Protein AF-A0A376B7Q9-F1 (afdb_monomer_lite)

Sequence (543 aa):
MLKLSRTTINVTKRLSSTITAPKNVGSKHPISNFFIKLSLATGAFYVGGVALSEYNDQFGSLFTDNVPLAEEACELYESFRDGELFNGSANGSAIHSTAYETFEDLKNKIGKLGSKEIPSGSGVSPQPLVDQNELSEVSAAAATVPANIIPLSLKQLVSNTPANNEVVGQLLKVTNETIDVINRGGFKLPEKDVNELNKQLNILNDIVSKSNVQLNKLADQSIITTSNVLQQEYNEKLVKEQALLDQKYLHEFNNFKEKLEAKFQKQLKTELTTNEENLSAKQANQVALLSIKQVEQFNRILKEKLDQEREGRLSKLEQLDAAVSTLDGTITKLDKYVLTREAVTQLVTLCSQLKDNLILGSGGDDLVKHVEKIKLLASVIPYASMCGCKNCKKSGFCSCGCSRKKKLMDYAASELETVLTSTPDVPVLTNEQLYNRWNLLSDKLKEASLLPPNAGILGHFGAKIFSKLLFDKTGISKDNDMENVVACVSEYIKLAKLDLAVEEVVSLDGWARVLCNDWIIEARKKLEVQTLVDVIYGEARTT

pLDDT: mean 74.93, std 20.75, range [23.69, 97.38]

Structure (mmCIF, N/CA/C/O backbone):
data_AF-A0A376B7Q9-F1
#
_entry.id   AF-A0A376B7Q9-F1
#
loop_
_atom_site.group_PDB
_atom_site.id
_atom_site.type_symbol
_atom_site.label_atom_id
_atom_site.label_alt_id
_atom_site.label_comp_id
_atom_site.label_asym_id
_atom_site.label_entity_id
_atom_site.label_seq_id
_atom_site.pdbx_PDB_ins_code
_atom_site.Cartn_x
_atom_site.Cartn_y
_atom_site.Cartn_z
_atom_site.occupancy
_atom_site.B_iso_or_equiv
_atom_site.auth_seq_id
_atom_site.auth_comp_id
_atom_site.auth_asym_id
_atom_site.auth_atom_id
_atom_site.pdbx_PDB_model_num
ATOM 1 N N . MET A 1 1 ? -23.809 46.534 10.564 1.00 40.41 1 MET A N 1
ATOM 2 C CA . MET A 1 1 ? -24.130 45.594 11.666 1.00 40.41 1 MET A CA 1
ATOM 3 C C . MET A 1 1 ? -24.376 44.229 11.035 1.00 40.41 1 MET A C 1
ATOM 5 O O . MET A 1 1 ? -24.993 44.219 9.984 1.00 40.41 1 MET A O 1
ATOM 9 N N . LEU A 1 2 ? -23.879 43.091 11.528 1.00 37.22 2 LEU A N 1
ATOM 10 C CA . LEU A 1 2 ? -23.036 42.801 12.703 1.00 37.22 2 LEU A CA 1
ATOM 11 C C . LEU A 1 2 ? -21.772 42.023 12.275 1.00 37.22 2 LEU A C 1
ATOM 13 O O . LEU A 1 2 ? -21.800 41.292 11.291 1.00 37.22 2 LEU A O 1
ATOM 17 N N . LYS A 1 3 ? -20.672 42.161 13.027 1.00 36.34 3 LYS A N 1
ATOM 18 C CA . LYS A 1 3 ? -19.523 41.239 12.950 1.00 36.34 3 LYS A CA 1
ATOM 19 C C . LYS A 1 3 ? -19.766 40.088 13.930 1.00 36.34 3 LYS A C 1
ATOM 21 O O . LYS A 1 3 ? -20.211 40.355 15.043 1.00 36.34 3 LYS A O 1
ATOM 26 N N . LEU A 1 4 ? -19.387 38.861 13.577 1.00 37.09 4 LEU A N 1
ATOM 27 C CA . LEU A 1 4 ? -19.197 37.774 14.545 1.00 37.09 4 LEU A CA 1
ATOM 28 C C . LEU A 1 4 ? -17.773 37.217 14.438 1.00 37.09 4 LEU A C 1
ATOM 30 O O . LEU A 1 4 ? -17.206 37.121 13.349 1.00 37.09 4 LEU A O 1
ATOM 34 N N . SER A 1 5 ? -17.173 36.947 15.597 1.00 35.22 5 SER A N 1
ATOM 35 C CA . SER A 1 5 ? -15.739 36.679 15.744 1.00 35.22 5 SER A CA 1
ATOM 36 C C . SER A 1 5 ? -15.371 35.243 15.377 1.00 35.22 5 SER A C 1
ATOM 38 O O . SER A 1 5 ? -15.993 34.299 15.860 1.00 35.22 5 SER A O 1
ATOM 40 N N . ARG A 1 6 ? -14.282 35.067 14.617 1.00 36.00 6 ARG A N 1
ATOM 41 C CA . ARG A 1 6 ? -13.516 33.813 14.606 1.00 36.00 6 ARG A CA 1
ATOM 42 C C . ARG A 1 6 ? -12.416 33.905 15.659 1.00 36.00 6 ARG A C 1
ATOM 44 O O . ARG A 1 6 ? -11.314 34.363 15.374 1.00 36.00 6 ARG A O 1
ATOM 51 N N . THR A 1 7 ? -12.732 33.485 16.879 1.00 35.38 7 THR A N 1
ATOM 52 C CA . THR A 1 7 ? -11.782 33.463 17.998 1.00 35.38 7 THR A CA 1
ATOM 53 C C . THR A 1 7 ? -10.794 32.306 17.830 1.00 35.38 7 THR A C 1
ATOM 55 O O . THR A 1 7 ? -11.162 31.142 17.975 1.00 35.38 7 THR A O 1
ATOM 58 N N . THR A 1 8 ? -9.535 32.613 17.519 1.00 35.47 8 THR A N 1
ATOM 59 C CA . THR A 1 8 ? -8.446 31.632 17.411 1.00 35.47 8 THR A CA 1
ATOM 60 C C . THR A 1 8 ? -7.920 31.233 18.791 1.00 35.47 8 THR A C 1
ATOM 62 O O . THR A 1 8 ? -7.333 32.042 19.507 1.00 35.47 8 THR A O 1
ATOM 65 N N . ILE A 1 9 ? -8.103 29.964 19.168 1.00 39.84 9 ILE A N 1
ATOM 66 C CA . ILE A 1 9 ? -7.587 29.416 20.430 1.00 39.84 9 ILE A CA 1
ATOM 67 C C . ILE A 1 9 ? -6.167 28.878 20.204 1.00 39.84 9 ILE A C 1
ATOM 69 O O . ILE A 1 9 ? -5.980 27.777 19.688 1.00 39.84 9 ILE A O 1
ATOM 73 N N . ASN A 1 10 ? -5.158 29.647 20.618 1.00 37.75 10 ASN A N 1
ATOM 74 C CA . ASN A 1 10 ? -3.759 29.212 20.604 1.00 37.75 10 ASN A CA 1
ATOM 75 C C . ASN A 1 10 ? -3.449 28.313 21.814 1.00 37.75 10 ASN A C 1
ATOM 77 O O . ASN A 1 10 ? -3.044 28.799 22.870 1.00 37.75 10 ASN A O 1
ATOM 81 N N . VAL A 1 11 ? -3.584 26.994 21.654 1.00 39.00 11 VAL A N 1
ATOM 82 C CA . VAL A 1 11 ? -3.013 26.020 22.601 1.00 39.00 11 VAL A CA 1
ATOM 83 C C . VAL A 1 11 ? -1.541 25.794 22.252 1.00 39.00 11 VAL A C 1
ATOM 85 O O . VAL A 1 11 ? -1.208 25.509 21.104 1.00 39.00 11 VAL A O 1
ATOM 88 N N . THR A 1 12 ? -0.643 25.903 23.234 1.00 39.78 12 THR A N 1
ATOM 89 C CA . THR A 1 12 ? 0.790 25.614 23.053 1.00 39.78 12 THR A CA 1
ATOM 90 C C . THR A 1 12 ? 1.268 24.560 24.044 1.00 39.78 12 THR A C 1
ATOM 92 O O . THR A 1 12 ? 0.822 24.551 25.189 1.00 39.78 12 THR A O 1
ATOM 95 N N . LYS A 1 13 ? 2.246 23.743 23.609 1.00 37.50 13 LYS A N 1
ATOM 96 C CA . LYS A 1 13 ? 2.910 22.654 24.365 1.00 37.50 13 LYS A CA 1
ATOM 97 C C . LYS A 1 13 ? 1.968 21.449 24.628 1.00 37.50 13 LYS A C 1
ATOM 99 O O . LYS A 1 13 ? 0.776 21.620 24.812 1.00 37.50 13 LYS A O 1
ATOM 104 N N . ARG A 1 14 ? 2.435 20.192 24.614 1.00 34.53 14 ARG A N 1
ATOM 105 C CA . ARG A 1 14 ? 3.808 19.652 24.747 1.00 34.53 14 ARG A CA 1
ATOM 106 C C . ARG A 1 14 ? 3.972 18.336 23.954 1.00 34.53 14 ARG A C 1
ATOM 108 O O . ARG A 1 14 ? 3.012 17.599 23.814 1.00 34.53 14 ARG A O 1
ATOM 115 N N . LEU A 1 15 ? 5.211 18.065 23.530 1.00 42.56 15 LEU A N 1
ATOM 116 C CA . LEU A 1 15 ? 5.864 16.747 23.369 1.00 42.56 15 LEU A CA 1
ATOM 117 C C . LEU A 1 15 ? 4.997 15.509 23.027 1.00 42.56 15 LEU A C 1
ATOM 119 O O . LEU A 1 15 ? 4.405 14.909 23.919 1.00 42.56 15 LEU A O 1
ATOM 123 N N . SER A 1 16 ? 5.139 15.013 21.793 1.00 35.19 16 SER A N 1
ATOM 124 C CA . SER A 1 16 ? 4.945 13.595 21.441 1.00 35.19 16 SER A CA 1
ATOM 125 C C . SER A 1 16 ? 6.176 13.097 20.680 1.00 35.19 16 SER A C 1
ATOM 127 O O . SER A 1 16 ? 6.704 13.811 19.827 1.00 35.19 16 SER A O 1
ATOM 129 N N . SER A 1 17 ? 6.667 11.902 21.005 1.00 34.25 17 SER A N 1
ATOM 130 C CA . SER A 1 17 ? 7.898 11.336 20.444 1.00 34.25 17 SER A CA 1
ATOM 131 C C . SER A 1 17 ? 7.664 10.650 19.096 1.00 34.25 17 SER A C 1
ATOM 133 O O . SER A 1 17 ? 6.852 9.735 18.976 1.00 34.25 17 SER A O 1
ATOM 135 N N . THR A 1 18 ? 8.438 11.038 18.080 1.00 33.75 18 THR A N 1
ATOM 136 C CA . THR A 1 18 ? 8.462 10.341 16.788 1.00 33.75 18 THR A CA 1
ATOM 137 C C . THR A 1 18 ? 9.163 8.991 16.934 1.00 33.75 18 THR A C 1
ATOM 139 O O . THR A 1 18 ? 10.386 8.906 16.827 1.00 33.75 18 THR A O 1
ATOM 142 N N . ILE A 1 19 ? 8.395 7.921 17.150 1.00 40.06 19 ILE A N 1
ATOM 143 C CA . ILE A 1 19 ? 8.889 6.554 16.952 1.00 40.06 19 ILE A CA 1
ATOM 144 C C . ILE A 1 19 ? 9.068 6.355 15.445 1.00 40.06 19 ILE A C 1
ATOM 146 O O . ILE A 1 19 ? 8.101 6.190 14.702 1.00 40.06 19 ILE A O 1
ATOM 150 N N . THR A 1 20 ? 10.311 6.414 14.976 1.00 37.75 20 THR A N 1
ATOM 151 C CA . THR A 1 20 ? 10.652 6.129 13.583 1.00 37.75 20 THR A CA 1
ATOM 152 C C . THR A 1 20 ? 10.575 4.629 13.314 1.00 37.75 20 THR A C 1
ATOM 154 O O . THR A 1 20 ? 11.192 3.823 14.009 1.00 37.75 20 THR A O 1
ATOM 157 N N . ALA A 1 21 ? 9.840 4.247 12.268 1.00 41.88 21 ALA A N 1
ATOM 158 C CA . ALA A 1 21 ? 9.851 2.877 11.765 1.00 41.88 21 ALA A CA 1
ATOM 159 C C . ALA A 1 21 ? 11.279 2.468 11.334 1.00 41.88 21 ALA A C 1
ATOM 161 O O . ALA A 1 21 ? 12.037 3.319 10.849 1.00 41.88 21 ALA A O 1
ATOM 162 N N . PRO A 1 22 ? 11.667 1.186 11.483 1.00 40.31 22 PRO A N 1
ATOM 163 C CA . PRO A 1 22 ? 13.004 0.729 11.120 1.00 40.31 22 PRO A CA 1
ATOM 164 C C . PRO A 1 22 ? 13.251 0.931 9.621 1.00 40.31 22 PRO A C 1
ATOM 166 O O . PRO A 1 22 ? 12.559 0.362 8.776 1.00 40.31 22 PRO A O 1
ATOM 169 N N . LYS A 1 23 ? 14.260 1.743 9.279 1.00 38.62 23 LYS A N 1
ATOM 170 C CA . LYS A 1 23 ? 14.694 1.914 7.887 1.00 38.62 23 LYS A CA 1
ATOM 171 C C . LYS A 1 23 ? 15.224 0.585 7.360 1.00 38.62 23 LYS A C 1
ATOM 173 O O . LYS A 1 23 ? 16.221 0.074 7.865 1.00 38.62 23 LYS A O 1
ATOM 178 N N . ASN A 1 24 ? 14.583 0.073 6.316 1.00 41.66 24 ASN A N 1
ATOM 179 C CA . ASN A 1 24 ? 15.038 -1.117 5.615 1.00 41.66 24 ASN A CA 1
ATOM 180 C C . ASN A 1 24 ? 16.405 -0.819 4.966 1.00 41.66 24 ASN A C 1
ATOM 182 O O . ASN A 1 24 ? 16.518 0.091 4.140 1.00 41.66 24 ASN A O 1
ATOM 186 N N . VAL A 1 25 ? 17.463 -1.513 5.394 1.00 43.00 25 VAL A N 1
ATOM 187 C CA . VAL A 1 25 ? 18.834 -1.236 4.938 1.00 43.00 25 VAL A CA 1
ATOM 188 C C . VAL A 1 25 ? 19.049 -1.924 3.595 1.00 43.00 25 VAL A C 1
ATOM 190 O O . VAL A 1 25 ? 19.404 -3.099 3.540 1.00 43.00 25 VAL A O 1
ATOM 193 N N . GLY A 1 26 ? 18.827 -1.178 2.510 1.00 46.41 26 GLY A N 1
ATOM 194 C CA . GLY A 1 26 ? 19.074 -1.652 1.148 1.00 46.41 26 GLY A CA 1
ATOM 195 C C . GLY A 1 26 ? 20.493 -2.206 0.980 1.00 46.41 26 GLY A C 1
ATOM 196 O O . GLY A 1 26 ? 21.460 -1.657 1.520 1.00 46.41 26 GLY A O 1
ATOM 197 N N . SER A 1 27 ? 20.614 -3.308 0.237 1.00 51.69 27 SER A N 1
ATOM 198 C CA . SER A 1 27 ? 21.868 -4.035 0.049 1.00 51.69 27 SER A CA 1
ATOM 199 C C . SER A 1 27 ? 22.941 -3.148 -0.579 1.00 51.69 27 SER A C 1
ATOM 201 O O . SER A 1 27 ? 22.879 -2.792 -1.756 1.00 51.69 27 SER A O 1
ATOM 203 N N . LYS A 1 28 ? 23.973 -2.813 0.202 1.00 47.50 28 LYS A N 1
ATOM 204 C CA . LYS A 1 28 ? 25.168 -2.142 -0.314 1.00 47.50 28 LYS A CA 1
ATOM 205 C C . LYS A 1 28 ? 25.898 -3.107 -1.246 1.00 47.50 28 LYS A C 1
ATOM 207 O O . LYS A 1 28 ? 26.537 -4.033 -0.763 1.00 47.50 28 LYS A O 1
ATOM 212 N N . HIS A 1 29 ? 25.841 -2.880 -2.554 1.00 55.19 29 HIS A N 1
ATOM 213 C CA . HIS A 1 29 ? 26.691 -3.585 -3.513 1.00 55.19 29 HIS A CA 1
ATOM 214 C C . HIS A 1 29 ? 28.124 -3.028 -3.396 1.00 55.19 29 HIS A C 1
ATOM 216 O O . HIS A 1 29 ? 28.346 -1.867 -3.749 1.00 55.19 29 HIS A O 1
ATOM 222 N N . PRO A 1 30 ? 29.110 -3.788 -2.873 1.00 61.28 30 PRO A N 1
ATOM 223 C CA . PRO A 1 30 ? 30.449 -3.243 -2.658 1.00 61.28 30 PRO A CA 1
ATOM 224 C C . PRO A 1 30 ? 31.206 -3.062 -3.981 1.00 61.28 30 PRO A C 1
ATOM 226 O O . PRO A 1 30 ? 31.998 -2.135 -4.105 1.00 61.28 30 PRO A O 1
ATOM 229 N N . ILE A 1 31 ? 30.923 -3.908 -4.977 1.00 63.12 31 ILE A N 1
ATOM 230 C CA . ILE A 1 31 ? 31.658 -3.989 -6.247 1.00 63.12 31 ILE A CA 1
ATOM 231 C C . ILE A 1 31 ? 31.327 -2.814 -7.184 1.00 63.12 31 ILE A C 1
ATOM 233 O O . ILE A 1 31 ? 32.241 -2.189 -7.712 1.00 63.12 31 ILE A O 1
ATOM 237 N N . SER A 1 32 ? 30.053 -2.441 -7.354 1.00 62.56 32 SER A N 1
ATOM 238 C CA . SER A 1 32 ? 29.689 -1.275 -8.183 1.00 62.56 32 SER A CA 1
ATOM 239 C C . SER A 1 32 ? 30.249 0.026 -7.600 1.00 62.56 32 SER A C 1
ATOM 241 O O . SER A 1 32 ? 30.847 0.829 -8.312 1.00 62.56 32 SER A O 1
ATOM 243 N N . ASN A 1 33 ? 30.150 0.187 -6.278 1.00 66.50 33 ASN A N 1
ATOM 244 C CA . ASN A 1 33 ? 30.740 1.314 -5.561 1.00 66.50 33 ASN A CA 1
ATOM 245 C C . ASN A 1 33 ? 32.278 1.288 -5.555 1.00 66.50 33 ASN A C 1
ATOM 247 O O . ASN A 1 33 ? 32.881 2.339 -5.354 1.00 66.50 33 ASN A O 1
ATOM 251 N N . PHE A 1 34 ? 32.919 0.134 -5.762 1.00 76.00 34 PHE A N 1
ATOM 252 C CA . PHE A 1 34 ? 34.366 0.046 -5.960 1.00 76.00 34 PHE A CA 1
ATOM 253 C C . PHE A 1 34 ? 34.757 0.566 -7.346 1.00 76.00 34 PHE A C 1
ATOM 255 O O . PHE A 1 34 ? 35.584 1.467 -7.422 1.00 76.00 34 PHE A O 1
ATOM 262 N N . PHE A 1 35 ? 34.112 0.101 -8.422 1.00 78.25 35 PHE A N 1
ATOM 263 C CA . PHE A 1 35 ? 34.416 0.572 -9.780 1.00 78.25 35 PHE A CA 1
ATOM 264 C C . PHE A 1 35 ? 34.154 2.073 -9.970 1.00 78.25 35 PHE A C 1
ATOM 266 O O . PHE A 1 35 ? 35.001 2.756 -10.537 1.00 78.25 35 PHE A O 1
ATOM 273 N N . ILE A 1 36 ? 33.054 2.612 -9.428 1.00 76.69 36 ILE A N 1
ATOM 274 C CA . ILE A 1 36 ? 32.754 4.058 -9.486 1.00 76.69 36 ILE A CA 1
ATOM 275 C C . ILE A 1 36 ? 33.798 4.881 -8.709 1.00 76.69 36 ILE A C 1
ATOM 277 O O . ILE A 1 36 ? 34.186 5.966 -9.140 1.00 76.69 36 ILE A O 1
ATOM 281 N N . LYS A 1 37 ? 34.284 4.374 -7.568 1.00 81.69 37 LYS A N 1
ATOM 282 C CA . LYS A 1 37 ? 35.371 5.024 -6.818 1.00 81.69 37 LYS A CA 1
ATOM 283 C C . LYS A 1 37 ? 36.710 4.916 -7.533 1.00 81.69 37 LYS A C 1
ATOM 285 O O . LYS A 1 37 ? 37.474 5.869 -7.475 1.00 81.69 37 LYS A O 1
ATOM 290 N N . LEU A 1 38 ? 36.983 3.792 -8.194 1.00 88.94 38 LEU A N 1
ATOM 291 C CA . LEU A 1 38 ? 38.201 3.588 -8.967 1.00 88.94 38 LEU A CA 1
ATOM 292 C C . LEU A 1 38 ? 38.244 4.552 -10.155 1.00 88.94 38 LEU A C 1
ATOM 294 O O . LEU A 1 38 ? 39.204 5.299 -10.267 1.00 88.94 38 LEU A O 1
ATOM 298 N N . SER A 1 39 ? 37.182 4.638 -10.964 1.00 78.81 39 SER A N 1
ATOM 299 C CA . SER A 1 39 ? 37.131 5.577 -12.094 1.00 78.81 39 SER A CA 1
ATOM 300 C C . SER A 1 39 ? 37.231 7.040 -11.650 1.00 78.81 39 SER A C 1
ATOM 302 O O . SER A 1 39 ? 37.900 7.832 -12.307 1.00 78.81 39 SER A O 1
ATOM 304 N N . LEU A 1 40 ? 36.613 7.405 -10.519 1.00 88.56 40 LEU A N 1
ATOM 305 C CA . LEU A 1 40 ? 36.703 8.760 -9.964 1.00 88.56 40 LEU A CA 1
ATOM 306 C C . LEU A 1 40 ? 38.098 9.061 -9.390 1.00 88.56 40 LEU A C 1
ATOM 308 O O . LEU A 1 40 ? 38.603 10.161 -9.587 1.00 88.56 40 LEU A O 1
ATOM 312 N N . ALA A 1 41 ? 38.746 8.093 -8.734 1.00 89.44 41 ALA A N 1
ATOM 313 C CA . ALA A 1 41 ? 40.118 8.233 -8.243 1.00 89.44 41 ALA A CA 1
ATOM 314 C C . ALA A 1 41 ? 41.135 8.316 -9.392 1.00 89.44 41 ALA A C 1
ATOM 316 O O . ALA A 1 41 ? 42.024 9.159 -9.349 1.00 89.44 41 ALA A O 1
ATOM 317 N N . THR A 1 42 ? 40.978 7.502 -10.441 1.00 88.38 42 THR A N 1
ATOM 318 C CA . THR A 1 42 ? 41.796 7.576 -11.659 1.00 88.38 42 THR A CA 1
ATOM 319 C C . THR A 1 42 ? 41.603 8.920 -12.363 1.00 88.38 42 THR A C 1
ATOM 321 O O . THR A 1 42 ? 42.588 9.588 -12.652 1.00 88.38 42 THR A O 1
ATOM 324 N N . GLY A 1 43 ? 40.361 9.377 -12.562 1.00 88.00 43 GLY A N 1
ATOM 325 C CA . GLY A 1 43 ? 40.091 10.696 -13.145 1.00 88.00 43 GLY A CA 1
ATOM 326 C C . GLY A 1 43 ? 40.707 11.842 -12.333 1.00 88.00 43 GLY A C 1
ATOM 327 O O . GLY A 1 43 ? 41.360 12.713 -12.899 1.00 88.00 43 GLY A O 1
ATOM 328 N N . ALA A 1 44 ? 40.579 11.807 -11.003 1.00 90.06 44 ALA A N 1
ATOM 329 C CA . ALA A 1 44 ? 41.210 12.786 -10.118 1.00 90.06 44 ALA A CA 1
ATOM 330 C C . ALA A 1 44 ? 42.750 12.722 -10.139 1.00 90.06 44 ALA A C 1
ATOM 332 O O . ALA A 1 44 ? 43.395 13.757 -9.995 1.00 90.06 44 ALA A O 1
ATOM 333 N N . PHE A 1 45 ? 43.340 11.538 -10.339 1.00 92.25 45 PHE A N 1
ATOM 334 C CA . PHE A 1 45 ? 44.788 11.364 -10.465 1.00 92.25 45 PHE A CA 1
ATOM 335 C C . PHE A 1 45 ? 45.330 11.989 -11.756 1.00 92.25 45 PHE A C 1
ATOM 337 O O . PHE A 1 45 ? 46.287 12.750 -11.680 1.00 92.25 45 PHE A O 1
ATOM 344 N N . TYR A 1 46 ? 44.697 11.752 -12.912 1.00 92.25 46 TYR A N 1
ATOM 345 C CA . TYR A 1 46 ? 45.124 12.385 -14.168 1.00 92.25 46 TYR A CA 1
ATOM 346 C C . TYR A 1 46 ? 44.896 13.901 -14.156 1.00 92.25 46 TYR A C 1
ATOM 348 O O . TYR A 1 46 ? 45.827 14.648 -14.433 1.00 92.25 46 TYR A O 1
ATOM 356 N N . VAL A 1 47 ? 43.711 14.375 -13.749 1.00 88.94 47 VAL A N 1
ATOM 357 C CA . VAL A 1 47 ? 43.423 15.823 -13.671 1.00 88.94 47 VAL A CA 1
ATOM 358 C C . VAL A 1 47 ? 44.351 16.532 -12.676 1.00 88.94 47 VAL A C 1
ATOM 360 O O . VAL A 1 47 ? 44.840 17.622 -12.961 1.00 88.94 47 VAL A O 1
ATOM 363 N N . GLY A 1 48 ? 44.635 15.913 -11.525 1.00 87.38 48 GLY A N 1
ATOM 364 C CA . GLY A 1 48 ? 45.591 16.444 -10.552 1.00 87.38 48 GLY A CA 1
ATOM 365 C C . GLY A 1 48 ? 47.041 16.400 -11.041 1.00 87.38 48 GLY A C 1
ATOM 366 O O . GLY A 1 48 ? 47.798 17.323 -10.760 1.00 87.38 48 GLY A O 1
ATOM 367 N N . GLY A 1 49 ? 47.424 15.363 -11.790 1.00 90.00 49 GLY A N 1
ATOM 368 C CA . GLY A 1 49 ? 48.754 15.229 -12.383 1.00 90.00 49 GLY A CA 1
ATOM 369 C C . GLY A 1 49 ? 49.029 16.289 -13.447 1.00 90.00 49 GLY A C 1
ATOM 370 O O . GLY A 1 49 ? 50.034 16.989 -13.349 1.00 90.00 49 GLY A O 1
ATOM 371 N N . VAL A 1 50 ? 48.102 16.492 -14.389 1.00 91.44 50 VAL A N 1
ATOM 372 C CA . VAL A 1 50 ? 48.186 17.556 -15.408 1.00 91.44 50 VAL A CA 1
ATOM 373 C C . VAL A 1 50 ? 48.272 18.939 -14.745 1.00 91.44 50 VAL A C 1
ATOM 375 O O . VAL A 1 50 ? 49.204 19.693 -15.012 1.00 91.44 50 VAL A O 1
ATOM 378 N N . ALA A 1 51 ? 47.385 19.244 -13.790 1.00 88.19 51 ALA A N 1
ATOM 379 C CA . ALA A 1 51 ? 47.377 20.541 -13.101 1.00 88.19 51 ALA A CA 1
ATOM 380 C C . ALA A 1 51 ? 48.624 20.806 -12.226 1.00 88.19 51 ALA A C 1
ATOM 382 O O . ALA A 1 51 ? 48.979 21.960 -11.993 1.00 88.19 51 ALA A O 1
ATOM 383 N N . LEU A 1 52 ? 49.297 19.763 -11.726 1.00 89.38 52 LEU A N 1
ATOM 384 C CA . LEU A 1 52 ? 50.586 19.895 -11.032 1.00 89.38 52 LEU A CA 1
ATOM 385 C C . LEU A 1 52 ? 51.778 19.961 -11.996 1.00 89.38 52 LEU A C 1
ATOM 387 O O . LEU A 1 52 ? 52.813 20.513 -11.626 1.00 89.38 52 LEU A O 1
ATOM 391 N N . SER A 1 53 ? 51.630 19.434 -13.213 1.00 90.12 53 SER A N 1
ATOM 392 C CA . SER A 1 53 ? 52.643 19.508 -14.271 1.00 90.12 53 SER A CA 1
ATOM 393 C C . SER A 1 53 ? 52.798 20.943 -14.778 1.00 90.12 53 SER A C 1
ATOM 395 O O . SER A 1 53 ? 53.919 21.432 -14.843 1.00 90.12 53 SER A O 1
ATOM 397 N N . GLU A 1 54 ? 51.687 21.658 -15.003 1.00 84.19 54 GLU A N 1
ATOM 398 C CA . GLU A 1 54 ? 51.686 23.084 -15.396 1.00 84.19 54 GLU A CA 1
ATOM 399 C C . GLU A 1 54 ? 52.313 24.014 -14.331 1.00 84.19 54 GLU A C 1
ATOM 401 O O . GLU A 1 54 ? 52.764 25.113 -14.646 1.00 84.19 54 GLU A O 1
ATOM 406 N N . TYR A 1 55 ? 52.384 23.584 -13.064 1.00 85.81 55 TYR A N 1
ATOM 407 C CA . TYR A 1 55 ? 53.006 24.359 -11.982 1.00 85.81 55 TYR A CA 1
ATOM 408 C C . TYR A 1 55 ? 54.483 23.997 -11.723 1.00 85.81 55 TYR A C 1
ATOM 410 O O . TYR A 1 55 ? 55.165 24.701 -10.974 1.00 85.81 55 TYR A O 1
ATOM 418 N N . ASN A 1 56 ? 54.988 22.884 -12.270 1.00 87.94 56 ASN A N 1
ATOM 419 C CA . ASN A 1 56 ? 56.346 22.408 -12.002 1.00 87.94 56 ASN A CA 1
ATOM 420 C C . ASN A 1 56 ? 56.848 21.434 -13.083 1.00 87.94 56 ASN A C 1
ATOM 422 O O . ASN A 1 56 ? 56.582 20.234 -13.013 1.00 87.94 56 ASN A O 1
ATOM 426 N N . ASP A 1 57 ? 57.680 21.927 -13.998 1.00 84.06 57 ASP A N 1
ATOM 427 C CA . ASP A 1 57 ? 58.305 21.178 -15.101 1.00 84.06 57 ASP A CA 1
ATOM 428 C C . ASP A 1 57 ? 59.031 19.891 -14.644 1.00 84.06 57 ASP A C 1
ATOM 430 O O . ASP A 1 57 ? 59.024 18.868 -15.337 1.00 84.06 57 ASP A O 1
ATOM 434 N N . GLN A 1 58 ? 59.637 19.908 -13.447 1.00 83.75 58 GLN A N 1
ATOM 435 C CA . GLN A 1 58 ? 60.316 18.741 -12.868 1.00 83.75 58 GLN A CA 1
ATOM 436 C C . GLN A 1 58 ? 59.319 17.672 -12.386 1.00 83.75 58 GLN A C 1
ATOM 438 O O . GLN A 1 58 ? 59.650 16.489 -12.349 1.00 83.75 58 GLN A O 1
ATOM 443 N N . PHE A 1 59 ? 58.097 18.063 -12.017 1.00 87.38 59 PHE A N 1
ATOM 444 C CA . PHE A 1 59 ? 57.009 17.115 -11.780 1.00 87.38 59 PHE A CA 1
ATOM 445 C C . PHE A 1 59 ? 56.365 16.673 -13.098 1.00 87.38 59 PHE A C 1
ATOM 447 O O . PHE A 1 59 ? 56.084 15.489 -13.240 1.00 87.38 59 PHE A O 1
ATOM 454 N N . GLY A 1 60 ? 56.187 17.583 -14.063 1.00 85.25 60 GLY A N 1
ATOM 455 C CA . GLY A 1 60 ? 55.595 17.279 -15.368 1.00 85.25 60 GLY A CA 1
ATOM 456 C C . GLY A 1 60 ? 56.347 16.189 -16.124 1.00 85.25 60 GLY A C 1
ATOM 457 O O . GLY A 1 60 ? 55.757 15.170 -16.465 1.00 85.25 60 GLY A O 1
ATOM 458 N N . SER A 1 61 ? 57.666 16.340 -16.265 1.00 85.31 61 SER A N 1
ATOM 459 C CA . SER A 1 61 ? 58.544 15.310 -16.846 1.00 85.31 61 SER A CA 1
ATOM 460 C C . SER A 1 61 ? 58.463 13.965 -16.107 1.00 85.31 61 SER A C 1
ATOM 462 O O . SER A 1 61 ? 58.298 12.919 -16.728 1.00 85.31 61 SER A O 1
ATOM 464 N N . LEU A 1 62 ? 58.485 13.970 -14.768 1.00 87.81 62 LEU A N 1
ATOM 465 C CA . LEU A 1 62 ? 58.313 12.742 -13.981 1.00 87.81 62 LEU A CA 1
ATOM 466 C C . LEU A 1 62 ? 56.910 12.126 -14.116 1.00 87.81 62 LEU A C 1
ATOM 468 O O . LEU A 1 62 ? 56.777 10.909 -13.979 1.00 87.81 62 LEU A O 1
ATOM 472 N N . PHE A 1 63 ? 55.875 12.926 -14.369 1.00 90.12 63 PHE A N 1
ATOM 473 C CA . PHE A 1 63 ? 54.509 12.458 -14.586 1.00 90.12 63 PHE A CA 1
ATOM 474 C C . PHE A 1 63 ? 54.364 11.821 -15.975 1.00 90.12 63 PHE A C 1
ATOM 476 O O . PHE A 1 63 ? 53.886 10.690 -16.055 1.00 90.12 63 PHE A O 1
ATOM 483 N N . THR A 1 64 ? 54.856 12.465 -17.039 1.00 88.31 64 THR A N 1
ATOM 484 C CA . THR A 1 64 ? 54.834 11.914 -18.406 1.00 88.31 64 THR A CA 1
ATOM 485 C C . THR A 1 64 ? 55.686 10.652 -18.547 1.00 88.31 64 THR A C 1
ATOM 487 O O . THR A 1 64 ? 55.213 9.669 -19.110 1.00 88.31 64 THR A O 1
ATOM 490 N N . ASP A 1 65 ? 56.889 10.618 -17.960 1.00 90.81 65 ASP A N 1
ATOM 491 C CA . ASP A 1 65 ? 57.798 9.462 -18.049 1.00 90.81 65 ASP A CA 1
ATOM 492 C C . ASP A 1 65 ? 57.265 8.200 -17.339 1.00 90.81 65 ASP A C 1
ATOM 494 O O . ASP A 1 65 ? 57.624 7.078 -17.705 1.00 90.81 65 ASP A O 1
ATOM 498 N N . ASN A 1 66 ? 56.450 8.357 -16.285 1.00 87.00 66 ASN A N 1
ATOM 499 C CA . ASN A 1 66 ? 56.074 7.255 -15.383 1.00 87.00 66 ASN A CA 1
ATOM 500 C C . ASN A 1 66 ? 54.577 6.903 -15.390 1.00 87.00 66 ASN A C 1
ATOM 502 O O . ASN A 1 66 ? 54.197 5.889 -14.794 1.00 87.00 66 ASN A O 1
ATOM 506 N N . VAL A 1 67 ? 53.715 7.702 -16.028 1.00 88.00 67 VAL A N 1
ATOM 507 C CA . VAL A 1 67 ? 52.263 7.472 -16.071 1.00 88.00 67 VAL A CA 1
ATOM 508 C C . VAL A 1 67 ? 51.798 7.313 -17.527 1.00 88.00 67 VAL A C 1
ATOM 510 O O . VAL A 1 67 ? 51.952 8.233 -18.325 1.00 88.00 67 VAL A O 1
ATOM 513 N N . PRO A 1 68 ? 51.201 6.167 -17.910 1.00 81.12 68 PRO A N 1
ATOM 514 C CA . PR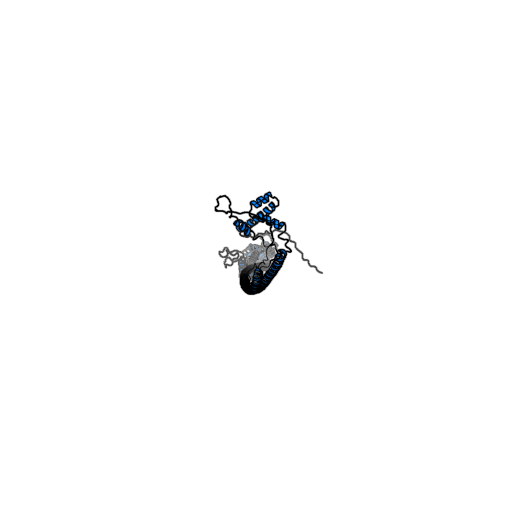O A 1 68 ? 50.750 5.955 -19.285 1.00 81.12 68 PRO A CA 1
ATOM 515 C C . PRO A 1 68 ? 49.630 6.937 -19.652 1.00 81.12 68 PRO A C 1
ATOM 517 O O . PRO A 1 68 ? 48.759 7.202 -18.830 1.00 81.12 68 PRO A O 1
ATOM 520 N N . LEU A 1 69 ? 49.618 7.431 -20.894 1.00 84.31 69 LEU A N 1
ATOM 521 C CA . LEU A 1 69 ? 48.658 8.434 -21.395 1.00 84.31 69 LEU A CA 1
ATOM 522 C C . LEU A 1 69 ? 48.728 9.808 -20.687 1.00 84.31 69 LEU A C 1
ATOM 524 O O . LEU A 1 69 ? 47.849 10.641 -20.893 1.00 84.31 69 LEU A O 1
ATOM 528 N N . ALA A 1 70 ? 49.747 10.076 -19.860 1.00 86.44 70 ALA A N 1
ATOM 529 C CA . ALA A 1 70 ? 49.919 11.389 -19.230 1.00 86.44 70 ALA A CA 1
ATOM 530 C C . ALA A 1 70 ? 50.347 12.480 -20.227 1.00 86.44 70 ALA A C 1
ATOM 532 O O . ALA A 1 70 ? 49.887 13.609 -20.106 1.00 86.44 70 ALA A O 1
ATOM 533 N N . GLU A 1 71 ? 51.167 12.130 -21.222 1.00 87.25 71 GLU A N 1
ATOM 534 C CA . GLU A 1 71 ? 51.565 13.008 -22.334 1.00 87.25 71 GLU A CA 1
ATOM 535 C C . GLU A 1 71 ? 50.326 13.469 -23.128 1.00 87.25 71 GLU A C 1
ATOM 537 O O . GLU A 1 71 ? 49.993 14.652 -23.103 1.00 87.25 71 GLU A O 1
ATOM 542 N N . GLU A 1 72 ? 49.542 12.521 -23.661 1.00 86.50 72 GLU A N 1
ATOM 543 C CA . GLU A 1 72 ? 48.254 12.779 -24.335 1.00 86.50 72 GLU A CA 1
ATOM 544 C C . GLU A 1 72 ? 47.274 13.607 -23.473 1.00 86.50 72 GLU A C 1
ATOM 546 O O . GLU A 1 72 ? 46.521 14.436 -23.986 1.00 86.50 72 GLU A O 1
ATOM 551 N N . ALA A 1 73 ? 47.258 13.395 -22.149 1.00 86.50 73 ALA A N 1
ATOM 552 C CA . ALA A 1 73 ? 46.388 14.128 -21.227 1.00 86.50 73 ALA A CA 1
ATOM 553 C C . ALA A 1 73 ? 46.841 15.579 -20.978 1.00 86.50 73 ALA A C 1
ATOM 555 O O . ALA A 1 73 ? 45.988 16.440 -20.747 1.00 86.50 73 ALA A O 1
ATOM 556 N N . CYS A 1 74 ? 48.147 15.856 -21.031 1.00 85.88 74 CYS A N 1
ATOM 557 C CA . CYS A 1 74 ? 48.685 17.215 -21.010 1.00 85.88 74 CYS A CA 1
ATOM 558 C C . CYS A 1 74 ? 48.399 17.928 -22.342 1.00 85.88 74 CYS A C 1
ATOM 560 O O . CYS A 1 74 ? 47.807 19.004 -22.326 1.00 85.88 74 CYS A O 1
ATOM 562 N N . GLU A 1 75 ? 48.697 17.306 -23.487 1.00 84.62 75 GLU A N 1
ATOM 563 C CA . GLU A 1 75 ? 48.432 17.875 -24.822 1.00 84.62 75 GLU A CA 1
ATOM 564 C C . GLU A 1 75 ? 46.941 18.208 -25.037 1.00 84.62 75 GLU A C 1
ATOM 566 O O . GLU A 1 75 ? 46.586 19.265 -25.570 1.00 84.62 75 GLU A O 1
ATOM 571 N N . LEU A 1 76 ? 46.037 17.337 -24.570 1.00 83.75 76 LEU A N 1
ATOM 572 C CA . LEU A 1 76 ? 44.589 17.564 -24.619 1.00 83.75 76 LEU A CA 1
ATOM 573 C C . LEU A 1 76 ? 44.127 18.698 -23.684 1.00 83.75 76 LEU A C 1
ATOM 575 O O . LEU A 1 76 ? 43.109 19.338 -23.950 1.00 83.75 76 LEU A O 1
ATOM 579 N N . TYR A 1 77 ? 44.859 18.971 -22.601 1.00 85.19 77 TYR A N 1
ATOM 580 C CA . TYR A 1 77 ? 44.600 20.125 -21.742 1.00 85.19 77 TYR A CA 1
ATOM 581 C C . TYR A 1 77 ? 45.116 21.426 -22.365 1.00 85.19 77 TYR A C 1
ATOM 583 O O . TYR A 1 77 ? 44.384 22.414 -22.375 1.00 85.19 77 TYR A O 1
ATOM 591 N N . GLU A 1 78 ? 46.318 21.429 -22.944 1.00 81.62 78 GLU A N 1
ATOM 592 C CA . GLU A 1 78 ? 46.897 22.612 -23.594 1.00 81.62 78 GLU A CA 1
ATOM 593 C C . GLU A 1 78 ? 46.091 23.038 -24.830 1.00 81.62 78 GLU A C 1
ATOM 595 O O . GLU A 1 78 ? 45.664 24.187 -24.916 1.00 81.62 78 GLU A O 1
ATOM 600 N N . SER A 1 79 ? 45.745 22.103 -25.720 1.00 78.00 79 SER A N 1
ATOM 601 C CA . SER A 1 79 ? 44.877 22.373 -26.885 1.00 78.00 79 SER A CA 1
ATOM 602 C C . SER A 1 79 ? 43.450 22.822 -26.511 1.00 78.00 79 SER A C 1
ATOM 604 O O . SER A 1 79 ? 42.785 23.521 -27.285 1.00 78.00 79 SER A O 1
ATOM 606 N N . PHE A 1 80 ? 42.973 22.484 -25.306 1.00 77.19 80 PHE A N 1
ATOM 607 C CA . PHE A 1 80 ? 41.728 23.019 -24.746 1.00 77.19 80 PHE A CA 1
ATOM 608 C C . PHE A 1 80 ? 41.913 24.422 -24.138 1.00 77.19 80 PHE A C 1
ATOM 610 O O . PHE A 1 80 ? 41.071 25.294 -24.363 1.00 77.19 80 PHE A O 1
ATOM 617 N N . ARG A 1 81 ? 43.005 24.653 -23.393 1.00 78.00 81 ARG A N 1
ATOM 618 C CA . ARG A 1 81 ? 43.372 25.939 -22.767 1.00 78.00 81 ARG A CA 1
ATOM 619 C C . ARG A 1 81 ? 43.597 27.028 -23.815 1.00 78.00 81 ARG A C 1
ATOM 621 O O . ARG A 1 81 ? 43.078 28.133 -23.670 1.00 78.00 81 ARG A O 1
ATOM 628 N N . ASP A 1 82 ? 44.311 26.684 -24.882 1.00 74.50 82 ASP A N 1
ATOM 629 C CA . ASP A 1 82 ? 44.746 27.615 -25.926 1.00 74.50 82 ASP A CA 1
ATOM 630 C C . ASP A 1 82 ? 43.675 27.789 -27.032 1.00 74.50 82 ASP A C 1
ATOM 632 O O . ASP A 1 82 ? 43.789 28.645 -27.909 1.00 74.50 82 ASP A O 1
ATOM 636 N N . GLY A 1 83 ? 42.551 27.065 -26.914 1.00 59.78 83 GLY A N 1
ATOM 637 C CA . GLY A 1 83 ? 41.260 27.411 -27.522 1.00 59.78 83 GLY A CA 1
ATOM 638 C C . GLY A 1 83 ? 40.974 26.830 -28.909 1.00 59.78 83 GLY A C 1
ATOM 639 O O . GLY A 1 83 ? 39.898 27.089 -29.464 1.00 59.78 83 GLY A O 1
ATOM 640 N N . GLU A 1 84 ? 41.879 26.022 -29.465 1.00 57.84 84 GLU A N 1
ATOM 641 C CA . GLU A 1 84 ? 41.769 25.477 -30.828 1.00 57.84 84 GLU A CA 1
ATOM 642 C C . GLU A 1 84 ? 40.508 24.618 -31.030 1.00 57.84 84 GLU A C 1
ATOM 644 O O . GLU A 1 84 ? 39.884 24.660 -32.090 1.00 57.84 84 GLU A O 1
ATOM 649 N N . LEU A 1 85 ? 40.060 23.915 -29.983 1.00 50.69 85 LEU A N 1
ATOM 650 C CA . LEU A 1 85 ? 38.860 23.069 -30.013 1.00 50.69 85 LEU A CA 1
ATOM 651 C C . LEU A 1 85 ? 37.523 23.831 -30.119 1.00 50.69 85 LEU A C 1
ATOM 653 O O . LEU A 1 85 ? 36.503 23.201 -30.400 1.00 50.69 85 LEU A O 1
ATOM 657 N N . PHE A 1 86 ? 37.489 25.151 -29.888 1.00 47.66 86 PHE A N 1
ATOM 658 C CA . PHE A 1 86 ? 36.231 25.915 -29.819 1.00 47.66 86 PHE A CA 1
ATOM 659 C C . PHE A 1 86 ? 36.118 27.108 -30.774 1.00 47.66 86 PHE A C 1
ATOM 661 O O . PHE A 1 86 ? 34.998 27.552 -31.035 1.00 47.66 86 PHE A O 1
ATOM 668 N N . ASN A 1 87 ? 37.213 27.618 -31.346 1.00 43.44 87 ASN A N 1
ATOM 669 C CA . ASN A 1 87 ? 37.169 28.820 -32.191 1.00 43.44 87 ASN A CA 1
ATOM 670 C C . ASN A 1 87 ? 36.914 28.519 -33.688 1.00 43.44 87 ASN A C 1
ATOM 672 O O . ASN A 1 87 ? 37.571 29.050 -34.583 1.00 43.44 87 ASN A O 1
ATOM 676 N N . GLY A 1 88 ? 35.957 27.629 -33.966 1.00 37.53 88 GLY A N 1
ATOM 677 C CA . GLY A 1 88 ? 35.646 27.132 -35.309 1.00 37.53 88 GLY A CA 1
ATOM 678 C C . GLY A 1 88 ? 34.606 27.967 -36.061 1.00 37.53 88 GLY A C 1
ATOM 679 O O . GLY A 1 88 ? 33.417 27.655 -36.024 1.00 37.53 88 GLY A O 1
ATOM 680 N N . SER A 1 89 ? 35.043 28.979 -36.817 1.00 37.47 89 SER A N 1
ATOM 681 C CA . SER A 1 89 ? 34.207 29.651 -37.823 1.00 37.47 89 SER A CA 1
ATOM 682 C C . SER A 1 89 ? 35.011 29.998 -39.078 1.00 37.47 89 SER A C 1
ATOM 684 O O . SER A 1 89 ? 36.147 30.450 -38.989 1.00 37.47 89 SER A O 1
ATOM 686 N N . ALA A 1 90 ? 34.397 29.801 -40.248 1.00 40.91 90 ALA A N 1
ATOM 687 C CA . ALA A 1 90 ? 34.938 30.139 -41.569 1.00 40.91 90 ALA A CA 1
ATOM 688 C C . ALA A 1 90 ? 36.277 29.472 -41.978 1.00 40.91 90 ALA A C 1
ATOM 690 O O . ALA A 1 90 ? 37.197 30.160 -42.410 1.00 40.91 90 ALA A O 1
ATOM 691 N N . ASN A 1 91 ? 36.348 28.131 -41.952 1.00 34.44 91 ASN A N 1
ATOM 692 C CA . ASN A 1 91 ? 36.683 27.318 -43.145 1.00 34.44 91 ASN A CA 1
ATOM 693 C C . ASN A 1 91 ? 36.567 25.804 -42.868 1.00 34.44 91 ASN A C 1
ATOM 695 O O . ASN A 1 91 ? 37.079 25.289 -41.879 1.00 34.44 91 ASN A O 1
ATOM 699 N N . GLY A 1 92 ? 35.886 25.072 -43.754 1.00 46.59 92 GLY A N 1
ATOM 700 C CA . GLY A 1 92 ? 35.572 23.649 -43.571 1.00 46.59 92 GLY A CA 1
ATOM 701 C C . GLY A 1 92 ? 36.669 22.693 -44.044 1.00 46.59 92 GLY A C 1
ATOM 702 O O . GLY A 1 92 ? 36.442 21.962 -45.004 1.00 46.59 92 GLY A O 1
ATOM 703 N N . SER A 1 93 ? 37.845 22.689 -43.404 1.00 45.25 93 SER A N 1
ATOM 704 C CA . SER A 1 93 ? 38.967 21.820 -43.814 1.00 45.25 93 SER A CA 1
ATOM 705 C C . SER A 1 93 ? 40.007 21.540 -42.708 1.00 45.25 93 SER A C 1
ATOM 707 O O . SER A 1 93 ? 41.195 21.762 -42.927 1.00 45.25 93 SER A O 1
ATOM 709 N N . ALA A 1 94 ? 39.584 21.077 -41.522 1.00 41.75 94 ALA A N 1
ATOM 710 C CA . ALA A 1 94 ? 40.511 20.801 -40.404 1.00 41.75 94 ALA A CA 1
ATOM 711 C C . ALA A 1 94 ? 40.151 19.610 -39.479 1.00 41.75 94 ALA A C 1
ATOM 713 O O . ALA A 1 94 ? 40.819 19.410 -38.473 1.00 41.75 94 ALA A O 1
ATOM 714 N N . ILE A 1 95 ? 39.122 18.800 -39.779 1.00 38.34 95 ILE A N 1
ATOM 715 C CA . ILE A 1 95 ? 38.677 17.696 -38.892 1.00 38.34 95 ILE A CA 1
ATOM 716 C C . ILE A 1 95 ? 38.662 16.344 -39.635 1.00 38.34 95 ILE A C 1
ATOM 718 O O . ILE A 1 95 ? 37.632 15.677 -39.714 1.00 38.34 95 ILE A O 1
ATOM 722 N N . HIS A 1 96 ? 39.802 15.945 -40.221 1.00 42.47 96 HIS A N 1
ATOM 723 C CA . HIS A 1 96 ? 40.045 14.549 -40.642 1.00 42.47 96 HIS A CA 1
ATOM 724 C C . HIS A 1 96 ? 41.545 14.160 -40.741 1.00 42.47 96 HIS A C 1
ATOM 726 O O . HIS A 1 96 ? 41.986 13.493 -41.678 1.00 42.47 96 HIS A O 1
ATOM 732 N N . SER A 1 97 ? 42.341 14.564 -39.754 1.00 45.91 97 SER A N 1
ATOM 733 C CA . SER A 1 97 ? 43.743 14.157 -39.551 1.00 45.91 97 SER A CA 1
ATOM 734 C C . SER A 1 97 ? 44.036 14.364 -38.064 1.00 45.91 97 SER A C 1
ATOM 736 O O . SER A 1 97 ? 43.982 15.497 -37.608 1.00 45.91 97 SER A O 1
ATOM 738 N N . THR A 1 98 ? 44.130 13.318 -37.240 1.00 37.78 98 THR A N 1
ATOM 739 C CA . THR A 1 98 ? 45.374 12.541 -37.047 1.00 37.78 98 THR A CA 1
ATOM 740 C C . THR A 1 98 ? 45.178 11.017 -36.927 1.00 37.78 98 THR A C 1
ATOM 742 O O . THR A 1 98 ? 46.109 10.293 -36.590 1.00 37.78 98 THR A O 1
ATOM 745 N N . ALA A 1 99 ? 44.014 10.467 -37.290 1.00 36.03 99 ALA A N 1
ATOM 746 C CA . ALA A 1 99 ? 43.759 9.015 -37.241 1.00 36.03 99 ALA A CA 1
ATOM 747 C C . ALA A 1 99 ? 44.494 8.169 -38.319 1.00 36.03 99 ALA A C 1
ATOM 749 O O . ALA A 1 99 ? 44.180 6.990 -38.479 1.00 36.03 99 ALA A O 1
ATOM 750 N N . TYR A 1 100 ? 45.423 8.755 -39.088 1.00 42.22 100 TYR A N 1
ATOM 751 C CA . TYR A 1 100 ? 46.030 8.122 -40.272 1.00 42.22 100 TYR A CA 1
ATOM 752 C C . TYR A 1 100 ? 47.556 8.272 -40.427 1.00 42.22 100 TYR A C 1
ATOM 754 O O . TYR A 1 100 ? 48.125 7.650 -41.323 1.00 42.22 100 TYR A O 1
ATOM 762 N N . GLU A 1 101 ? 48.252 9.021 -39.565 1.00 35.94 101 GLU A N 1
ATOM 763 C CA . GLU A 1 101 ? 49.715 9.196 -39.697 1.00 35.94 101 GLU A CA 1
ATOM 764 C C . GLU A 1 101 ? 50.525 8.053 -39.061 1.00 35.94 101 GLU A C 1
ATOM 766 O O . GLU A 1 101 ? 51.629 7.738 -39.509 1.00 35.94 101 GLU A O 1
ATOM 771 N N . THR A 1 102 ? 49.929 7.316 -38.118 1.00 46.97 102 THR A N 1
ATOM 772 C CA . THR A 1 102 ? 50.521 6.118 -37.494 1.00 46.97 102 THR A CA 1
ATOM 773 C C . THR A 1 102 ? 50.737 4.942 -38.457 1.00 46.97 102 THR A C 1
ATOM 775 O O . THR A 1 102 ? 51.388 3.970 -38.077 1.00 46.97 102 THR A O 1
ATOM 778 N N . PHE A 1 103 ? 50.257 5.012 -39.708 1.00 41.91 103 PHE A N 1
ATOM 779 C CA . PHE A 1 103 ? 50.453 3.958 -40.714 1.00 41.91 103 PHE A CA 1
ATOM 780 C C . PHE A 1 103 ? 51.545 4.260 -41.760 1.00 41.91 103 PHE A C 1
ATOM 782 O O . PHE A 1 103 ? 52.180 3.327 -42.257 1.00 41.91 103 PHE A O 1
ATOM 789 N N . GLU A 1 104 ? 51.828 5.530 -42.074 1.00 49.06 104 GLU A N 1
ATOM 790 C CA . GLU A 1 104 ? 52.895 5.890 -43.029 1.00 49.06 104 GLU A CA 1
ATOM 791 C C . GLU A 1 104 ? 54.289 5.928 -42.374 1.00 49.06 104 GLU A C 1
ATOM 793 O O . GLU A 1 104 ? 55.265 5.508 -43.000 1.00 49.06 104 GLU A O 1
ATOM 798 N N . ASP A 1 105 ? 54.423 6.310 -41.098 1.00 42.69 105 ASP A N 1
ATOM 799 C CA . ASP A 1 105 ? 55.736 6.233 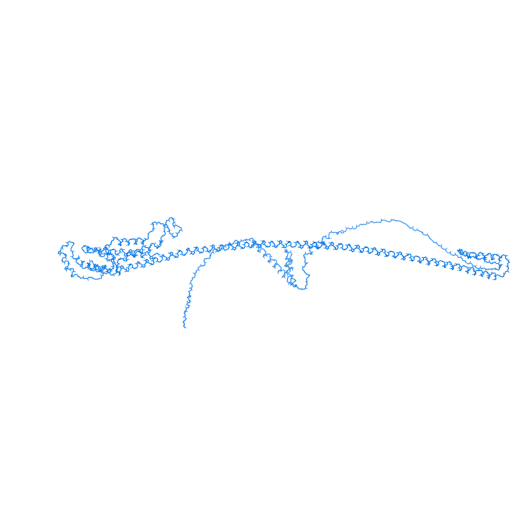-40.431 1.00 42.69 105 ASP A CA 1
ATOM 800 C C . ASP A 1 105 ? 56.158 4.780 -40.115 1.00 42.69 105 ASP A C 1
ATOM 802 O O . ASP A 1 105 ? 57.334 4.420 -40.232 1.00 42.69 105 ASP A O 1
ATOM 806 N N . LEU A 1 106 ? 55.195 3.885 -39.849 1.00 41.41 106 LEU A N 1
ATOM 807 C CA . LEU A 1 106 ? 55.451 2.438 -39.769 1.00 41.41 106 LEU A CA 1
ATOM 808 C C . LEU A 1 106 ? 55.985 1.874 -41.099 1.00 41.41 106 LEU A C 1
ATOM 810 O O . LEU A 1 106 ? 56.915 1.065 -41.113 1.00 41.41 106 LEU A O 1
ATOM 814 N N . LYS A 1 107 ? 55.446 2.346 -42.226 1.00 44.91 107 LYS A N 1
ATOM 815 C CA . LYS A 1 107 ? 55.880 1.985 -43.583 1.00 44.91 107 LYS A CA 1
ATOM 816 C C . LYS A 1 107 ? 57.294 2.506 -43.887 1.00 44.91 107 LYS A C 1
ATOM 818 O O . LYS A 1 107 ? 58.120 1.752 -44.404 1.00 44.91 107 LYS A O 1
ATOM 823 N N . ASN A 1 108 ? 57.625 3.730 -43.467 1.00 46.56 108 ASN A N 1
ATOM 824 C CA . ASN A 1 108 ? 58.976 4.294 -43.596 1.00 46.56 108 ASN A CA 1
ATOM 825 C C . ASN A 1 108 ? 60.026 3.613 -42.695 1.00 46.56 108 ASN A C 1
ATOM 827 O O . ASN A 1 108 ? 61.197 3.535 -43.077 1.00 46.56 108 ASN A O 1
ATOM 831 N N . LYS A 1 109 ? 59.630 3.064 -41.537 1.00 43.16 109 LYS A N 1
ATOM 832 C CA . LYS A 1 109 ? 60.517 2.273 -40.660 1.00 43.16 109 LYS A CA 1
ATOM 833 C C . LYS A 1 109 ? 60.740 0.836 -41.148 1.00 43.16 109 LYS A C 1
ATOM 835 O O . LYS A 1 109 ? 61.840 0.315 -40.977 1.00 43.16 109 LYS A O 1
ATOM 840 N N . ILE A 1 110 ? 59.772 0.220 -41.832 1.00 40.84 110 ILE A N 1
ATOM 841 C CA . ILE A 1 110 ? 59.952 -1.106 -42.462 1.00 40.84 110 ILE A CA 1
ATOM 842 C C . ILE A 1 110 ? 60.848 -1.023 -43.715 1.00 40.84 110 ILE A C 1
ATOM 844 O O . ILE A 1 110 ? 61.609 -1.948 -43.993 1.00 40.84 110 ILE A O 1
ATOM 848 N N . GLY A 1 111 ? 60.856 0.111 -44.425 1.00 37.44 111 GLY A N 1
ATOM 849 C CA . GLY A 1 111 ? 61.716 0.341 -45.596 1.00 37.44 111 GLY A CA 1
ATOM 850 C C . GLY A 1 111 ? 63.228 0.473 -45.327 1.00 37.44 111 GLY A C 1
ATOM 851 O O . GLY A 1 111 ? 63.983 0.666 -46.277 1.00 37.44 111 GLY A O 1
ATOM 852 N N . LYS A 1 112 ? 63.696 0.393 -44.069 1.00 37.69 112 LYS A N 1
ATOM 853 C CA . LYS A 1 112 ? 65.105 0.639 -43.682 1.00 37.69 112 LYS A CA 1
ATOM 854 C C . LYS A 1 112 ? 65.839 -0.554 -43.046 1.00 37.69 112 LYS A C 1
ATOM 856 O O . LYS A 1 112 ? 66.789 -0.365 -42.292 1.00 37.69 112 LYS A O 1
ATOM 861 N N . LEU A 1 113 ? 65.488 -1.785 -43.426 1.00 32.84 113 LEU A N 1
ATOM 862 C CA . LEU A 1 113 ? 66.380 -2.953 -43.309 1.00 32.84 113 LEU A CA 1
ATOM 863 C C . LEU A 1 113 ? 66.789 -3.430 -44.715 1.00 32.84 113 LEU A C 1
ATOM 865 O O . LEU A 1 113 ? 66.169 -4.334 -45.267 1.00 32.84 113 LEU A O 1
ATOM 869 N N . GLY A 1 114 ? 67.812 -2.806 -45.315 1.00 33.53 114 GLY A N 1
ATOM 870 C CA . GLY A 1 114 ? 68.148 -3.083 -46.724 1.00 33.53 114 GLY A CA 1
ATOM 871 C C . GLY A 1 114 ? 69.525 -2.665 -47.255 1.00 33.53 114 GLY A C 1
ATOM 872 O O . GLY A 1 114 ? 69.810 -2.948 -48.414 1.00 33.53 114 GLY A O 1
ATOM 873 N N . SER A 1 115 ? 70.399 -2.031 -46.466 1.00 28.83 115 SER A N 1
ATOM 874 C CA . SER A 1 115 ? 71.755 -1.678 -46.918 1.00 28.83 115 SER A CA 1
ATOM 875 C C . SER A 1 115 ? 72.774 -1.702 -45.775 1.00 28.83 115 SER A C 1
ATOM 877 O O . SER A 1 115 ? 72.718 -0.908 -44.839 1.00 28.83 115 SER A O 1
ATOM 879 N N . LYS A 1 116 ? 73.732 -2.629 -45.863 1.00 30.33 116 LYS A N 1
ATOM 880 C CA . LYS A 1 116 ? 74.920 -2.699 -45.007 1.00 30.33 116 LYS A CA 1
ATOM 881 C C . LYS A 1 116 ? 76.144 -2.735 -45.919 1.00 30.33 116 LYS A C 1
ATOM 883 O O . LYS A 1 116 ? 76.258 -3.639 -46.740 1.00 30.33 116 LYS A O 1
ATOM 888 N N . GLU A 1 117 ? 77.011 -1.737 -45.799 1.00 28.92 117 GLU A N 1
ATOM 889 C CA . GLU A 1 117 ? 78.241 -1.615 -46.592 1.00 28.92 117 GLU A CA 1
ATOM 890 C C . GLU A 1 117 ? 79.390 -2.505 -46.058 1.00 28.92 117 GLU A C 1
ATOM 892 O O . GLU A 1 117 ? 79.212 -3.222 -45.070 1.00 28.92 117 GLU A O 1
ATOM 897 N N . ILE A 1 118 ? 80.584 -2.329 -46.663 1.00 27.97 118 ILE A N 1
ATOM 898 C CA . ILE A 1 118 ? 81.940 -2.731 -46.211 1.00 27.97 118 ILE A CA 1
ATOM 899 C C . ILE A 1 118 ? 82.381 -4.154 -46.657 1.00 27.97 118 ILE A C 1
ATOM 901 O O . ILE A 1 118 ? 81.758 -5.125 -46.229 1.00 27.97 118 ILE A O 1
ATOM 905 N N . PRO A 1 119 ? 83.540 -4.340 -47.349 1.00 37.88 119 PRO A N 1
ATOM 906 C CA . PRO A 1 119 ? 84.266 -3.422 -48.256 1.00 37.88 119 PRO A CA 1
ATOM 907 C C . PRO A 1 119 ? 84.965 -4.116 -49.481 1.00 37.88 119 PRO A C 1
ATOM 909 O O . PRO A 1 119 ? 84.852 -5.317 -49.684 1.00 37.88 119 PRO A O 1
ATOM 912 N N . SER A 1 120 ? 85.748 -3.339 -50.249 1.00 25.30 120 SER A N 1
ATOM 913 C CA . SER A 1 120 ? 87.004 -3.671 -50.983 1.00 25.30 120 SER A CA 1
ATOM 914 C C . SER A 1 120 ? 87.249 -5.043 -51.662 1.00 25.30 120 SER A C 1
ATOM 916 O O . SER A 1 120 ? 87.401 -6.060 -50.992 1.00 25.30 120 SER A O 1
ATOM 918 N N . GLY A 1 121 ? 87.568 -5.031 -52.971 1.00 24.59 121 GLY A N 1
ATOM 919 C CA . GLY A 1 121 ? 88.216 -6.159 -53.677 1.00 24.59 121 GLY A CA 1
ATOM 920 C C . GLY A 1 121 ? 88.693 -5.843 -55.112 1.00 24.59 121 GLY A C 1
ATOM 921 O O . GLY A 1 121 ? 87.894 -5.459 -55.958 1.00 24.59 121 GLY A O 1
ATOM 922 N N . SER A 1 122 ? 89.995 -5.992 -55.387 1.00 25.33 122 SER A N 1
ATOM 923 C CA . SER A 1 122 ? 90.672 -5.671 -56.667 1.00 25.33 122 SER A CA 1
ATOM 924 C C . SER A 1 122 ? 90.511 -6.743 -57.766 1.00 25.33 122 SER A C 1
ATOM 926 O O . SER A 1 122 ? 90.411 -7.918 -57.423 1.00 25.33 122 SER A O 1
ATOM 928 N N . GLY A 1 123 ? 90.680 -6.403 -59.064 1.00 23.69 123 GLY A N 1
ATOM 929 C CA . GLY A 1 123 ? 91.110 -7.425 -60.050 1.00 23.69 123 GLY A CA 1
ATOM 930 C C . GLY A 1 123 ? 90.916 -7.233 -61.573 1.00 23.69 123 GLY A C 1
ATOM 931 O O . GLY A 1 123 ? 90.064 -7.903 -62.131 1.00 23.69 123 GLY A O 1
ATOM 932 N N . VAL A 1 124 ? 91.822 -6.488 -62.237 1.00 26.61 124 VAL A N 1
ATOM 933 C CA . VAL A 1 124 ? 92.464 -6.814 -63.554 1.00 26.61 124 VAL A CA 1
ATOM 934 C C . VAL A 1 124 ? 91.614 -6.913 -64.864 1.00 26.61 124 VAL A C 1
ATOM 936 O O . VAL A 1 124 ? 90.432 -7.223 -64.878 1.00 26.61 124 VAL A O 1
ATOM 939 N N . SER A 1 125 ? 92.260 -6.594 -66.002 1.00 27.22 125 SER A N 1
ATOM 940 C CA . SER A 1 125 ? 91.740 -6.569 -67.395 1.00 27.22 125 SER A CA 1
ATOM 941 C C . SER A 1 125 ? 91.967 -7.905 -68.152 1.00 27.22 125 SER A C 1
ATOM 943 O O . SER A 1 125 ? 92.606 -8.801 -67.597 1.00 27.22 125 SER A O 1
ATOM 945 N N . PRO A 1 126 ? 91.501 -8.068 -69.413 1.00 31.17 126 PRO A N 1
ATOM 946 C CA . PRO A 1 126 ? 92.488 -7.990 -70.514 1.00 31.17 126 PRO A CA 1
ATOM 947 C C . PRO A 1 126 ? 92.013 -7.399 -71.873 1.00 31.17 126 PRO A C 1
ATOM 949 O O . PRO A 1 126 ? 90.889 -7.627 -72.316 1.00 31.17 126 PRO A O 1
ATOM 952 N N . GLN A 1 127 ? 92.948 -6.752 -72.591 1.00 32.62 127 GLN A N 1
ATOM 953 C CA . GLN A 1 127 ? 93.047 -6.704 -74.074 1.00 32.62 127 GLN A CA 1
ATOM 954 C C . GLN A 1 127 ? 94.168 -7.672 -74.548 1.00 32.62 127 GLN A C 1
ATOM 956 O O . GLN A 1 127 ? 94.826 -8.249 -73.675 1.00 32.62 127 GLN A O 1
ATOM 961 N N . PRO A 1 128 ? 94.403 -7.914 -75.867 1.00 39.88 128 PRO A N 1
ATOM 962 C CA . PRO A 1 128 ? 95.262 -7.072 -76.760 1.00 39.88 128 PRO A CA 1
ATOM 963 C C . PRO A 1 128 ? 94.775 -7.115 -78.255 1.00 39.88 128 PRO A C 1
ATOM 965 O O . PRO A 1 128 ? 93.608 -7.451 -78.427 1.00 39.88 128 PRO A O 1
ATOM 968 N N . LEU A 1 129 ? 95.425 -6.826 -79.414 1.00 26.73 129 LEU A N 1
ATOM 969 C CA . LEU A 1 129 ? 96.708 -6.351 -80.054 1.00 26.73 129 LEU A CA 1
ATOM 970 C C . LEU A 1 129 ? 96.262 -5.667 -81.422 1.00 26.73 129 LEU A C 1
ATOM 972 O O . LEU A 1 129 ? 95.084 -5.814 -81.743 1.00 26.73 129 LEU A O 1
ATOM 976 N N . VAL A 1 130 ? 96.987 -5.010 -82.366 1.00 27.88 130 VAL A N 1
ATOM 977 C CA . VAL A 1 130 ? 98.335 -4.397 -82.613 1.00 27.88 130 VAL A CA 1
ATOM 978 C C . VAL A 1 130 ? 98.235 -3.424 -83.833 1.00 27.88 130 VAL A C 1
ATOM 980 O O . VAL A 1 130 ? 97.191 -3.362 -84.480 1.00 27.88 130 VAL A O 1
ATOM 983 N N . ASP A 1 131 ? 99.296 -2.663 -84.131 1.00 28.09 131 ASP A N 1
ATOM 984 C CA . ASP A 1 131 ? 99.373 -1.474 -85.009 1.00 28.09 131 ASP A CA 1
ATOM 985 C C . ASP A 1 131 ? 99.793 -1.620 -86.509 1.00 28.09 131 ASP A C 1
ATOM 987 O O . ASP A 1 131 ? 100.422 -2.593 -86.911 1.00 28.09 131 ASP A O 1
ATOM 991 N N . GLN A 1 132 ? 99.408 -0.587 -87.291 1.00 34.81 132 GLN A N 1
ATOM 992 C CA . GLN A 1 132 ? 100.108 0.314 -88.270 1.00 34.81 132 GLN A CA 1
ATOM 993 C C . GLN A 1 132 ? 101.362 -0.078 -89.118 1.00 34.81 132 GLN A C 1
ATOM 995 O O . GLN A 1 132 ? 102.165 -0.904 -88.706 1.00 34.81 132 GLN A O 1
ATOM 1000 N N . ASN A 1 133 ? 101.545 0.622 -90.274 1.00 27.75 133 ASN A N 1
ATOM 1001 C CA . ASN A 1 133 ? 102.793 1.272 -90.810 1.00 27.75 133 ASN A CA 1
ATOM 1002 C C . ASN A 1 133 ? 102.554 1.998 -92.193 1.00 27.75 133 ASN A C 1
ATOM 1004 O O . ASN A 1 133 ? 101.727 1.520 -92.962 1.00 27.75 133 ASN A O 1
ATOM 1008 N N . GLU A 1 134 ? 103.013 3.257 -92.430 1.00 30.22 134 GLU A N 1
ATOM 1009 C CA . GLU A 1 134 ? 104.200 3.761 -93.229 1.00 30.22 134 GLU A CA 1
ATOM 1010 C C . GLU A 1 134 ? 104.069 3.794 -94.795 1.00 30.22 134 GLU A C 1
ATOM 1012 O O . GLU A 1 134 ? 103.405 2.922 -95.340 1.00 30.22 134 GLU A O 1
ATOM 1017 N N . LEU A 1 135 ? 104.647 4.697 -95.641 1.00 28.80 135 LEU A N 1
ATOM 1018 C CA . LEU A 1 135 ? 105.396 5.994 -95.531 1.00 28.80 135 LEU A CA 1
ATOM 1019 C C . LEU A 1 135 ? 105.225 6.895 -96.825 1.00 28.80 135 LEU A C 1
ATOM 1021 O O . LEU A 1 135 ? 104.196 6.780 -97.487 1.00 28.80 135 LEU A O 1
ATOM 1025 N N . SER A 1 136 ? 106.184 7.783 -97.202 1.00 35.53 136 SER A N 1
ATOM 1026 C CA . SER A 1 136 ? 106.046 8.918 -98.181 1.00 35.53 136 SER A CA 1
ATOM 1027 C C . SER A 1 136 ? 107.315 9.267 -99.037 1.00 35.53 136 SER A C 1
ATOM 1029 O O . SER A 1 136 ? 108.386 8.786 -98.687 1.00 35.53 136 SER A O 1
ATOM 1031 N N . GLU A 1 137 ? 107.199 10.156 -100.072 1.00 32.06 137 GLU A N 1
ATOM 1032 C CA . GLU A 1 137 ? 108.089 11.338 -100.435 1.00 32.06 137 GLU A CA 1
ATOM 1033 C C . GLU A 1 137 ? 108.596 11.667 -101.907 1.00 32.06 137 GLU A C 1
ATOM 1035 O O . GLU A 1 137 ? 109.019 10.794 -102.654 1.00 32.06 137 GLU A O 1
ATOM 1040 N N . VAL A 1 138 ? 108.639 12.998 -102.233 1.00 30.64 138 VAL A N 1
ATOM 1041 C CA . VAL A 1 138 ? 109.672 13.850 -102.961 1.00 30.64 138 VAL A CA 1
ATOM 1042 C C . VAL A 1 138 ? 109.791 14.109 -104.525 1.00 30.64 138 VAL A C 1
ATOM 1044 O O . VAL A 1 138 ? 110.331 13.312 -105.277 1.00 30.64 138 VAL A O 1
ATOM 1047 N N . SER A 1 139 ? 109.400 15.346 -104.951 1.00 35.56 139 SER A N 1
ATOM 1048 C CA . SER A 1 139 ? 110.072 16.494 -105.695 1.00 35.56 139 SER A CA 1
ATOM 1049 C C . SER A 1 139 ? 110.757 16.529 -107.124 1.00 35.56 139 SER A C 1
ATOM 1051 O O . SER A 1 139 ? 111.552 15.667 -107.469 1.00 35.56 139 SER A O 1
ATOM 1053 N N . ALA A 1 140 ? 110.606 17.698 -107.824 1.00 28.75 140 ALA A N 1
ATOM 1054 C CA . ALA A 1 140 ? 111.474 18.398 -108.852 1.00 28.75 140 ALA A CA 1
ATOM 1055 C C . ALA A 1 140 ? 111.630 17.864 -110.332 1.00 28.75 140 ALA A C 1
ATOM 1057 O O . ALA A 1 140 ? 111.183 16.760 -110.606 1.00 28.75 140 ALA A O 1
ATOM 1058 N N . ALA A 1 141 ? 112.295 18.504 -111.346 1.00 29.67 141 ALA A N 1
ATOM 1059 C CA . ALA A 1 141 ? 112.397 19.887 -111.959 1.00 29.67 141 ALA A CA 1
ATOM 1060 C C . ALA A 1 141 ? 113.413 19.877 -113.186 1.00 29.67 141 ALA A C 1
ATOM 1062 O O . ALA A 1 141 ? 114.180 18.924 -113.243 1.00 29.67 141 ALA A O 1
ATOM 1063 N N . ALA A 1 142 ? 113.634 20.824 -114.147 1.00 29.33 142 ALA A N 1
ATOM 1064 C CA . ALA A 1 142 ? 112.888 21.882 -114.903 1.00 29.33 142 ALA A CA 1
ATOM 1065 C C . ALA A 1 142 ? 113.761 22.522 -116.077 1.00 29.33 142 ALA A C 1
ATOM 1067 O O . ALA A 1 142 ? 114.969 22.318 -116.069 1.00 29.33 142 ALA A O 1
ATOM 1068 N N . ALA A 1 143 ? 113.187 23.362 -116.993 1.00 29.44 143 ALA A N 1
ATOM 1069 C CA . ALA A 1 143 ? 113.821 24.377 -117.932 1.00 29.44 143 ALA A CA 1
ATOM 1070 C C . ALA A 1 143 ? 114.621 23.937 -119.230 1.00 29.44 143 ALA A C 1
ATOM 1072 O O . ALA A 1 143 ? 115.022 22.782 -119.277 1.00 29.44 143 ALA A O 1
ATOM 1073 N N . THR A 1 144 ? 114.947 24.717 -120.317 1.00 31.92 144 THR A N 1
ATOM 1074 C CA . THR A 1 144 ? 114.404 25.913 -121.089 1.00 31.92 144 THR A CA 1
ATOM 1075 C C . THR A 1 144 ? 115.077 26.145 -122.512 1.00 31.92 144 THR A C 1
ATOM 1077 O O . THR A 1 144 ? 116.162 25.636 -122.754 1.00 31.92 144 THR A O 1
ATOM 1080 N N . VAL A 1 145 ? 114.460 26.992 -123.390 1.00 32.22 145 VAL A N 1
ATOM 1081 C CA . VAL A 1 145 ? 114.896 27.782 -124.623 1.00 32.22 145 VAL A CA 1
ATOM 1082 C C . VAL A 1 145 ? 115.333 27.163 -126.015 1.00 32.22 145 VAL A C 1
ATOM 1084 O O . VAL A 1 145 ? 115.939 26.099 -126.034 1.00 32.22 145 VAL A O 1
ATOM 1087 N N . PRO A 1 146 ? 115.033 27.815 -127.195 1.00 52.62 146 PRO A N 1
ATOM 1088 C CA . PRO A 1 146 ? 115.250 27.333 -128.603 1.00 52.62 146 PRO A CA 1
ATOM 1089 C C . PRO A 1 146 ? 116.162 28.289 -129.473 1.00 52.62 146 PRO A C 1
ATOM 1091 O O . PRO A 1 146 ? 116.952 28.995 -128.857 1.00 52.62 146 PRO A O 1
ATOM 1094 N N . ALA A 1 147 ? 116.199 28.467 -130.828 1.00 39.94 147 ALA A N 1
ATOM 1095 C CA . ALA A 1 147 ? 115.486 28.046 -132.083 1.00 39.94 147 ALA A CA 1
ATOM 1096 C C . ALA A 1 147 ? 116.338 28.365 -133.381 1.00 39.94 147 ALA A C 1
ATOM 1098 O O . ALA A 1 147 ? 117.351 29.052 -133.261 1.00 39.94 147 ALA A O 1
ATOM 1099 N N . ASN A 1 148 ? 115.938 27.937 -134.610 1.00 34.50 148 ASN A N 1
ATOM 1100 C CA . ASN A 1 148 ? 116.444 28.405 -135.945 1.00 34.50 148 ASN A CA 1
ATOM 1101 C C . ASN A 1 148 ? 115.455 28.071 -137.120 1.00 34.50 148 ASN A C 1
ATOM 1103 O O . ASN A 1 148 ? 114.581 27.231 -136.930 1.00 34.50 148 ASN A O 1
ATOM 1107 N N . ILE A 1 149 ? 115.614 28.679 -138.314 1.00 43.00 149 ILE A N 1
ATOM 1108 C CA . ILE A 1 149 ? 114.658 28.751 -139.462 1.00 43.00 149 ILE A CA 1
ATOM 1109 C C . ILE A 1 149 ? 114.449 27.427 -140.249 1.00 43.00 149 ILE A C 1
ATOM 1111 O O . ILE A 1 149 ? 115.395 26.679 -140.492 1.00 43.00 149 ILE A O 1
ATOM 1115 N N . ILE A 1 150 ? 113.205 27.163 -140.707 1.00 54.88 150 ILE A N 1
ATOM 1116 C CA . ILE A 1 150 ? 112.698 25.844 -141.177 1.00 54.88 150 ILE A CA 1
ATOM 1117 C C . ILE A 1 150 ? 111.770 25.976 -142.426 1.00 54.88 150 ILE A C 1
ATOM 1119 O O . ILE A 1 150 ? 111.095 26.998 -142.553 1.00 54.88 150 ILE A O 1
ATOM 1123 N N . PRO A 1 151 ? 111.686 24.983 -143.351 1.00 56.38 151 PRO A N 1
ATOM 1124 C CA . PRO A 1 151 ? 110.638 24.903 -144.393 1.00 56.38 151 PRO A CA 1
ATOM 1125 C C . PRO A 1 151 ? 109.191 24.829 -143.851 1.00 56.38 151 PRO A C 1
ATOM 1127 O O . PRO A 1 151 ? 108.972 24.513 -142.683 1.00 56.38 151 PRO A O 1
ATOM 1130 N N . LEU A 1 152 ? 108.191 25.074 -144.716 1.00 58.94 152 LEU A N 1
ATOM 1131 C CA . LEU A 1 152 ? 106.769 25.035 -144.341 1.00 58.94 152 LEU A CA 1
ATOM 1132 C C . LEU A 1 152 ? 106.357 23.635 -143.861 1.00 58.94 152 LEU A C 1
ATOM 1134 O O . LEU A 1 152 ? 106.396 22.670 -144.620 1.00 58.94 152 LEU A O 1
ATOM 1138 N N . SER A 1 153 ? 105.887 23.567 -142.618 1.00 63.44 153 SER A N 1
ATOM 1139 C CA . SER A 1 153 ? 105.173 22.422 -142.059 1.00 63.44 153 SER A CA 1
ATOM 1140 C C . SER A 1 153 ? 103.976 22.950 -141.273 1.00 63.44 153 SER A C 1
ATOM 1142 O O . SER A 1 153 ? 104.138 23.674 -140.287 1.00 63.44 153 SER A O 1
ATOM 1144 N N . LEU A 1 154 ? 102.769 22.659 -141.754 1.00 66.06 154 LEU A N 1
ATOM 1145 C CA . LEU A 1 154 ? 101.513 22.994 -141.093 1.00 66.06 154 LEU A CA 1
ATOM 1146 C C . LEU A 1 154 ? 101.120 21.860 -140.148 1.00 66.06 154 LEU A C 1
ATOM 1148 O O . LEU A 1 154 ? 101.044 20.695 -140.543 1.00 66.06 154 LEU A O 1
ATOM 1152 N N . LYS A 1 155 ? 100.859 22.208 -138.891 1.00 69.06 155 LYS A N 1
ATOM 1153 C CA . LYS A 1 155 ? 100.485 21.256 -137.848 1.00 69.06 155 LYS A CA 1
ATOM 1154 C C . LYS A 1 155 ? 99.044 20.771 -138.051 1.00 69.06 155 LYS A C 1
ATOM 1156 O O . LYS A 1 155 ? 98.124 21.583 -138.109 1.00 69.06 155 LYS A O 1
ATOM 1161 N N . GLN A 1 156 ? 98.855 19.451 -138.099 1.00 69.00 156 GLN A N 1
ATOM 1162 C CA . GLN A 1 156 ? 97.532 18.817 -138.069 1.00 69.00 156 GLN A CA 1
ATOM 1163 C C . GLN A 1 156 ? 96.745 19.238 -136.812 1.00 69.00 156 GLN A C 1
ATOM 1165 O O . GLN A 1 156 ? 97.318 19.399 -135.728 1.00 69.00 156 GLN A O 1
ATOM 1170 N N . LEU A 1 157 ? 95.427 19.388 -136.946 1.00 67.25 157 LEU A N 1
ATOM 1171 C CA . LEU A 1 157 ? 94.523 19.620 -135.824 1.00 67.25 157 LEU A CA 1
ATOM 1172 C C . LEU A 1 157 ? 94.348 18.329 -135.021 1.00 67.25 157 LEU A C 1
ATOM 1174 O O . LEU A 1 157 ? 94.014 17.275 -135.561 1.00 67.25 157 LEU A O 1
ATOM 1178 N N . VAL A 1 158 ? 94.522 18.431 -133.704 1.00 63.88 158 VAL A N 1
ATOM 1179 C CA . VAL A 1 158 ? 94.301 17.326 -132.765 1.00 63.88 158 VAL A CA 1
ATOM 1180 C C . VAL A 1 158 ? 93.261 17.761 -131.743 1.00 63.88 158 VAL A C 1
ATOM 1182 O O . VAL A 1 158 ? 93.473 18.724 -131.001 1.00 63.88 158 VAL A O 1
ATOM 1185 N N . SER A 1 159 ? 92.142 17.041 -131.693 1.00 60.03 159 SER A N 1
ATOM 1186 C CA . SER A 1 159 ? 91.130 17.188 -130.653 1.00 60.03 159 SER A CA 1
ATOM 1187 C C . SER A 1 159 ? 91.483 16.312 -129.452 1.00 60.03 159 SER A C 1
ATOM 1189 O O . SER A 1 159 ? 91.310 15.096 -129.492 1.00 60.03 159 SER A O 1
ATOM 1191 N N . ASN A 1 160 ? 91.904 16.922 -128.344 1.00 53.91 160 ASN A N 1
ATOM 1192 C CA . ASN A 1 160 ? 92.244 16.211 -127.099 1.00 53.91 160 ASN A CA 1
ATOM 1193 C C . ASN A 1 160 ? 91.007 15.701 -126.316 1.00 53.91 160 ASN A C 1
ATOM 1195 O O . ASN A 1 160 ? 91.065 15.525 -125.103 1.00 53.91 160 ASN A O 1
ATOM 1199 N N . THR A 1 161 ? 89.872 15.502 -126.990 1.00 53.69 161 THR A N 1
ATOM 1200 C CA . THR A 1 161 ? 88.626 14.967 -126.419 1.00 53.69 161 THR A CA 1
ATOM 1201 C C . THR A 1 161 ? 88.082 13.881 -127.348 1.00 53.69 161 THR A C 1
ATOM 1203 O O . THR A 1 161 ? 88.172 14.052 -128.567 1.00 53.69 161 THR A O 1
ATOM 1206 N N . PRO A 1 162 ? 87.532 12.769 -126.821 1.00 53.09 162 PRO A N 1
ATOM 1207 C CA . PRO A 1 162 ? 86.866 11.775 -127.653 1.00 53.09 162 PRO A CA 1
ATOM 1208 C C . PRO A 1 162 ? 85.678 12.428 -128.367 1.00 53.09 162 PRO A C 1
ATOM 1210 O O . PRO A 1 162 ? 84.860 13.115 -127.751 1.00 53.09 162 PRO A O 1
ATOM 1213 N N . ALA A 1 163 ? 85.606 12.253 -129.686 1.00 47.59 163 ALA A N 1
ATOM 1214 C CA . ALA A 1 163 ? 84.611 12.906 -130.527 1.00 47.59 163 ALA A CA 1
ATOM 1215 C C . ALA A 1 163 ? 83.246 12.198 -130.442 1.00 47.59 163 ALA A C 1
ATOM 1217 O O . ALA A 1 163 ? 82.794 11.580 -131.400 1.00 47.59 163 ALA A O 1
ATOM 1218 N N . ASN A 1 164 ? 82.563 12.339 -129.300 1.00 52.59 164 ASN A N 1
ATOM 1219 C CA . ASN A 1 164 ? 81.185 11.867 -129.091 1.00 52.59 164 ASN A CA 1
ATOM 1220 C C . ASN A 1 164 ? 80.159 12.555 -130.020 1.00 52.59 164 ASN A C 1
ATOM 1222 O O . ASN A 1 164 ? 78.995 12.166 -130.054 1.00 52.59 164 ASN A O 1
ATOM 1226 N N . ASN A 1 165 ? 80.577 13.585 -130.761 1.00 62.47 165 ASN A N 1
ATOM 1227 C CA . ASN A 1 165 ? 79.783 14.278 -131.765 1.00 62.47 165 ASN A CA 1
ATOM 1228 C C . ASN A 1 165 ? 80.367 13.997 -133.159 1.00 62.47 165 ASN A C 1
ATOM 1230 O O . ASN A 1 165 ? 81.418 14.533 -133.524 1.00 62.47 165 ASN A O 1
ATOM 1234 N N . GLU A 1 166 ? 79.679 13.148 -133.926 1.00 67.25 166 GLU A N 1
ATOM 1235 C CA . GLU A 1 166 ? 80.143 12.627 -135.217 1.00 67.25 166 GLU A CA 1
ATOM 1236 C C . GLU A 1 166 ? 80.504 13.743 -136.212 1.00 67.25 166 GLU A C 1
ATOM 1238 O O . GLU A 1 166 ? 81.530 13.667 -136.886 1.00 67.25 166 GLU A O 1
ATOM 1243 N N . VAL A 1 167 ? 79.725 14.831 -136.232 1.00 71.19 167 VAL A N 1
ATOM 1244 C CA . VAL A 1 167 ? 79.928 15.986 -137.124 1.00 71.19 167 VAL A CA 1
ATOM 1245 C C . VAL A 1 167 ? 81.286 16.655 -136.879 1.00 71.19 167 VAL A C 1
ATOM 1247 O O . VAL A 1 167 ? 81.971 17.045 -137.824 1.00 71.19 167 VAL A O 1
ATOM 1250 N N . VAL A 1 168 ? 81.718 16.745 -135.616 1.00 71.00 168 VAL A N 1
ATOM 1251 C CA . VAL A 1 168 ? 83.025 17.318 -135.251 1.00 71.00 168 VAL A CA 1
ATOM 1252 C C . VAL A 1 168 ? 84.160 16.386 -135.685 1.00 71.00 168 VAL A C 1
ATOM 1254 O O . VAL A 1 168 ? 85.168 16.855 -136.213 1.00 71.00 168 VAL A O 1
ATOM 1257 N N . GLY A 1 169 ? 83.982 15.069 -135.534 1.00 70.19 169 GLY A N 1
ATOM 1258 C CA . GLY A 1 169 ? 84.937 14.062 -136.009 1.00 70.19 169 GLY A CA 1
ATOM 1259 C C . GLY A 1 169 ? 85.100 14.061 -137.534 1.00 70.19 169 GLY A C 1
ATOM 1260 O O . GLY A 1 169 ? 86.226 14.035 -138.034 1.00 70.19 169 GLY A O 1
ATOM 1261 N N . GLN A 1 170 ? 83.994 14.162 -138.278 1.00 72.88 170 GLN A N 1
ATOM 1262 C CA . GLN A 1 170 ? 84.008 14.293 -139.738 1.00 72.88 170 GLN A CA 1
ATOM 1263 C C . GLN A 1 170 ? 84.729 15.580 -140.180 1.00 72.88 170 GLN A C 1
ATOM 1265 O O . GLN A 1 170 ? 85.592 15.525 -141.058 1.00 72.88 170 GLN A O 1
ATOM 1270 N N . LEU A 1 171 ? 84.448 16.722 -139.536 1.00 74.12 171 LEU A N 1
ATOM 1271 C CA . LEU A 1 171 ? 85.089 18.003 -139.855 1.00 74.12 171 LEU A CA 1
ATOM 1272 C C . LEU A 1 171 ? 86.611 17.964 -139.627 1.00 74.12 171 LEU A C 1
ATOM 1274 O O . LEU A 1 171 ? 87.368 18.383 -140.499 1.00 74.12 171 LEU A O 1
ATOM 1278 N N . LEU A 1 172 ? 87.057 17.424 -138.485 1.00 74.56 172 LEU A N 1
ATOM 1279 C CA . LEU A 1 172 ? 88.479 17.263 -138.148 1.00 74.56 172 LEU A CA 1
ATOM 1280 C C . LEU A 1 172 ? 89.221 16.366 -139.144 1.00 74.56 172 LEU A C 1
ATOM 1282 O O . LEU A 1 172 ? 90.365 16.648 -139.502 1.00 74.56 172 LEU A O 1
ATOM 1286 N N . LYS A 1 173 ? 88.576 15.292 -139.613 1.00 78.69 173 LYS A N 1
ATOM 1287 C CA . LYS A 1 173 ? 89.153 14.413 -140.633 1.00 78.69 173 LYS A CA 1
ATOM 1288 C C . LYS A 1 173 ? 89.381 15.170 -141.947 1.00 78.69 173 LYS A C 1
ATOM 1290 O O . LYS A 1 173 ? 90.499 15.165 -142.455 1.00 78.69 173 LYS A O 1
ATOM 1295 N N . VAL A 1 174 ? 88.363 15.875 -142.446 1.00 81.19 174 VAL A N 1
ATOM 1296 C CA . VAL A 1 174 ? 88.452 16.653 -143.697 1.00 81.19 174 VAL A CA 1
ATOM 1297 C C . VAL A 1 174 ? 89.502 17.772 -143.602 1.00 81.19 174 VAL A C 1
ATOM 1299 O O . VAL A 1 174 ? 90.261 17.993 -144.550 1.00 81.19 174 VAL A O 1
ATOM 1302 N N . THR A 1 175 ? 89.609 18.473 -142.468 1.00 75.69 175 THR A N 1
ATOM 1303 C CA . THR A 1 175 ? 90.637 19.518 -142.308 1.00 75.69 175 THR A CA 1
ATOM 1304 C C . THR A 1 175 ? 92.050 18.941 -142.231 1.00 75.69 175 THR A C 1
ATOM 1306 O O . THR A 1 175 ? 92.955 19.492 -142.853 1.00 75.69 175 THR A O 1
ATOM 1309 N N . ASN A 1 176 ? 92.260 17.801 -141.570 1.00 82.06 176 ASN A N 1
ATOM 1310 C CA . ASN A 1 176 ? 93.574 17.152 -141.549 1.00 82.06 176 ASN A CA 1
ATOM 1311 C C . ASN A 1 176 ? 93.984 16.587 -142.915 1.00 82.06 176 ASN A C 1
ATOM 1313 O O . ASN A 1 176 ? 95.139 16.736 -143.310 1.00 82.06 176 ASN A O 1
ATOM 1317 N N . GLU A 1 177 ? 93.045 16.024 -143.678 1.00 80.00 177 GLU A N 1
ATOM 1318 C CA . GLU A 1 177 ? 93.300 15.578 -145.053 1.00 80.00 177 GLU A CA 1
ATOM 1319 C C . GLU A 1 177 ? 93.715 16.750 -145.967 1.00 80.00 177 GLU A C 1
ATOM 1321 O O . GLU A 1 177 ? 94.638 16.601 -146.770 1.00 80.00 177 GLU A O 1
ATOM 1326 N N . THR A 1 178 ? 93.131 17.948 -145.807 1.00 76.25 178 THR A N 1
ATOM 1327 C CA . THR A 1 178 ? 93.579 19.135 -146.569 1.00 76.25 178 THR A CA 1
ATOM 1328 C C . THR A 1 178 ? 94.937 19.680 -146.106 1.00 76.25 178 THR A C 1
ATOM 1330 O O . THR A 1 178 ? 95.737 20.088 -146.950 1.00 76.25 178 THR A O 1
ATOM 1333 N N . ILE A 1 179 ? 95.261 19.622 -144.808 1.00 75.31 179 ILE A N 1
ATOM 1334 C CA . ILE A 1 179 ? 96.591 19.989 -144.279 1.00 75.31 179 ILE A CA 1
ATOM 1335 C C . ILE A 1 179 ? 97.688 19.076 -144.849 1.00 75.31 179 ILE A C 1
ATOM 1337 O O . ILE A 1 179 ? 98.732 19.566 -145.286 1.00 75.31 179 ILE A O 1
ATOM 1341 N N . ASP A 1 180 ? 97.441 17.767 -144.931 1.00 78.94 180 ASP A N 1
ATOM 1342 C CA . ASP A 1 180 ? 98.383 16.803 -145.512 1.00 78.94 180 ASP A CA 1
ATOM 1343 C C . ASP A 1 180 ? 98.613 17.012 -147.016 1.00 78.94 180 ASP A C 1
ATOM 1345 O O . ASP A 1 180 ? 99.731 16.811 -147.501 1.00 78.94 180 ASP A O 1
ATOM 1349 N N . VAL A 1 181 ? 97.593 17.451 -147.760 1.00 79.06 181 VAL A N 1
ATOM 1350 C CA . VAL A 1 181 ? 97.742 17.848 -149.171 1.00 79.06 181 VAL A CA 1
ATOM 1351 C C . VAL A 1 181 ? 98.624 19.095 -149.299 1.00 79.06 181 VAL A C 1
ATOM 1353 O O . VAL A 1 181 ? 99.521 19.115 -150.142 1.00 79.06 181 VAL A O 1
ATOM 1356 N N . ILE A 1 182 ? 98.434 20.106 -148.443 1.00 71.06 182 ILE A N 1
ATOM 1357 C CA . ILE A 1 182 ? 99.234 21.344 -148.469 1.00 71.06 182 ILE A CA 1
ATOM 1358 C C . ILE A 1 182 ? 100.699 21.066 -148.094 1.00 71.06 182 ILE A C 1
ATOM 1360 O O . ILE A 1 182 ? 101.607 21.533 -148.784 1.00 71.06 182 ILE A O 1
ATOM 1364 N N . ASN A 1 183 ? 100.942 20.260 -147.056 1.00 74.62 183 ASN A N 1
ATOM 1365 C CA . ASN A 1 183 ? 102.291 19.899 -146.602 1.00 74.62 183 ASN A CA 1
ATOM 1366 C C . ASN A 1 183 ? 103.110 19.169 -147.682 1.00 74.62 183 ASN A C 1
ATOM 1368 O O . ASN A 1 183 ? 104.312 19.404 -147.817 1.00 74.62 183 ASN A O 1
ATOM 1372 N N . ARG A 1 184 ? 102.467 18.335 -148.512 1.00 74.81 184 ARG A N 1
ATOM 1373 C CA . ARG A 1 184 ? 103.117 17.661 -149.654 1.00 74.81 184 ARG A CA 1
ATOM 1374 C C . ARG A 1 184 ? 103.531 18.620 -150.780 1.00 74.81 184 ARG A C 1
ATOM 1376 O O . ARG A 1 184 ? 104.337 18.231 -151.619 1.00 74.81 184 ARG A O 1
ATOM 1383 N N . GLY A 1 185 ? 103.030 19.859 -150.793 1.00 66.69 185 GLY A N 1
ATOM 1384 C CA . GLY A 1 185 ? 103.347 20.874 -151.805 1.00 66.69 185 GLY A CA 1
ATOM 1385 C C . GLY A 1 185 ? 104.770 21.450 -151.737 1.00 66.69 185 GLY A C 1
ATOM 1386 O O . GLY A 1 185 ? 105.212 22.081 -152.693 1.00 66.69 185 GLY A O 1
ATOM 1387 N N . GLY A 1 186 ? 105.511 21.233 -150.641 1.00 59.84 186 GLY A N 1
ATOM 1388 C CA . GLY A 1 186 ? 106.951 21.530 -150.568 1.00 59.84 186 GLY A CA 1
ATOM 1389 C C . GLY A 1 186 ? 107.342 23.018 -150.583 1.00 59.84 186 GLY A C 1
ATOM 1390 O O . GLY A 1 186 ? 108.492 23.349 -150.886 1.00 59.84 186 GLY A O 1
ATOM 1391 N N . PHE A 1 187 ? 106.410 23.922 -150.272 1.00 64.56 187 PHE A N 1
ATOM 1392 C CA . PHE A 1 187 ? 106.641 25.368 -150.298 1.00 64.56 187 PHE A CA 1
ATOM 1393 C C . PHE A 1 187 ? 107.719 25.814 -149.290 1.00 64.56 187 PHE A C 1
ATOM 1395 O O . PHE A 1 187 ? 107.762 25.369 -148.143 1.00 64.56 187 PHE A O 1
ATOM 1402 N N . LYS A 1 188 ? 108.577 26.755 -149.700 1.00 58.12 188 LYS A N 1
ATOM 1403 C CA . LYS A 1 188 ? 109.569 27.401 -148.827 1.00 58.12 188 LYS A CA 1
ATOM 1404 C C . LYS A 1 188 ? 109.141 28.841 -148.564 1.00 58.12 188 LYS A C 1
ATOM 1406 O O . LYS A 1 188 ? 109.172 29.658 -149.478 1.00 58.12 188 LYS A O 1
ATOM 1411 N N . LEU A 1 189 ? 108.753 29.133 -147.325 1.00 59.25 189 LEU A N 1
ATOM 1412 C CA . LEU A 1 189 ? 108.412 30.475 -146.848 1.00 59.25 189 LEU A CA 1
ATOM 1413 C C . LEU A 1 189 ? 109.362 30.894 -145.712 1.00 59.25 189 LEU A C 1
ATOM 1415 O O . LEU A 1 189 ? 109.968 30.023 -145.084 1.00 59.25 189 LEU A O 1
ATOM 1419 N N . PRO A 1 190 ? 109.488 32.201 -145.418 1.00 56.16 190 PRO A N 1
ATOM 1420 C CA . PRO A 1 190 ? 110.103 32.675 -144.183 1.00 56.16 190 PRO A CA 1
ATOM 1421 C C . PRO A 1 190 ? 109.424 32.067 -142.949 1.00 56.16 190 PRO A C 1
ATOM 1423 O O . PRO A 1 190 ? 108.200 31.934 -142.907 1.00 56.16 190 PRO A O 1
ATOM 1426 N N . GLU A 1 191 ? 110.204 31.773 -141.904 1.00 61.66 191 GLU A N 1
ATOM 1427 C CA . GLU A 1 191 ? 109.698 31.157 -140.665 1.00 61.66 191 GLU A CA 1
ATOM 1428 C C . GLU A 1 191 ? 108.534 31.951 -140.045 1.00 61.66 191 GLU A C 1
ATOM 1430 O O . GLU A 1 191 ? 107.600 31.378 -139.495 1.00 61.66 191 GLU A O 1
ATOM 1435 N N . LYS A 1 192 ? 108.546 33.282 -140.200 1.00 67.06 192 LYS A N 1
ATOM 1436 C CA . LYS A 1 192 ? 107.478 34.184 -139.750 1.00 67.06 192 LYS A CA 1
ATOM 1437 C C . LYS A 1 192 ? 106.102 33.801 -140.309 1.00 67.06 192 LYS A C 1
ATOM 1439 O O . LYS A 1 192 ? 105.132 33.800 -139.556 1.00 67.06 192 LYS A O 1
ATOM 1444 N N . ASP A 1 193 ? 106.028 33.452 -141.590 1.00 66.12 193 ASP A N 1
ATOM 1445 C CA . ASP A 1 193 ? 104.767 33.193 -142.292 1.00 66.12 193 ASP A CA 1
ATOM 1446 C C . ASP A 1 193 ? 104.306 31.743 -142.064 1.00 66.12 193 ASP A C 1
ATOM 1448 O O . ASP A 1 193 ? 103.118 31.486 -141.866 1.00 66.12 193 ASP A O 1
ATOM 1452 N N . VAL A 1 194 ? 105.263 30.808 -141.967 1.00 65.44 194 VAL A N 1
ATOM 1453 C CA . VAL A 1 194 ? 105.044 29.431 -141.479 1.00 65.44 194 VAL A CA 1
ATOM 1454 C C . VAL A 1 194 ? 104.452 29.447 -140.065 1.00 65.44 194 VAL A C 1
ATOM 1456 O O . VAL A 1 194 ? 103.477 28.747 -139.783 1.00 65.44 194 VAL A O 1
ATOM 1459 N N . ASN A 1 195 ? 105.011 30.272 -139.179 1.00 72.50 195 ASN A N 1
ATOM 1460 C CA . ASN A 1 195 ? 104.544 30.425 -137.806 1.00 72.50 195 ASN A CA 1
ATOM 1461 C C . ASN A 1 195 ? 103.181 31.130 -137.742 1.00 72.50 195 ASN A C 1
ATOM 1463 O O . ASN A 1 195 ? 102.356 30.754 -136.914 1.00 72.50 195 ASN A O 1
ATOM 1467 N N . GLU A 1 196 ? 102.896 32.107 -138.609 1.00 75.88 196 GLU A N 1
ATOM 1468 C CA . GLU A 1 196 ? 101.590 32.779 -138.643 1.00 75.88 196 GLU A CA 1
ATOM 1469 C C . GLU A 1 196 ? 100.470 31.852 -139.142 1.00 75.88 196 GLU A C 1
ATOM 1471 O O . GLU A 1 196 ? 99.431 31.753 -138.492 1.00 75.88 196 GLU A O 1
ATOM 1476 N N . LEU A 1 197 ? 100.691 31.078 -140.212 1.00 73.88 197 LEU A N 1
ATOM 1477 C CA . LEU A 1 197 ? 99.728 30.061 -140.659 1.00 73.88 197 LEU A CA 1
ATOM 1478 C C . LEU A 1 197 ? 99.468 29.005 -139.572 1.00 73.88 197 LEU A C 1
ATOM 1480 O O . LEU A 1 197 ? 98.319 28.641 -139.315 1.00 73.88 197 LEU A O 1
ATOM 1484 N N . ASN A 1 198 ? 100.516 28.570 -138.866 1.00 77.75 198 ASN A N 1
ATOM 1485 C CA . ASN A 1 198 ? 100.360 27.679 -137.720 1.00 77.75 198 ASN A CA 1
ATOM 1486 C C . ASN A 1 198 ? 99.595 28.335 -136.553 1.00 77.75 198 ASN A C 1
ATOM 1488 O O . ASN A 1 198 ? 98.829 27.639 -135.887 1.00 77.75 198 ASN A O 1
ATOM 1492 N N . LYS A 1 199 ? 99.712 29.648 -136.296 1.00 79.69 199 LYS A N 1
ATOM 1493 C CA . LYS A 1 199 ? 98.836 30.333 -135.319 1.00 79.69 199 LYS A CA 1
ATOM 1494 C C . LYS A 1 199 ? 97.372 30.257 -135.741 1.00 79.69 199 LYS A C 1
ATOM 1496 O O . LYS A 1 199 ? 96.546 29.896 -134.910 1.00 79.69 199 LYS A O 1
ATOM 1501 N N . GLN A 1 200 ? 97.052 30.529 -137.007 1.00 77.50 200 GLN A N 1
ATOM 1502 C CA . GLN A 1 200 ? 95.668 30.482 -137.496 1.00 77.50 200 GLN A CA 1
ATOM 1503 C C . GLN A 1 200 ? 95.061 29.069 -137.383 1.00 77.50 200 GLN A C 1
ATOM 1505 O O . GLN A 1 200 ? 93.925 28.925 -136.934 1.00 77.50 200 GLN A O 1
ATOM 1510 N N . LEU A 1 201 ? 95.832 28.011 -137.669 1.00 77.88 201 LEU A N 1
ATOM 1511 C CA . LEU A 1 201 ? 95.397 26.623 -137.440 1.00 77.88 201 LEU A CA 1
ATOM 1512 C C . LEU A 1 201 ? 95.213 26.286 -135.949 1.00 77.88 201 LEU A C 1
ATOM 1514 O O . LEU A 1 201 ? 94.252 25.606 -135.589 1.00 77.88 201 LEU A O 1
ATOM 1518 N N . ASN A 1 202 ? 96.079 26.790 -135.061 1.00 80.25 202 ASN A N 1
ATOM 1519 C CA . ASN A 1 202 ? 95.896 26.624 -133.614 1.00 80.25 202 ASN A CA 1
ATOM 1520 C C . ASN A 1 202 ? 94.653 27.382 -133.101 1.00 80.25 202 ASN A C 1
ATOM 1522 O O . ASN A 1 202 ? 93.929 26.838 -132.271 1.00 80.25 202 ASN A O 1
ATOM 1526 N N . ILE A 1 203 ? 94.365 28.583 -133.621 1.00 81.62 203 ILE A N 1
ATOM 1527 C CA . ILE A 1 203 ? 93.135 29.343 -133.323 1.00 81.62 203 ILE A CA 1
ATOM 1528 C C . ILE A 1 203 ? 91.898 28.561 -133.786 1.00 81.62 203 ILE A C 1
ATOM 1530 O O . ILE A 1 203 ? 90.929 28.453 -133.040 1.00 81.62 203 ILE A O 1
ATOM 1534 N N . LEU A 1 204 ? 91.935 27.949 -134.974 1.00 79.94 204 LEU A N 1
ATOM 1535 C CA . LEU A 1 204 ? 90.842 27.100 -135.455 1.00 79.94 204 LEU A CA 1
ATOM 1536 C C . LEU A 1 204 ? 90.618 25.878 -134.543 1.00 79.94 204 LEU A C 1
ATOM 1538 O O . LEU A 1 204 ? 89.474 25.563 -134.220 1.00 79.94 204 LEU A O 1
ATOM 1542 N N . ASN A 1 205 ? 91.687 25.224 -134.075 1.00 80.38 205 ASN A N 1
ATOM 1543 C CA . ASN A 1 205 ? 91.583 24.092 -133.144 1.00 80.38 205 ASN A CA 1
ATOM 1544 C C . ASN A 1 205 ? 91.024 24.508 -131.768 1.00 80.38 205 ASN A C 1
ATOM 1546 O O . ASN A 1 205 ? 90.220 23.795 -131.165 1.00 80.38 205 ASN A O 1
ATOM 1550 N N . ASP A 1 206 ? 91.426 25.681 -131.276 1.00 81.38 206 ASP A N 1
ATOM 1551 C CA . ASP A 1 206 ? 90.912 26.292 -130.048 1.00 81.38 206 ASP A CA 1
ATOM 1552 C C . ASP A 1 206 ? 89.413 26.630 -130.173 1.00 81.38 206 ASP A C 1
ATOM 1554 O O . ASP A 1 206 ? 88.633 26.307 -129.280 1.00 81.38 206 ASP A O 1
ATOM 1558 N N . ILE A 1 207 ? 88.965 27.161 -131.318 1.00 82.56 207 ILE A N 1
ATOM 1559 C CA . ILE A 1 207 ? 87.538 27.382 -131.608 1.00 82.56 207 ILE A CA 1
ATOM 1560 C C . ILE A 1 207 ? 86.767 26.052 -131.634 1.00 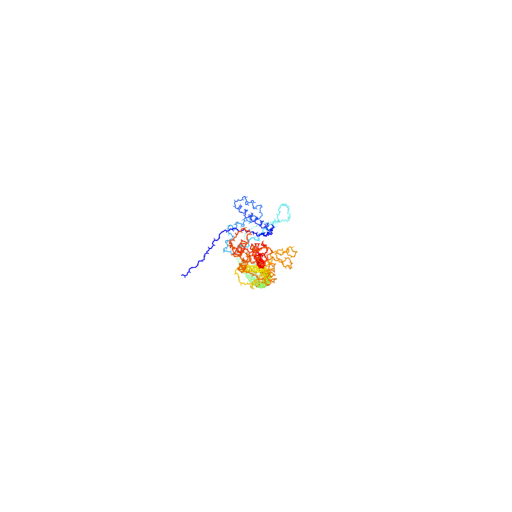82.56 207 ILE A C 1
ATOM 1562 O O . ILE A 1 207 ? 85.783 25.910 -130.909 1.00 82.56 207 ILE A O 1
ATOM 1566 N N . VAL A 1 208 ? 87.219 25.057 -132.408 1.00 79.81 208 VAL A N 1
ATOM 1567 C CA . VAL A 1 208 ? 86.532 23.754 -132.541 1.00 79.81 208 VAL A CA 1
ATOM 1568 C C . VAL A 1 208 ? 86.437 23.028 -131.194 1.00 79.81 208 VAL A C 1
ATOM 1570 O O . VAL A 1 208 ? 85.374 22.514 -130.838 1.00 79.81 208 VAL A O 1
ATOM 1573 N N . SER A 1 209 ? 87.516 23.020 -130.407 1.00 77.62 209 SER A N 1
ATOM 1574 C CA . SER A 1 209 ? 87.514 22.404 -129.075 1.00 77.62 209 SER A CA 1
ATOM 1575 C C . SER A 1 209 ? 86.634 23.166 -128.077 1.00 77.62 209 SER A C 1
ATOM 1577 O O . SER A 1 209 ? 85.874 22.526 -127.348 1.00 77.62 209 SER A O 1
ATOM 1579 N N . LYS A 1 210 ? 86.628 24.508 -128.088 1.00 83.31 210 LYS A N 1
ATOM 1580 C CA . LYS A 1 210 ? 85.697 25.323 -127.283 1.00 83.31 210 LYS A CA 1
ATOM 1581 C C . LYS A 1 210 ? 84.236 25.063 -127.643 1.00 83.31 210 LYS A C 1
ATOM 1583 O O . LYS A 1 210 ? 83.431 24.871 -126.732 1.00 83.31 210 LYS A O 1
ATOM 1588 N N . SER A 1 211 ? 83.893 24.989 -128.930 1.00 78.44 211 SER A N 1
ATOM 1589 C CA . SER A 1 211 ? 82.533 24.661 -129.380 1.00 78.44 211 SER A CA 1
ATOM 1590 C C . SER A 1 211 ? 82.109 23.253 -128.953 1.00 78.44 211 SER A C 1
ATOM 1592 O O . SER A 1 211 ? 81.003 23.085 -128.444 1.00 78.44 211 SER A O 1
ATOM 1594 N N . ASN A 1 212 ? 82.989 22.251 -129.067 1.00 80.75 212 ASN A N 1
ATOM 1595 C CA . ASN A 1 212 ? 82.706 20.894 -128.586 1.00 80.75 212 ASN A CA 1
ATOM 1596 C C . ASN A 1 212 ? 82.490 20.874 -127.056 1.00 80.75 212 ASN A C 1
ATOM 1598 O O . ASN A 1 212 ? 81.518 20.304 -126.564 1.00 80.75 212 ASN A O 1
ATOM 1602 N N . VAL A 1 213 ? 83.332 21.568 -126.283 1.00 83.62 213 VAL A N 1
ATOM 1603 C CA . VAL A 1 213 ? 83.167 21.700 -124.821 1.00 83.62 213 VAL A CA 1
ATOM 1604 C C . VAL A 1 213 ? 81.870 22.432 -124.447 1.00 83.62 213 VAL A C 1
ATOM 1606 O O . VAL A 1 213 ? 81.233 22.060 -123.463 1.00 83.62 213 VAL A O 1
ATOM 1609 N N . GLN A 1 214 ? 81.444 23.443 -125.210 1.00 83.06 214 GLN A N 1
ATOM 1610 C CA . GLN A 1 214 ? 80.160 24.122 -124.993 1.00 83.06 214 GLN A CA 1
ATOM 1611 C C . GLN A 1 214 ? 78.961 23.214 -125.292 1.00 83.06 214 GLN A C 1
ATOM 1613 O O . GLN A 1 214 ? 78.030 23.173 -124.491 1.00 83.06 214 GLN A O 1
ATOM 1618 N N . LEU A 1 215 ? 78.989 22.457 -126.395 1.00 80.94 215 LEU A N 1
ATOM 1619 C CA . LEU A 1 215 ? 77.907 21.536 -126.760 1.00 80.94 215 LEU A CA 1
ATOM 1620 C C . LEU A 1 215 ? 77.720 20.425 -125.719 1.00 80.94 215 LEU A C 1
ATOM 1622 O O . LEU A 1 215 ? 76.591 20.192 -125.292 1.00 80.94 215 LEU A O 1
ATOM 1626 N N . ASN A 1 216 ? 78.808 19.799 -125.256 1.00 82.69 216 ASN A N 1
ATOM 1627 C CA . ASN A 1 216 ? 78.722 18.777 -124.208 1.00 82.69 216 ASN A CA 1
ATOM 1628 C C . ASN A 1 216 ? 78.195 19.372 -122.890 1.00 82.69 216 ASN A C 1
ATOM 1630 O O . ASN A 1 216 ? 77.262 18.826 -122.316 1.00 82.69 216 ASN A O 1
ATOM 1634 N N . LYS A 1 217 ? 78.672 20.557 -122.472 1.00 84.00 217 LYS A N 1
ATOM 1635 C CA . LYS A 1 217 ? 78.144 21.247 -121.278 1.00 84.00 217 LYS A CA 1
ATOM 1636 C C . LYS A 1 217 ? 76.645 21.542 -121.360 1.00 84.00 217 LYS A C 1
ATOM 1638 O O . LYS A 1 217 ? 75.958 21.405 -120.354 1.00 84.00 217 LYS A O 1
ATOM 1643 N N . LEU A 1 218 ? 76.133 21.946 -122.525 1.00 85.75 218 LEU A N 1
ATOM 1644 C CA . LEU A 1 218 ? 74.698 22.182 -122.723 1.00 85.75 218 LEU A CA 1
ATOM 1645 C C . LEU A 1 218 ? 73.892 20.873 -122.675 1.00 85.75 218 LEU A C 1
ATOM 1647 O O . LEU A 1 218 ? 72.826 20.841 -122.058 1.00 85.75 218 LEU A O 1
ATOM 1651 N N . ALA A 1 219 ? 74.414 19.792 -123.264 1.00 81.56 219 ALA A N 1
ATOM 1652 C CA . ALA A 1 219 ? 73.817 18.462 -123.171 1.00 81.56 219 ALA A CA 1
ATOM 1653 C C . ALA A 1 219 ? 73.765 17.974 -121.711 1.00 81.56 219 ALA A C 1
ATOM 1655 O O . ALA A 1 219 ? 72.675 17.698 -121.207 1.00 81.56 219 ALA A O 1
ATOM 1656 N N . ASP A 1 220 ? 74.896 17.979 -121.001 1.00 83.94 220 ASP A N 1
ATOM 1657 C CA . ASP A 1 220 ? 74.993 17.606 -119.584 1.00 83.94 220 ASP A CA 1
ATOM 1658 C C . ASP A 1 220 ? 74.044 18.446 -118.717 1.00 83.94 220 ASP A C 1
ATOM 1660 O O . ASP A 1 220 ? 73.301 17.909 -117.896 1.00 83.94 220 ASP A O 1
ATOM 1664 N N . GLN A 1 221 ? 73.991 19.764 -118.937 1.00 88.00 221 GLN A N 1
ATOM 1665 C CA . GLN A 1 221 ? 73.091 20.664 -118.214 1.00 88.00 221 GLN A CA 1
ATOM 1666 C C . GLN A 1 221 ? 71.608 20.330 -118.469 1.00 88.00 221 GLN A C 1
ATOM 1668 O O . GLN A 1 221 ? 70.801 20.395 -117.537 1.00 88.00 221 GLN A O 1
ATOM 1673 N N . SER A 1 222 ? 71.234 19.920 -119.687 1.00 83.12 222 SER A N 1
ATOM 1674 C CA . SER A 1 222 ? 69.867 19.468 -119.996 1.00 83.12 222 SER A CA 1
ATOM 1675 C C . SER A 1 222 ? 69.517 18.120 -119.346 1.00 83.12 222 SER A C 1
ATOM 1677 O O . SER A 1 222 ? 68.401 17.939 -118.857 1.00 83.12 222 SER A O 1
ATOM 1679 N N . ILE A 1 223 ? 70.479 17.197 -119.254 1.00 83.19 223 ILE A N 1
ATOM 1680 C CA . ILE A 1 223 ? 70.304 15.885 -118.612 1.00 83.19 223 ILE A CA 1
ATOM 1681 C C . ILE A 1 223 ? 70.186 16.051 -117.091 1.00 83.19 223 ILE A C 1
ATOM 1683 O O . ILE A 1 223 ? 69.284 15.491 -116.470 1.00 83.19 223 ILE A O 1
ATOM 1687 N N . ILE A 1 224 ? 71.043 16.876 -116.483 1.00 86.06 224 ILE A N 1
ATOM 1688 C CA . ILE A 1 224 ? 71.012 17.168 -115.044 1.00 86.06 224 ILE A CA 1
ATOM 1689 C C . ILE A 1 224 ? 69.697 17.861 -114.663 1.00 86.06 224 ILE A C 1
ATOM 1691 O O . ILE A 1 224 ? 69.053 17.463 -113.695 1.00 86.06 224 ILE A O 1
ATOM 1695 N N . THR A 1 225 ? 69.255 18.868 -115.425 1.00 87.19 225 THR A N 1
ATOM 1696 C CA . THR A 1 225 ? 68.001 19.580 -115.111 1.00 87.19 225 THR A CA 1
ATOM 1697 C C . THR A 1 225 ? 66.766 18.692 -115.265 1.00 87.19 225 THR A C 1
ATOM 1699 O O . THR A 1 225 ? 65.926 18.684 -114.368 1.00 87.19 225 THR A O 1
ATOM 1702 N N . THR A 1 226 ? 66.667 17.891 -116.332 1.00 84.69 226 THR A N 1
ATOM 1703 C CA . THR A 1 226 ? 65.543 16.949 -116.511 1.00 84.69 226 THR A CA 1
ATOM 1704 C C . THR A 1 226 ? 65.536 15.826 -115.469 1.00 84.69 226 THR A C 1
ATOM 1706 O O . THR A 1 226 ? 64.480 15.530 -114.911 1.00 84.69 226 THR A O 1
ATOM 1709 N N . SER A 1 227 ? 66.699 15.260 -115.126 1.00 83.75 227 SER A N 1
ATOM 1710 C CA . SER A 1 227 ? 66.836 14.273 -114.043 1.00 83.75 227 SER A CA 1
ATOM 1711 C C . SER A 1 227 ? 66.384 14.836 -112.690 1.00 83.75 227 SER A C 1
ATOM 1713 O O . SER A 1 227 ? 65.584 14.209 -111.995 1.00 83.75 227 SER A O 1
ATOM 1715 N N . ASN A 1 228 ? 66.816 16.054 -112.343 1.00 89.75 228 ASN A N 1
ATOM 1716 C CA . ASN A 1 228 ? 66.452 16.697 -111.079 1.00 89.75 228 ASN A CA 1
ATOM 1717 C C . ASN A 1 228 ? 64.939 16.967 -110.977 1.00 89.75 228 ASN A C 1
ATOM 1719 O O . ASN A 1 228 ? 64.355 16.737 -109.919 1.00 89.75 228 ASN A O 1
ATOM 1723 N N . VAL A 1 229 ? 64.289 17.399 -112.066 1.00 92.25 229 VAL A N 1
ATOM 1724 C CA . VAL A 1 229 ? 62.826 17.603 -112.102 1.00 92.25 229 VAL A CA 1
ATOM 1725 C C . VAL A 1 229 ? 62.075 16.281 -111.915 1.00 92.25 229 VAL A C 1
ATOM 1727 O O . VAL A 1 229 ? 61.151 16.215 -111.106 1.00 92.25 229 VAL A O 1
ATOM 1730 N N . LEU A 1 230 ? 62.497 15.205 -112.589 1.00 89.69 230 LEU A N 1
ATOM 1731 C CA . LEU A 1 230 ? 61.878 13.882 -112.439 1.00 89.69 230 LEU A CA 1
ATOM 1732 C C . LEU A 1 230 ? 62.056 13.311 -111.022 1.00 89.69 230 LEU A C 1
ATOM 1734 O O . LEU A 1 230 ? 61.115 12.742 -110.466 1.00 89.69 230 LEU A O 1
ATOM 1738 N N . GLN A 1 231 ? 63.231 13.498 -110.411 1.00 89.88 231 GLN A N 1
ATOM 1739 C CA . GLN A 1 231 ? 63.473 13.125 -109.014 1.00 89.88 231 GLN A CA 1
ATOM 1740 C C . GLN A 1 231 ? 62.614 13.948 -108.047 1.00 89.88 231 GLN A C 1
ATOM 1742 O O . GLN A 1 231 ? 62.037 13.376 -107.121 1.00 89.88 231 GLN A O 1
ATOM 1747 N N . GLN A 1 232 ? 62.471 15.261 -108.268 1.00 90.94 232 GLN A N 1
ATOM 1748 C CA . GLN A 1 232 ? 61.587 16.103 -107.461 1.00 90.94 232 GLN A CA 1
ATOM 1749 C C . GLN A 1 232 ? 60.131 15.633 -107.564 1.00 90.94 232 GLN A C 1
ATOM 1751 O O . GLN A 1 232 ? 59.503 15.398 -106.535 1.00 90.94 232 GLN A O 1
ATOM 1756 N N . GLU A 1 233 ? 59.603 15.430 -108.775 1.00 89.38 233 GLU A N 1
ATOM 1757 C CA . GLU A 1 233 ? 58.235 14.941 -108.978 1.00 89.38 233 GLU A CA 1
ATOM 1758 C C . GLU A 1 233 ? 57.971 13.595 -108.291 1.00 89.38 233 GLU A C 1
ATOM 1760 O O . GLU A 1 233 ? 56.889 13.383 -107.741 1.00 89.38 233 GLU A O 1
ATOM 1765 N N . TYR A 1 234 ? 58.933 12.671 -108.346 1.00 89.94 234 TYR A N 1
ATOM 1766 C CA . TYR A 1 234 ? 58.814 11.358 -107.716 1.00 89.94 234 TYR A CA 1
ATOM 1767 C C . TYR A 1 234 ? 58.834 11.456 -106.185 1.00 89.94 234 TYR A C 1
ATOM 1769 O O . TYR A 1 234 ? 57.955 10.907 -105.519 1.00 89.94 234 TYR A O 1
ATOM 1777 N N . ASN A 1 235 ? 59.772 12.225 -105.626 1.00 90.88 235 ASN A N 1
ATOM 1778 C CA . ASN A 1 235 ? 59.861 12.458 -104.185 1.00 90.88 235 ASN A CA 1
ATOM 1779 C C . ASN A 1 235 ? 58.616 13.186 -103.656 1.00 90.88 235 ASN A C 1
ATOM 1781 O O . ASN A 1 235 ? 58.069 12.807 -102.623 1.00 90.88 235 ASN A O 1
ATOM 1785 N N . GLU A 1 236 ? 58.105 14.178 -104.389 1.00 92.00 236 GLU A N 1
ATOM 1786 C CA . GLU A 1 236 ? 56.845 14.847 -104.064 1.00 92.00 236 GLU A CA 1
ATOM 1787 C C . GLU A 1 236 ? 55.647 13.888 -104.060 1.00 92.00 236 GLU A C 1
ATOM 1789 O O . GLU A 1 236 ? 54.763 14.038 -103.217 1.00 92.00 236 GLU A O 1
ATOM 1794 N N . LYS A 1 237 ? 55.591 12.915 -104.980 1.00 92.06 237 LYS A N 1
ATOM 1795 C CA . LYS A 1 237 ? 54.533 11.890 -105.008 1.00 92.06 237 LYS A CA 1
ATOM 1796 C C . LYS A 1 237 ? 54.644 10.956 -103.798 1.00 92.06 237 LYS A C 1
ATOM 1798 O O . LYS A 1 237 ? 53.641 10.773 -103.113 1.00 92.06 237 LYS A O 1
ATOM 1803 N N . LEU A 1 238 ? 55.846 10.468 -103.471 1.00 89.88 238 LEU A N 1
ATOM 1804 C CA . LEU A 1 238 ? 56.076 9.630 -102.285 1.00 89.88 238 LEU A CA 1
ATOM 1805 C C . LEU A 1 238 ? 55.702 10.336 -100.975 1.00 89.88 238 LEU A C 1
ATOM 1807 O O . LEU A 1 238 ? 54.994 9.752 -100.161 1.00 89.88 238 LEU A O 1
ATOM 1811 N N . VAL A 1 239 ? 56.113 11.595 -100.778 1.00 92.94 239 VAL A N 1
ATOM 1812 C CA . VAL A 1 239 ? 55.768 12.351 -99.558 1.00 92.94 239 VAL A CA 1
ATOM 1813 C C . VAL A 1 239 ? 54.255 12.582 -99.453 1.00 92.94 239 VAL A C 1
ATOM 1815 O O . VAL A 1 239 ? 53.696 12.489 -98.362 1.00 92.94 239 VAL A O 1
ATOM 1818 N N . LYS A 1 240 ? 53.563 12.830 -100.575 1.00 92.38 240 LYS A N 1
ATOM 1819 C CA . LYS A 1 240 ? 52.094 12.966 -100.601 1.00 92.38 240 LYS A CA 1
ATOM 1820 C C . LYS A 1 240 ? 51.395 11.638 -100.274 1.00 92.38 240 LYS A C 1
ATOM 1822 O O . LYS A 1 240 ? 50.430 11.644 -99.516 1.00 92.38 240 LYS A O 1
ATOM 1827 N N . GLU A 1 241 ? 51.884 10.512 -100.790 1.00 92.06 241 GLU A N 1
ATOM 1828 C CA . GLU A 1 241 ? 51.330 9.180 -100.503 1.00 92.06 241 GLU A CA 1
ATOM 1829 C C . GLU A 1 241 ? 51.560 8.756 -99.042 1.00 92.06 241 GLU A C 1
ATOM 1831 O O . GLU A 1 241 ? 50.622 8.310 -98.381 1.00 92.06 241 GLU A O 1
ATOM 1836 N N . GLN A 1 242 ? 52.763 8.985 -98.505 1.00 90.31 242 GLN A N 1
ATOM 1837 C CA . GLN A 1 242 ? 53.082 8.764 -97.090 1.00 90.31 242 GLN A CA 1
ATOM 1838 C C . GLN A 1 242 ? 52.187 9.611 -96.176 1.00 90.31 242 GLN A C 1
ATOM 1840 O O . GLN A 1 242 ? 51.538 9.064 -95.290 1.00 90.31 242 GLN A O 1
ATOM 1845 N N . ALA A 1 243 ? 52.051 10.914 -96.444 1.00 91.69 243 ALA A N 1
ATOM 1846 C CA . ALA A 1 243 ? 51.198 11.796 -95.647 1.00 91.69 243 ALA A CA 1
ATOM 1847 C C . ALA A 1 243 ? 49.712 11.382 -95.664 1.00 91.69 243 ALA A C 1
ATOM 1849 O O . ALA A 1 243 ? 49.038 11.478 -94.639 1.00 91.69 243 ALA A O 1
ATOM 1850 N N . LEU A 1 244 ? 49.195 10.888 -96.798 1.00 94.19 244 LEU A N 1
ATOM 1851 C CA . LEU A 1 244 ? 47.829 10.351 -96.895 1.00 94.19 244 LEU A CA 1
ATOM 1852 C C . LEU A 1 244 ? 47.663 9.035 -96.117 1.00 94.19 244 LEU A C 1
ATOM 1854 O O . LEU A 1 244 ? 46.631 8.822 -95.475 1.00 94.19 244 LEU A O 1
ATOM 1858 N N . LEU A 1 245 ? 48.670 8.159 -96.154 1.00 93.06 245 LEU A N 1
ATOM 1859 C CA . LEU A 1 245 ? 48.677 6.899 -95.413 1.00 93.06 245 LEU A CA 1
ATOM 1860 C C . LEU A 1 245 ? 48.757 7.139 -93.897 1.00 93.06 245 LEU A C 1
ATOM 1862 O O . LEU A 1 245 ? 47.970 6.561 -93.145 1.00 93.06 245 LEU A O 1
ATOM 1866 N N . ASP A 1 246 ? 49.624 8.051 -93.458 1.00 92.12 246 ASP A N 1
ATOM 1867 C CA . ASP A 1 246 ? 49.741 8.477 -92.062 1.00 92.12 246 ASP A CA 1
ATOM 1868 C C . ASP A 1 246 ? 48.454 9.156 -91.578 1.00 92.12 246 ASP A C 1
ATOM 1870 O O . ASP A 1 246 ? 47.949 8.826 -90.505 1.00 92.12 246 ASP A O 1
ATOM 1874 N N . GLN A 1 247 ? 47.849 10.038 -92.385 1.00 93.19 247 GLN A N 1
ATOM 1875 C CA . GLN A 1 247 ? 46.551 10.644 -92.072 1.00 93.19 247 GLN A CA 1
ATOM 1876 C C . GLN A 1 247 ? 45.458 9.578 -91.892 1.00 93.19 247 GLN A C 1
ATOM 1878 O O . GLN A 1 247 ? 44.644 9.681 -90.969 1.00 93.19 247 GLN A O 1
ATOM 1883 N N . LYS A 1 248 ? 45.449 8.535 -92.733 1.00 95.19 248 LYS A N 1
ATOM 1884 C CA . LYS A 1 248 ? 44.519 7.408 -92.602 1.00 95.19 248 LYS A CA 1
ATOM 1885 C C . LYS A 1 248 ? 44.769 6.617 -91.313 1.00 95.19 248 LYS A C 1
ATOM 1887 O O . LYS A 1 248 ? 43.812 6.370 -90.579 1.00 95.19 248 LYS A O 1
ATOM 1892 N N . TYR A 1 249 ? 46.017 6.258 -91.006 1.00 94.81 249 TYR A N 1
ATOM 1893 C CA . TYR A 1 249 ? 46.347 5.537 -89.772 1.00 94.81 249 TYR A CA 1
ATOM 1894 C C . TYR A 1 249 ? 46.032 6.357 -88.518 1.00 94.81 249 TYR A C 1
ATOM 1896 O O . TYR A 1 249 ? 45.460 5.816 -87.575 1.00 94.81 249 TYR A O 1
ATOM 1904 N N . LEU A 1 250 ? 46.317 7.662 -88.511 1.00 95.94 250 LEU A N 1
ATOM 1905 C CA . LEU A 1 250 ? 45.952 8.562 -87.414 1.00 95.94 250 LEU A CA 1
ATOM 1906 C C . LEU A 1 250 ? 44.430 8.652 -87.237 1.00 95.94 250 LEU A C 1
ATOM 1908 O O . LEU A 1 250 ? 43.946 8.634 -86.106 1.00 95.94 250 LEU A O 1
ATOM 1912 N N . HIS A 1 251 ? 43.659 8.703 -88.326 1.00 95.44 251 HIS A N 1
ATOM 1913 C CA . HIS A 1 251 ? 42.197 8.661 -88.263 1.00 95.44 251 HIS A CA 1
ATOM 1914 C C . HIS A 1 251 ? 41.680 7.326 -87.697 1.00 95.44 251 HIS A C 1
ATOM 1916 O O . HIS A 1 251 ? 40.868 7.333 -86.773 1.00 95.44 251 HIS A O 1
ATOM 1922 N N . GLU A 1 252 ? 42.164 6.183 -88.193 1.00 94.56 252 GLU A N 1
ATOM 1923 C CA . GLU A 1 252 ? 41.753 4.859 -87.702 1.00 94.56 252 GLU A CA 1
ATOM 1924 C C . GLU A 1 252 ? 42.169 4.627 -86.238 1.00 94.56 252 GLU A C 1
ATOM 1926 O O . GLU A 1 252 ? 41.366 4.128 -85.446 1.00 94.56 252 GLU A O 1
ATOM 1931 N N . PHE A 1 253 ? 43.366 5.071 -85.843 1.00 96.44 253 PHE A N 1
ATOM 1932 C CA . PHE A 1 253 ? 43.852 5.028 -84.462 1.00 96.44 253 PHE A CA 1
ATOM 1933 C C . PHE A 1 253 ? 43.009 5.897 -83.524 1.00 96.44 253 PHE A C 1
ATOM 1935 O O . PHE A 1 253 ? 42.582 5.419 -82.474 1.00 96.44 253 PHE A O 1
ATOM 1942 N N . ASN A 1 254 ? 42.714 7.147 -83.899 1.00 94.56 254 ASN A N 1
ATOM 1943 C CA . ASN A 1 254 ? 41.875 8.034 -83.088 1.00 94.56 254 ASN A CA 1
ATOM 1944 C C . ASN A 1 254 ? 40.444 7.491 -82.949 1.00 94.56 254 ASN A C 1
ATOM 1946 O O . ASN A 1 254 ? 39.886 7.511 -81.857 1.00 94.56 254 ASN A O 1
ATOM 1950 N N . ASN A 1 255 ? 39.884 6.921 -84.018 1.00 96.44 255 ASN A N 1
ATOM 1951 C CA . ASN A 1 255 ? 38.564 6.286 -84.022 1.00 96.44 255 ASN A CA 1
ATOM 1952 C C . ASN A 1 255 ? 38.530 5.019 -83.136 1.00 96.44 255 ASN A C 1
ATOM 1954 O O . ASN A 1 255 ? 37.572 4.788 -82.395 1.00 96.44 255 ASN A O 1
ATOM 1958 N N . PHE A 1 256 ? 39.596 4.208 -83.153 1.00 96.38 256 PHE A N 1
ATOM 1959 C CA . PHE A 1 256 ? 39.758 3.076 -82.235 1.00 96.38 256 PHE A CA 1
ATOM 1960 C C . PHE A 1 256 ? 39.910 3.534 -80.777 1.00 96.38 256 PHE A C 1
ATOM 1962 O O . PHE A 1 256 ? 39.245 2.986 -79.897 1.00 96.38 256 PHE A O 1
ATOM 1969 N N . LYS A 1 257 ? 40.731 4.561 -80.527 1.00 96.31 257 LYS A N 1
ATOM 1970 C CA . LYS A 1 257 ? 40.927 5.175 -79.209 1.00 96.31 257 LYS A CA 1
ATOM 1971 C C . LYS A 1 257 ? 39.606 5.694 -78.640 1.00 96.31 257 LYS A C 1
ATOM 1973 O O . LYS A 1 257 ? 39.256 5.318 -77.529 1.00 96.31 257 LYS A O 1
ATOM 1978 N N . GLU A 1 258 ? 38.843 6.468 -79.409 1.00 95.81 258 GLU A N 1
ATOM 1979 C CA . GLU A 1 258 ? 37.532 6.992 -79.005 1.00 95.81 258 GLU A CA 1
ATOM 1980 C C . GLU A 1 258 ? 36.554 5.858 -78.653 1.00 95.81 258 GLU A C 1
ATOM 1982 O O . GLU A 1 258 ? 35.919 5.887 -77.601 1.00 95.81 258 GLU A O 1
ATOM 1987 N N . LYS A 1 259 ? 36.479 4.801 -79.475 1.00 96.31 259 LYS A N 1
ATOM 1988 C CA . LYS A 1 259 ? 35.655 3.610 -79.188 1.00 96.31 259 LYS A CA 1
ATOM 1989 C C . LYS A 1 259 ? 36.091 2.877 -77.918 1.00 96.31 259 LYS A C 1
ATOM 1991 O O . LYS A 1 259 ? 35.241 2.390 -77.171 1.00 96.31 259 LYS A O 1
ATOM 1996 N N . LEU A 1 260 ? 37.396 2.777 -77.680 1.00 95.06 260 LEU A N 1
ATOM 1997 C CA . LEU A 1 260 ? 37.978 2.128 -76.508 1.00 95.06 260 LEU A CA 1
ATOM 1998 C C . LEU A 1 260 ? 37.716 2.950 -75.237 1.00 95.06 260 LEU A C 1
ATOM 2000 O O . LEU A 1 260 ? 37.231 2.399 -74.249 1.00 95.06 260 LEU A O 1
ATOM 2004 N N . GLU A 1 261 ? 37.933 4.264 -75.282 1.00 95.31 261 GLU A N 1
ATOM 2005 C CA . GLU A 1 261 ? 37.614 5.198 -74.198 1.00 95.31 261 GLU A CA 1
ATOM 2006 C C . GLU A 1 261 ? 36.109 5.218 -73.906 1.00 95.31 261 GLU A C 1
ATOM 2008 O O . GLU A 1 261 ? 35.714 5.083 -72.750 1.00 95.31 261 GLU A O 1
ATOM 2013 N N . ALA A 1 262 ? 35.249 5.278 -74.927 1.00 96.25 262 ALA A N 1
ATOM 2014 C CA . ALA A 1 262 ? 33.798 5.204 -74.766 1.00 96.25 262 ALA A CA 1
ATOM 2015 C C . ALA A 1 262 ? 33.344 3.868 -74.149 1.00 96.25 262 ALA A C 1
ATOM 2017 O O . ALA A 1 262 ? 32.451 3.853 -73.297 1.00 96.25 262 ALA A O 1
ATOM 2018 N N . LYS A 1 263 ? 33.975 2.743 -74.521 1.00 96.12 263 LYS A N 1
ATOM 2019 C CA . LYS A 1 263 ? 33.706 1.432 -73.913 1.00 96.12 263 LYS A CA 1
ATOM 2020 C C . LYS A 1 263 ? 34.117 1.407 -72.439 1.00 96.12 263 LYS A C 1
ATOM 2022 O O . LYS A 1 263 ? 33.295 1.028 -71.607 1.00 96.12 263 LYS A O 1
ATOM 2027 N N . PHE A 1 264 ? 35.334 1.838 -72.103 1.00 96.62 264 PHE A N 1
ATOM 2028 C CA . PHE A 1 264 ? 35.801 1.874 -70.713 1.00 96.62 264 PHE A CA 1
ATOM 2029 C C . PHE A 1 264 ? 34.994 2.853 -69.856 1.00 96.62 264 PHE A C 1
ATOM 2031 O O . PHE A 1 264 ? 34.572 2.482 -68.766 1.00 96.62 264 PHE A O 1
ATOM 2038 N N . GLN A 1 265 ? 34.673 4.049 -70.360 1.00 96.06 265 GLN A N 1
ATOM 2039 C CA . GLN A 1 265 ? 33.774 4.981 -69.674 1.00 96.06 265 GLN A CA 1
ATOM 2040 C C . GLN A 1 265 ? 32.381 4.382 -69.456 1.00 96.06 265 GLN A C 1
ATOM 2042 O O . GLN A 1 265 ? 31.792 4.603 -68.401 1.00 96.06 265 GLN A O 1
ATOM 2047 N N . LYS A 1 266 ? 31.835 3.627 -70.421 1.00 96.88 266 LYS A N 1
ATOM 2048 C CA . LYS A 1 266 ? 30.539 2.952 -70.261 1.00 96.88 266 LYS A CA 1
ATOM 2049 C C . LYS A 1 266 ? 30.603 1.836 -69.219 1.00 96.88 266 LYS A C 1
ATOM 2051 O O . LYS A 1 266 ? 29.684 1.738 -68.411 1.00 96.88 266 LYS A O 1
ATOM 2056 N N . GLN A 1 267 ? 31.658 1.020 -69.219 1.00 96.00 267 GLN A N 1
ATOM 2057 C CA . GLN A 1 267 ? 31.855 -0.020 -68.204 1.00 96.00 267 GLN A CA 1
ATOM 2058 C C . GLN A 1 267 ? 32.003 0.601 -66.813 1.00 96.00 267 GLN A C 1
ATOM 2060 O O . GLN A 1 267 ? 31.189 0.304 -65.948 1.00 96.00 267 GLN A O 1
ATOM 2065 N N . LEU A 1 268 ? 32.916 1.564 -66.644 1.00 96.88 268 LEU A N 1
ATOM 2066 C CA . LEU A 1 268 ? 33.130 2.275 -65.383 1.00 96.88 268 LEU A CA 1
ATOM 2067 C C . LEU A 1 268 ? 31.846 2.944 -64.870 1.00 96.88 268 LEU A C 1
ATOM 2069 O O . LEU A 1 268 ? 31.513 2.795 -63.702 1.00 96.88 268 LEU A O 1
ATOM 2073 N N . LYS A 1 269 ? 31.083 3.630 -65.733 1.00 97.06 269 LYS A N 1
ATOM 2074 C CA . LYS A 1 269 ? 29.786 4.218 -65.349 1.00 97.06 269 LYS A CA 1
ATOM 2075 C C . LYS A 1 269 ? 28.781 3.153 -64.907 1.00 97.06 269 LYS A C 1
ATOM 2077 O O . LYS A 1 269 ? 28.090 3.376 -63.927 1.00 97.06 269 LYS A O 1
ATOM 2082 N N . THR A 1 270 ? 28.728 2.003 -65.582 1.00 96.31 270 THR A N 1
ATOM 2083 C CA . THR A 1 270 ? 27.814 0.897 -65.233 1.00 96.31 270 THR A CA 1
ATOM 2084 C C . THR A 1 270 ? 28.213 0.225 -63.914 1.00 96.31 270 THR A C 1
ATOM 2086 O O . THR A 1 270 ? 27.356 -0.096 -63.096 1.00 96.31 270 THR A O 1
ATOM 2089 N N . GLU A 1 271 ? 29.510 0.024 -63.683 1.00 95.75 271 GLU A N 1
ATOM 2090 C CA . GLU A 1 271 ? 30.056 -0.548 -62.446 1.00 95.75 271 GLU A CA 1
ATOM 2091 C C . GLU A 1 271 ? 29.892 0.416 -61.261 1.00 95.75 271 GLU A C 1
ATOM 2093 O O . GLU A 1 271 ? 29.530 -0.020 -60.171 1.00 95.75 271 GLU A O 1
ATOM 2098 N N . LEU A 1 272 ? 30.057 1.727 -61.474 1.00 96.44 272 LEU A N 1
ATOM 2099 C CA . LEU A 1 272 ? 29.765 2.748 -60.466 1.00 96.44 272 LEU A CA 1
ATOM 2100 C C . LEU A 1 272 ? 28.270 2.810 -60.132 1.00 96.44 272 LEU A C 1
ATOM 2102 O O . LEU A 1 272 ? 27.933 2.634 -58.965 1.00 96.44 272 LEU A O 1
ATOM 2106 N N . THR A 1 273 ? 27.370 2.962 -61.114 1.00 96.00 273 THR A N 1
ATOM 2107 C CA . THR A 1 273 ? 25.926 3.060 -60.824 1.00 96.00 273 THR A CA 1
ATOM 2108 C C . THR A 1 273 ? 25.384 1.790 -60.179 1.00 96.00 273 THR A C 1
ATOM 2110 O O . THR A 1 273 ? 24.644 1.870 -59.206 1.00 96.00 273 THR A O 1
ATOM 2113 N N . THR A 1 274 ? 25.793 0.602 -60.639 1.00 95.56 274 THR A N 1
ATOM 2114 C CA . THR A 1 274 ? 25.360 -0.649 -59.992 1.00 95.56 274 THR A CA 1
ATOM 2115 C C . THR A 1 274 ? 25.954 -0.820 -58.593 1.00 95.56 274 THR A C 1
ATOM 2117 O O . THR A 1 274 ? 25.305 -1.415 -57.733 1.00 95.56 274 THR A O 1
ATOM 2120 N N . ASN A 1 275 ? 27.143 -0.281 -58.300 1.00 95.81 275 ASN A N 1
ATOM 2121 C CA . ASN A 1 275 ? 27.678 -0.263 -56.937 1.00 95.81 275 ASN A CA 1
ATOM 2122 C C . ASN A 1 275 ? 26.931 0.749 -56.044 1.00 95.81 275 ASN A C 1
ATOM 2124 O O . ASN A 1 275 ? 26.581 0.412 -54.917 1.00 95.81 275 ASN A O 1
ATOM 2128 N N . GLU A 1 276 ? 26.604 1.940 -56.552 1.00 96.50 276 GLU A N 1
ATOM 2129 C CA . GLU A 1 276 ? 25.779 2.955 -55.873 1.00 96.50 276 GLU A CA 1
ATOM 2130 C C . GLU A 1 276 ? 24.363 2.434 -55.562 1.00 96.50 276 GLU A C 1
ATOM 2132 O O . GLU A 1 276 ? 23.879 2.581 -54.436 1.00 96.50 276 GLU A O 1
ATOM 2137 N N . GLU A 1 277 ? 23.722 1.741 -56.506 1.00 96.19 277 GLU A N 1
ATOM 2138 C CA . GLU A 1 277 ? 22.447 1.033 -56.313 1.00 96.19 277 GLU A CA 1
ATOM 2139 C C . GLU A 1 277 ? 22.569 -0.066 -55.244 1.00 96.19 277 GLU A C 1
ATOM 2141 O O . GLU A 1 277 ? 21.763 -0.131 -54.315 1.00 96.19 277 GLU A O 1
ATOM 2146 N N . ASN A 1 278 ? 23.613 -0.901 -55.302 1.00 96.50 278 ASN A N 1
ATOM 2147 C CA . ASN A 1 278 ? 23.849 -1.942 -54.295 1.00 96.50 278 ASN A CA 1
ATOM 2148 C C . ASN A 1 278 ? 24.158 -1.370 -52.899 1.00 96.50 278 ASN A C 1
ATOM 2150 O O . ASN A 1 278 ? 23.789 -1.974 -51.888 1.00 96.50 278 ASN A O 1
ATOM 2154 N N . LEU A 1 279 ? 24.851 -0.234 -52.816 1.00 96.69 279 LEU A N 1
ATOM 2155 C CA . LEU A 1 279 ? 25.228 0.424 -51.565 1.00 96.69 279 LEU A CA 1
ATOM 2156 C C . LEU A 1 279 ? 24.017 1.124 -50.936 1.00 96.69 279 LEU A C 1
ATOM 2158 O O . LEU A 1 279 ? 23.727 0.893 -49.761 1.00 96.69 279 LEU A O 1
ATOM 2162 N N . SER A 1 280 ? 23.255 1.887 -51.720 1.00 94.62 280 SER A N 1
ATOM 2163 C CA . SER A 1 280 ? 22.011 2.526 -51.271 1.00 94.62 280 SER A CA 1
ATOM 2164 C C . SER A 1 280 ? 20.941 1.495 -50.879 1.00 94.62 280 SER A C 1
ATOM 2166 O O . SER A 1 280 ? 20.307 1.645 -49.834 1.00 94.62 280 SER A O 1
ATOM 2168 N N . ALA A 1 281 ? 20.813 0.379 -51.607 1.00 95.94 281 ALA A N 1
ATOM 2169 C CA . ALA A 1 281 ? 19.952 -0.737 -51.208 1.00 95.94 281 ALA A CA 1
ATOM 2170 C C . ALA A 1 281 ? 20.402 -1.385 -49.883 1.00 95.94 281 ALA A C 1
ATOM 2172 O O . ALA A 1 281 ? 19.567 -1.702 -49.031 1.00 95.94 281 ALA A O 1
ATOM 2173 N N . LYS A 1 282 ? 21.713 -1.558 -49.651 1.00 96.88 282 LYS A N 1
ATOM 2174 C CA . LYS A 1 282 ? 22.240 -2.030 -48.353 1.00 96.88 282 LYS A CA 1
ATOM 2175 C C . LYS A 1 282 ? 21.928 -1.045 -47.224 1.00 96.88 282 LYS A C 1
ATOM 2177 O O . LYS A 1 282 ? 21.486 -1.486 -46.165 1.00 96.88 282 LYS A O 1
ATOM 2182 N N . GLN A 1 283 ? 22.097 0.259 -47.447 1.00 95.94 283 GLN A N 1
ATOM 2183 C CA . GLN A 1 283 ? 21.756 1.299 -46.469 1.00 95.94 283 GLN A CA 1
ATOM 2184 C C . GLN A 1 283 ? 20.256 1.302 -46.142 1.00 95.94 283 GLN A C 1
ATOM 2186 O O . GLN A 1 283 ? 19.895 1.260 -44.968 1.00 95.94 283 GLN A O 1
ATOM 2191 N N . ALA A 1 284 ? 19.379 1.264 -47.149 1.00 96.75 284 ALA A N 1
ATOM 2192 C CA . ALA A 1 284 ? 17.929 1.205 -46.953 1.00 96.75 284 ALA A CA 1
ATOM 2193 C C . ALA A 1 284 ? 17.507 -0.031 -46.136 1.00 96.75 284 ALA A C 1
ATOM 2195 O O . ALA A 1 284 ? 16.746 0.089 -45.174 1.00 96.75 284 ALA A O 1
ATOM 2196 N N . ASN A 1 285 ? 18.065 -1.206 -46.451 1.00 96.25 285 ASN A N 1
ATOM 2197 C CA . ASN A 1 285 ? 17.823 -2.438 -45.697 1.00 96.25 285 ASN A CA 1
ATOM 2198 C C . ASN A 1 285 ? 18.346 -2.363 -44.249 1.00 96.25 285 ASN A C 1
ATOM 2200 O O . ASN A 1 285 ? 17.680 -2.843 -43.332 1.00 96.25 285 ASN A O 1
ATOM 2204 N N . GLN A 1 286 ? 19.505 -1.737 -44.013 1.00 95.69 286 GLN A N 1
ATOM 2205 C CA . GLN A 1 286 ? 20.030 -1.514 -42.661 1.00 95.69 286 GLN A CA 1
ATOM 2206 C C . GLN A 1 286 ? 19.149 -0.550 -41.855 1.00 95.69 286 GLN A C 1
ATOM 2208 O O . GLN A 1 286 ? 18.829 -0.848 -40.706 1.00 95.69 286 GLN A O 1
ATOM 2213 N N . VAL A 1 287 ? 18.701 0.560 -42.450 1.00 96.56 287 VAL A N 1
ATOM 2214 C CA . VAL A 1 287 ? 17.796 1.528 -41.805 1.00 96.56 287 VAL A CA 1
ATOM 2215 C C . VAL A 1 287 ? 16.447 0.884 -41.469 1.00 96.56 287 VAL A C 1
ATOM 2217 O O . VAL A 1 287 ? 15.959 1.055 -40.353 1.00 96.56 287 VAL A O 1
ATOM 2220 N N . ALA A 1 288 ? 15.878 0.080 -42.374 1.00 96.12 288 ALA A N 1
ATOM 2221 C CA . ALA A 1 288 ? 14.651 -0.675 -42.113 1.00 96.12 288 ALA A CA 1
ATOM 2222 C C . ALA A 1 288 ? 14.825 -1.704 -40.977 1.00 96.12 288 ALA A C 1
ATOM 2224 O O . ALA A 1 288 ? 13.980 -1.812 -40.092 1.00 96.12 288 ALA A O 1
ATOM 2225 N N . LEU A 1 289 ? 15.946 -2.428 -40.945 1.00 96.62 289 LEU A N 1
ATOM 2226 C CA . LEU A 1 289 ? 16.247 -3.380 -39.871 1.00 96.62 289 LEU A CA 1
ATOM 2227 C C . LEU A 1 289 ? 16.476 -2.683 -38.517 1.00 96.62 289 LEU A C 1
ATOM 2229 O O . LEU A 1 289 ? 16.108 -3.227 -37.474 1.00 96.62 289 LEU A O 1
ATOM 2233 N N . LEU A 1 290 ? 17.055 -1.479 -38.512 1.00 96.62 290 LEU A N 1
ATOM 2234 C CA . LEU A 1 290 ? 17.200 -0.660 -37.307 1.00 96.62 290 LEU A CA 1
ATOM 2235 C C . LEU A 1 290 ? 15.852 -0.121 -36.812 1.00 96.62 290 LEU A C 1
ATOM 2237 O O . LEU A 1 290 ? 15.599 -0.189 -35.610 1.00 96.62 290 LEU A O 1
ATOM 2241 N N . SER A 1 291 ? 14.968 0.349 -37.699 1.00 95.81 291 SER A N 1
ATOM 2242 C CA . SER A 1 291 ? 13.643 0.840 -37.295 1.00 95.81 291 SER A CA 1
ATOM 2243 C C . SER A 1 291 ? 12.744 -0.287 -36.773 1.00 95.81 291 SER A C 1
ATOM 2245 O O . SER A 1 291 ? 12.082 -0.102 -35.752 1.00 95.81 291 SER A O 1
ATOM 2247 N N . ILE A 1 292 ? 12.799 -1.487 -37.367 1.00 96.44 292 ILE A N 1
ATOM 2248 C CA . ILE A 1 292 ? 12.132 -2.687 -36.831 1.00 96.44 292 ILE A CA 1
ATOM 2249 C C . ILE A 1 292 ? 12.626 -2.982 -35.407 1.00 96.44 292 ILE A C 1
ATOM 2251 O O . ILE A 1 292 ? 11.810 -3.076 -34.491 1.00 96.44 292 ILE A O 1
ATOM 2255 N N . LYS A 1 293 ? 13.947 -3.031 -35.179 1.00 96.31 293 LYS A N 1
ATOM 2256 C CA . LYS A 1 293 ? 14.520 -3.253 -33.836 1.00 96.31 293 LYS A CA 1
ATOM 2257 C C . LYS A 1 293 ? 14.128 -2.169 -32.827 1.00 96.31 293 LYS A C 1
ATOM 2259 O O . LYS A 1 293 ? 13.885 -2.483 -31.663 1.00 96.31 293 LYS A O 1
ATOM 2264 N N . GLN A 1 294 ? 14.054 -0.906 -33.248 1.00 96.94 294 GLN A N 1
ATOM 2265 C CA . GLN A 1 294 ? 13.579 0.191 -32.398 1.00 96.94 294 GLN A CA 1
ATOM 2266 C C . GLN A 1 294 ? 12.103 0.009 -32.021 1.00 96.94 294 GLN A C 1
ATOM 2268 O O . GLN A 1 294 ? 11.755 0.176 -30.854 1.00 96.94 294 GLN A O 1
ATOM 2273 N N . VAL A 1 295 ? 11.247 -0.401 -32.963 1.00 97.38 295 VAL A N 1
ATOM 2274 C CA . VAL A 1 295 ? 9.828 -0.702 -32.705 1.00 97.38 295 VAL A CA 1
ATOM 2275 C C . VAL A 1 295 ? 9.665 -1.927 -31.797 1.00 97.38 295 VAL A C 1
ATOM 2277 O O . VAL A 1 295 ? 8.852 -1.891 -30.876 1.00 97.38 295 VAL A O 1
ATOM 2280 N N . GLU A 1 296 ? 10.461 -2.985 -31.971 1.00 97.19 296 GLU A N 1
ATOM 2281 C CA . GLU A 1 296 ? 10.485 -4.147 -31.067 1.00 97.19 296 GLU A CA 1
ATOM 2282 C C . GLU A 1 296 ? 10.884 -3.757 -29.634 1.00 97.19 296 GLU A C 1
ATOM 2284 O O . GLU A 1 296 ? 10.209 -4.134 -28.671 1.00 97.19 296 GLU A O 1
ATOM 2289 N N . GLN A 1 297 ? 11.951 -2.964 -29.479 1.00 95.50 297 GLN A N 1
ATOM 2290 C CA . GLN A 1 297 ? 12.392 -2.459 -28.176 1.00 95.50 297 GLN A CA 1
ATOM 2291 C C . GLN A 1 297 ? 11.353 -1.526 -27.546 1.00 95.50 297 GLN A C 1
ATOM 2293 O O . GLN A 1 297 ? 11.050 -1.667 -26.361 1.00 95.50 297 GLN A O 1
ATOM 2298 N N . PHE A 1 298 ? 10.751 -0.628 -28.326 1.00 97.12 298 PHE A N 1
ATOM 2299 C CA . PHE A 1 298 ? 9.693 0.266 -27.860 1.00 97.12 298 PHE A CA 1
ATOM 2300 C C . PHE A 1 298 ? 8.448 -0.509 -27.414 1.00 97.12 298 PHE A C 1
ATOM 2302 O O . PHE A 1 298 ? 7.942 -0.265 -26.323 1.00 97.12 298 PHE A O 1
ATOM 2309 N N . ASN A 1 299 ? 8.008 -1.515 -28.177 1.00 96.00 299 ASN A N 1
ATOM 2310 C CA . ASN A 1 299 ? 6.903 -2.398 -27.793 1.00 96.00 299 ASN A CA 1
ATOM 2311 C C . ASN A 1 299 ? 7.210 -3.195 -26.514 1.00 96.00 299 ASN A C 1
ATOM 2313 O O . ASN A 1 299 ? 6.328 -3.372 -25.671 1.00 96.00 299 ASN A O 1
ATOM 2317 N N . ARG A 1 300 ? 8.461 -3.635 -26.321 1.00 97.38 300 ARG A N 1
ATOM 2318 C CA . ARG A 1 300 ? 8.904 -4.275 -25.073 1.00 97.38 300 ARG A CA 1
ATOM 2319 C C . ARG A 1 300 ? 8.849 -3.308 -23.885 1.00 97.38 300 ARG A C 1
ATOM 2321 O O . ARG A 1 300 ? 8.317 -3.684 -22.844 1.00 97.38 300 ARG A O 1
ATOM 2328 N N . ILE A 1 301 ? 9.341 -2.078 -24.049 1.00 96.94 301 ILE A N 1
ATOM 2329 C CA . ILE A 1 301 ? 9.296 -1.026 -23.018 1.00 96.94 301 ILE A CA 1
ATOM 2330 C C . ILE A 1 301 ? 7.845 -0.649 -22.694 1.00 96.94 301 ILE A C 1
ATOM 2332 O O . ILE A 1 301 ? 7.493 -0.553 -21.520 1.00 96.94 301 ILE A O 1
ATOM 2336 N N . LEU A 1 302 ? 6.983 -0.493 -23.705 1.00 93.88 302 LEU A N 1
ATOM 2337 C CA . LEU A 1 302 ? 5.552 -0.246 -23.517 1.00 93.88 302 LEU A CA 1
ATOM 2338 C C . LEU A 1 302 ? 4.885 -1.376 -22.737 1.00 93.88 302 LEU A C 1
ATOM 2340 O O . LEU A 1 302 ? 4.127 -1.086 -21.817 1.00 93.88 302 LEU A O 1
ATOM 2344 N N . LYS A 1 303 ? 5.173 -2.644 -23.058 1.00 95.69 303 LYS A N 1
ATOM 2345 C CA . LYS A 1 303 ? 4.628 -3.779 -22.306 1.00 95.69 303 LYS A CA 1
ATOM 2346 C C . LYS A 1 303 ? 5.096 -3.758 -20.851 1.00 95.69 303 LYS A C 1
ATOM 2348 O O . LYS A 1 303 ? 4.265 -3.829 -19.956 1.00 95.69 303 LYS A O 1
ATOM 2353 N N . GLU A 1 304 ? 6.396 -3.599 -20.612 1.00 96.19 304 GLU A N 1
ATOM 2354 C CA . GLU A 1 304 ? 6.952 -3.545 -19.255 1.00 96.19 304 GLU A CA 1
ATOM 2355 C C . GLU A 1 304 ? 6.362 -2.381 -18.440 1.00 96.19 304 GLU A C 1
ATOM 2357 O O . GLU A 1 304 ? 6.012 -2.554 -17.275 1.00 96.19 304 GLU A O 1
ATOM 2362 N N . LYS A 1 305 ? 6.171 -1.206 -19.057 1.00 94.88 305 LYS A N 1
ATOM 2363 C CA . LYS A 1 305 ? 5.539 -0.047 -18.409 1.00 94.88 305 LYS A CA 1
ATOM 2364 C C . LYS A 1 305 ? 4.037 -0.217 -18.202 1.00 94.88 305 LYS A C 1
ATOM 2366 O O . LYS A 1 305 ? 3.531 0.224 -17.175 1.00 94.88 305 LYS A O 1
ATOM 2371 N N . LEU A 1 306 ? 3.331 -0.868 -19.127 1.00 94.19 306 LEU A N 1
ATOM 2372 C CA . LEU A 1 306 ? 1.915 -1.209 -18.983 1.00 94.19 306 LEU A CA 1
ATOM 2373 C C . LEU A 1 306 ? 1.707 -2.202 -17.836 1.00 94.19 306 LEU A C 1
ATOM 2375 O O . LEU A 1 306 ? 0.782 -2.029 -17.047 1.00 94.19 306 LEU A O 1
ATOM 2379 N N . ASP A 1 307 ? 2.563 -3.216 -17.732 1.00 91.88 307 ASP A N 1
ATOM 2380 C CA . ASP A 1 307 ? 2.481 -4.231 -16.687 1.00 91.88 307 ASP A CA 1
ATOM 2381 C C . ASP A 1 307 ? 2.910 -3.645 -15.319 1.00 91.88 307 ASP A C 1
ATOM 2383 O O . ASP A 1 307 ? 2.185 -3.830 -14.345 1.00 91.88 307 ASP A O 1
ATOM 2387 N N . GLN A 1 308 ? 3.932 -2.775 -15.255 1.00 92.81 308 GLN A N 1
ATOM 2388 C CA . GLN A 1 308 ? 4.245 -1.966 -14.056 1.00 92.81 308 GLN A CA 1
ATOM 2389 C C . GLN A 1 308 ? 3.087 -1.036 -13.637 1.00 92.81 308 GLN A C 1
ATOM 2391 O O . GLN A 1 308 ? 2.789 -0.910 -12.449 1.00 92.81 308 GLN A O 1
ATOM 2396 N N . GLU A 1 309 ? 2.396 -0.391 -14.584 1.00 91.81 309 GLU A N 1
ATOM 2397 C CA . GLU A 1 309 ? 1.194 0.408 -14.300 1.00 91.81 309 GLU A CA 1
ATOM 2398 C C . GLU A 1 309 ? 0.018 -0.461 -13.831 1.00 91.81 309 GLU A C 1
ATOM 2400 O O . GLU A 1 309 ? -0.737 -0.043 -12.954 1.00 91.81 309 GLU A O 1
ATOM 2405 N N . ARG A 1 310 ? -0.145 -1.674 -14.370 1.00 88.62 310 ARG A N 1
ATOM 2406 C CA . ARG A 1 310 ? -1.174 -2.635 -13.938 1.00 88.62 310 ARG A CA 1
ATOM 2407 C C . ARG A 1 310 ? -0.915 -3.133 -12.523 1.00 88.62 310 ARG A C 1
ATOM 2409 O O . ARG A 1 310 ? -1.822 -3.052 -11.703 1.00 88.62 310 ARG A O 1
ATOM 2416 N N . GLU A 1 311 ? 0.299 -3.579 -12.221 1.00 87.50 311 GLU A N 1
ATOM 2417 C CA . GLU A 1 311 ? 0.718 -4.005 -10.880 1.00 87.50 311 GLU A CA 1
ATOM 2418 C C . GLU A 1 311 ? 0.614 -2.846 -9.878 1.00 87.50 311 GLU A C 1
ATOM 2420 O O . GLU A 1 311 ? 0.043 -2.997 -8.797 1.00 87.50 311 GLU A O 1
ATOM 2425 N N . GLY A 1 312 ? 1.059 -1.646 -10.265 1.00 90.38 312 GLY A N 1
ATOM 2426 C CA . GLY A 1 312 ? 0.943 -0.436 -9.452 1.00 90.38 312 GLY A CA 1
ATOM 2427 C C . GLY A 1 312 ? -0.504 0.007 -9.201 1.00 90.38 312 GLY A C 1
ATOM 2428 O O . GLY A 1 312 ? -0.804 0.528 -8.126 1.00 90.38 312 GLY A O 1
ATOM 2429 N N . ARG A 1 313 ? -1.423 -0.206 -10.152 1.00 88.94 313 ARG A N 1
ATOM 2430 C CA . ARG A 1 313 ? -2.869 0.026 -9.968 1.00 88.94 313 ARG A CA 1
ATOM 2431 C C . ARG A 1 313 ? -3.517 -1.075 -9.131 1.00 88.94 313 ARG A C 1
ATOM 2433 O O . ARG A 1 313 ? -4.312 -0.751 -8.256 1.00 88.94 313 ARG A O 1
ATOM 2440 N N . LEU A 1 314 ? -3.149 -2.337 -9.344 1.00 90.62 314 LEU A N 1
ATOM 2441 C CA . LEU A 1 314 ? -3.639 -3.480 -8.573 1.00 90.62 314 LEU A CA 1
ATOM 2442 C C . LEU A 1 314 ? -3.261 -3.343 -7.094 1.00 90.62 314 LEU A C 1
ATOM 2444 O O . LEU A 1 314 ? -4.138 -3.415 -6.242 1.00 90.62 314 LEU A O 1
ATOM 2448 N N . SER A 1 315 ? -2.002 -3.016 -6.789 1.00 91.25 315 SER A N 1
ATOM 2449 C CA . SER A 1 315 ? -1.563 -2.776 -5.410 1.00 91.25 315 SER A CA 1
ATOM 2450 C C . SER A 1 315 ? -2.246 -1.555 -4.776 1.00 91.25 315 SER A C 1
ATOM 2452 O O . SER A 1 315 ? -2.554 -1.577 -3.589 1.00 91.25 315 SER A O 1
ATOM 2454 N N . LYS A 1 316 ? -2.560 -0.500 -5.546 1.00 90.75 316 LYS A N 1
ATOM 2455 C CA . LYS A 1 316 ? -3.374 0.629 -5.048 1.00 90.75 316 LYS A CA 1
ATOM 2456 C C . LYS A 1 316 ? -4.820 0.222 -4.744 1.00 90.75 316 LYS A C 1
ATOM 2458 O O . LYS A 1 316 ? -5.387 0.735 -3.785 1.00 90.75 316 LYS A O 1
ATOM 2463 N N . LEU A 1 317 ? -5.408 -0.684 -5.528 1.00 91.31 317 LEU A N 1
ATOM 2464 C CA . LEU A 1 317 ? -6.743 -1.234 -5.267 1.00 91.31 317 LEU A CA 1
ATOM 2465 C C . LEU A 1 317 ? -6.741 -2.168 -4.048 1.00 91.31 317 LEU A C 1
ATOM 2467 O O . LEU A 1 317 ? -7.636 -2.069 -3.222 1.00 91.31 317 LEU A O 1
ATOM 2471 N N . GLU A 1 318 ? -5.714 -3.000 -3.885 1.00 91.06 318 GLU A N 1
ATOM 2472 C CA . GLU A 1 318 ? -5.519 -3.868 -2.713 1.00 91.06 318 GLU A CA 1
ATOM 2473 C C . GLU A 1 318 ? -5.295 -3.052 -1.423 1.00 91.06 318 GLU A C 1
ATOM 2475 O O . GLU A 1 318 ? -5.895 -3.332 -0.387 1.00 91.06 318 GLU A O 1
ATOM 2480 N N . GLN A 1 319 ? -4.506 -1.973 -1.492 1.00 92.56 319 GLN A N 1
ATOM 2481 C CA . GLN A 1 319 ? -4.352 -1.010 -0.393 1.00 92.56 319 GLN A CA 1
ATOM 2482 C C . GLN A 1 319 ? -5.668 -0.288 -0.063 1.00 92.56 319 GLN A C 1
ATOM 2484 O O . GLN A 1 319 ? -5.935 -0.015 1.108 1.00 92.56 319 GLN A O 1
ATOM 2489 N N . LEU A 1 320 ? -6.496 0.015 -1.070 1.00 93.06 320 LEU A N 1
ATOM 2490 C CA . LEU A 1 320 ? -7.813 0.622 -0.873 1.00 93.06 320 LEU A CA 1
ATOM 2491 C C . LEU A 1 320 ? -8.807 -0.368 -0.248 1.00 93.06 320 LEU A C 1
ATOM 2493 O O . LEU A 1 320 ? -9.518 0.014 0.675 1.00 93.06 320 LEU A O 1
ATOM 2497 N N . ASP A 1 321 ? -8.823 -1.628 -0.686 1.00 94.62 321 ASP A N 1
ATOM 2498 C CA . ASP A 1 321 ? -9.646 -2.690 -0.095 1.00 94.62 321 ASP A CA 1
ATOM 2499 C C . ASP A 1 321 ? -9.268 -2.937 1.373 1.00 94.62 321 ASP A C 1
ATOM 2501 O O . ASP A 1 321 ? -10.127 -2.911 2.253 1.00 94.62 321 ASP A O 1
ATOM 2505 N N . ALA A 1 322 ? -7.969 -3.020 1.682 1.00 94.62 322 ALA A N 1
ATOM 2506 C CA . ALA A 1 322 ? -7.482 -3.097 3.058 1.00 94.62 322 ALA A CA 1
ATOM 2507 C C . ALA A 1 322 ? -7.874 -1.863 3.901 1.00 94.62 322 ALA A C 1
ATOM 2509 O O . ALA A 1 322 ? -8.215 -1.996 5.082 1.00 94.62 322 ALA A O 1
ATOM 2510 N N . ALA A 1 323 ? -7.875 -0.659 3.316 1.00 94.44 323 ALA A N 1
ATOM 2511 C CA . ALA A 1 323 ? -8.340 0.560 3.982 1.00 94.44 323 ALA A CA 1
ATOM 2512 C C . ALA A 1 323 ? -9.863 0.556 4.225 1.00 94.44 323 ALA A C 1
ATOM 2514 O O . ALA A 1 323 ? -10.312 0.958 5.297 1.00 94.44 323 ALA A O 1
ATOM 2515 N N . VAL A 1 324 ? -10.663 0.057 3.279 1.00 95.94 324 VAL A N 1
ATOM 2516 C CA . VAL A 1 324 ? -12.123 -0.088 3.422 1.00 95.94 324 VAL A CA 1
ATOM 2517 C C . VAL A 1 324 ? -12.473 -1.176 4.443 1.00 95.94 324 VAL A C 1
ATOM 2519 O O . VAL A 1 324 ? -13.314 -0.949 5.307 1.00 95.94 324 VAL A O 1
ATOM 2522 N N . SER A 1 325 ? -11.782 -2.315 4.421 1.00 94.00 325 SER A N 1
ATOM 2523 C CA . SER A 1 325 ? -11.948 -3.417 5.378 1.00 94.00 325 SER A CA 1
ATOM 2524 C C . SER A 1 325 ? -11.563 -3.010 6.808 1.00 94.00 325 SER A C 1
ATOM 2526 O O . SER A 1 325 ? -12.264 -3.321 7.773 1.00 94.00 325 SER A O 1
ATOM 2528 N N . THR A 1 326 ? -10.488 -2.230 6.974 1.00 93.25 326 THR A N 1
ATOM 2529 C CA . THR A 1 326 ? -10.140 -1.666 8.290 1.00 93.25 326 THR A CA 1
ATOM 2530 C C . THR A 1 326 ? -11.099 -0.560 8.734 1.00 93.25 326 THR A C 1
ATOM 2532 O O . THR A 1 326 ? -11.374 -0.466 9.933 1.00 93.25 326 THR A O 1
ATOM 2535 N N . LEU A 1 327 ? -11.670 0.219 7.806 1.00 93.94 327 LEU A N 1
ATOM 2536 C CA . LEU A 1 327 ? -12.734 1.181 8.097 1.00 93.94 327 LEU A CA 1
ATOM 2537 C C . LEU A 1 327 ? -14.019 0.479 8.565 1.00 93.94 327 LEU A C 1
ATOM 2539 O O . LEU A 1 327 ? -14.499 0.807 9.646 1.00 93.94 327 LEU A O 1
ATOM 2543 N N . ASP A 1 328 ? -14.522 -0.532 7.853 1.00 92.69 328 ASP A N 1
ATOM 2544 C CA . ASP A 1 328 ? -15.655 -1.369 8.290 1.00 92.69 328 ASP A CA 1
ATOM 2545 C C . ASP A 1 328 ? -15.388 -2.000 9.670 1.00 92.69 328 ASP A C 1
ATOM 2547 O O . ASP A 1 328 ? -16.168 -1.861 10.618 1.00 92.69 328 ASP A O 1
ATOM 2551 N N . GLY A 1 329 ? -14.184 -2.550 9.846 1.00 89.31 329 GLY A N 1
ATOM 2552 C CA . GLY A 1 329 ? -13.677 -3.042 11.122 1.00 89.31 329 GLY A CA 1
ATOM 2553 C C . GLY A 1 329 ? -13.497 -1.977 12.216 1.00 89.31 329 GLY A C 1
ATOM 2554 O O . GLY A 1 329 ? -13.132 -2.340 13.337 1.00 89.31 329 GLY A O 1
ATOM 2555 N N . THR A 1 330 ? -13.729 -0.687 11.951 1.00 91.12 330 THR A N 1
ATOM 2556 C CA . THR A 1 330 ? -13.850 0.369 12.976 1.00 91.12 330 THR A CA 1
ATOM 2557 C C . THR A 1 330 ? -15.274 0.898 13.117 1.00 91.12 330 THR A C 1
ATOM 2559 O O . THR A 1 330 ? -15.689 1.103 14.254 1.00 91.12 330 THR A O 1
ATOM 2562 N N . ILE A 1 331 ? -16.047 1.011 12.032 1.00 93.69 331 ILE A N 1
ATOM 2563 C CA . ILE A 1 331 ? -17.487 1.329 12.052 1.00 93.69 331 ILE A CA 1
ATOM 2564 C C . ILE A 1 331 ? -18.225 0.315 12.934 1.00 93.69 331 ILE A C 1
ATOM 2566 O O . ILE A 1 331 ? -18.781 0.690 13.960 1.00 93.69 331 ILE A O 1
ATOM 2570 N N . THR A 1 332 ? -18.067 -0.984 12.671 1.00 87.88 332 THR A N 1
ATOM 2571 C CA . THR A 1 332 ? -18.669 -2.070 13.474 1.00 87.88 332 THR A CA 1
ATOM 2572 C C . THR A 1 332 ? -18.266 -2.062 14.959 1.00 87.88 332 THR A C 1
ATOM 2574 O O . THR A 1 332 ? -18.997 -2.571 15.814 1.00 87.88 332 THR A O 1
ATOM 2577 N N . LYS A 1 333 ? -17.109 -1.476 15.308 1.00 87.44 333 LYS A N 1
ATOM 2578 C CA . LYS A 1 333 ? -16.687 -1.263 16.707 1.00 87.44 333 LYS A CA 1
ATOM 2579 C C . LYS A 1 333 ? -17.314 -0.006 17.310 1.00 87.44 333 LYS A C 1
ATOM 2581 O O . LYS A 1 333 ? -17.677 -0.036 18.485 1.00 87.44 333 LYS A O 1
ATOM 2586 N N . LEU A 1 334 ? -17.428 1.070 16.532 1.00 89.12 334 LEU A N 1
ATOM 2587 C CA . LEU A 1 334 ? -18.073 2.319 16.930 1.00 89.12 334 LEU A CA 1
ATOM 2588 C C . LEU A 1 334 ? -19.571 2.107 17.146 1.00 89.12 334 LEU A C 1
ATOM 2590 O O . LEU A 1 334 ? -20.043 2.431 18.228 1.00 89.12 334 LEU A O 1
ATOM 2594 N N . ASP A 1 335 ? -20.277 1.465 16.215 1.00 88.50 335 ASP A N 1
ATOM 2595 C CA . ASP A 1 335 ? -21.700 1.124 16.344 1.00 88.50 335 ASP A CA 1
ATOM 2596 C C . ASP A 1 335 ? -21.954 0.330 17.627 1.00 88.50 335 ASP A C 1
ATOM 2598 O O . ASP A 1 335 ? -22.794 0.690 18.449 1.00 88.50 335 ASP A O 1
ATOM 2602 N N . LYS A 1 336 ? -21.148 -0.712 17.870 1.00 83.94 336 LYS A N 1
ATOM 2603 C CA . LYS A 1 336 ? -21.228 -1.514 19.094 1.00 83.94 336 LYS A CA 1
ATOM 2604 C C . LYS A 1 336 ? -20.945 -0.694 20.356 1.00 83.94 336 LYS A C 1
ATOM 2606 O O . LYS A 1 336 ? -21.585 -0.931 21.380 1.00 83.94 336 LYS A O 1
ATOM 2611 N N . TYR A 1 337 ? -20.000 0.245 20.316 1.00 86.06 337 TYR A N 1
ATOM 2612 C CA . TYR A 1 337 ? -19.691 1.123 21.447 1.00 86.06 337 TYR A CA 1
ATOM 2613 C C . TYR A 1 337 ? -20.807 2.147 21.704 1.00 86.06 337 TYR A C 1
ATOM 2615 O O . TYR A 1 337 ? -21.181 2.348 22.858 1.00 86.06 337 TYR A O 1
ATOM 2623 N N . VAL A 1 338 ? -21.377 2.734 20.649 1.00 89.50 338 VAL A N 1
ATOM 2624 C CA . VAL A 1 338 ? -22.513 3.664 20.710 1.00 89.50 338 VAL A CA 1
ATOM 2625 C C . VAL A 1 338 ? -23.747 2.951 21.254 1.00 89.50 338 VAL A C 1
ATOM 2627 O O . VAL A 1 338 ? -24.267 3.389 22.272 1.00 89.50 338 VAL A O 1
ATOM 2630 N N . LEU A 1 339 ? -24.137 1.804 20.688 1.00 86.81 339 LEU A N 1
ATOM 2631 C CA . LEU A 1 339 ? -25.254 0.985 21.183 1.00 86.81 339 LEU A CA 1
ATOM 2632 C C . LEU A 1 339 ? -25.053 0.553 22.645 1.00 86.81 339 LEU A C 1
ATOM 2634 O O . LEU A 1 339 ? -25.993 0.582 23.434 1.00 86.81 339 LEU A O 1
ATOM 2638 N N . THR A 1 340 ? -23.821 0.202 23.037 1.00 84.88 340 THR A N 1
ATOM 2639 C CA . THR A 1 340 ? -23.496 -0.112 24.440 1.00 84.88 340 THR A CA 1
ATOM 2640 C C . THR A 1 340 ? -23.683 1.107 25.342 1.00 84.88 340 THR A C 1
ATOM 2642 O O . THR A 1 340 ? -24.305 0.998 26.396 1.00 84.88 340 THR A O 1
ATOM 2645 N N . ARG A 1 341 ? -23.155 2.274 24.951 1.00 87.62 341 ARG A N 1
ATOM 2646 C CA . ARG A 1 341 ? -23.241 3.509 25.744 1.00 87.62 341 ARG A CA 1
ATOM 2647 C C . ARG A 1 341 ? -24.666 4.047 25.812 1.00 87.62 341 ARG A C 1
ATOM 2649 O O . ARG A 1 341 ? -25.068 4.512 26.875 1.00 87.62 341 ARG A O 1
ATOM 2656 N N . GLU A 1 342 ? -25.436 3.941 24.737 1.00 89.12 342 GLU A N 1
ATOM 2657 C CA . GLU A 1 342 ? -26.857 4.278 24.720 1.00 89.12 342 GLU A CA 1
ATOM 2658 C C . GLU A 1 342 ? -27.644 3.350 25.652 1.00 89.12 342 GLU A C 1
ATOM 2660 O O . GLU A 1 342 ? -28.330 3.848 26.541 1.00 89.12 342 GLU A O 1
ATOM 2665 N N . ALA A 1 343 ? -27.473 2.026 25.544 1.00 87.88 343 ALA A N 1
ATOM 2666 C CA . ALA A 1 343 ? -28.157 1.071 26.415 1.00 87.88 343 ALA A CA 1
ATOM 2667 C C . ALA A 1 343 ? -27.808 1.268 27.903 1.00 87.88 343 ALA A C 1
ATOM 2669 O O . ALA A 1 343 ? -28.707 1.259 28.743 1.00 87.88 343 ALA A O 1
ATOM 2670 N N . VAL A 1 344 ? -26.531 1.523 28.230 1.00 89.19 344 VAL A N 1
ATOM 2671 C CA . VAL A 1 344 ? -26.103 1.910 29.589 1.00 89.19 344 VAL A CA 1
ATOM 2672 C C . VAL A 1 344 ? -26.791 3.201 30.034 1.00 89.19 344 VAL A C 1
ATOM 2674 O O . VAL A 1 344 ? -27.309 3.256 31.145 1.00 89.19 344 VAL A O 1
ATOM 2677 N N . THR A 1 345 ? -26.835 4.232 29.186 1.00 90.38 345 THR A N 1
ATOM 2678 C CA . THR A 1 345 ? -27.423 5.534 29.547 1.00 90.38 345 THR A CA 1
ATOM 2679 C C . THR A 1 345 ? -28.930 5.415 29.781 1.00 90.38 345 THR A C 1
ATOM 2681 O O . THR A 1 345 ? -29.417 5.866 30.814 1.00 90.38 345 THR A O 1
ATOM 2684 N N . GLN A 1 346 ? -29.658 4.747 28.879 1.00 90.44 346 GLN A N 1
ATOM 2685 C CA . GLN A 1 346 ? -31.095 4.495 29.023 1.00 90.44 346 GLN A CA 1
ATOM 2686 C C . GLN A 1 346 ? -31.403 3.689 30.295 1.00 90.44 346 GLN A C 1
ATOM 2688 O O . GLN A 1 346 ? -32.305 4.055 31.045 1.00 90.44 346 GLN A O 1
ATOM 2693 N N . LEU A 1 347 ? -30.634 2.632 30.583 1.00 89.69 347 LEU A N 1
ATOM 2694 C CA . LEU A 1 347 ? -30.815 1.803 31.779 1.00 89.69 347 LEU A CA 1
ATOM 2695 C C . LEU A 1 347 ? -30.504 2.585 33.067 1.00 89.69 347 LEU A C 1
ATOM 2697 O O . LEU A 1 347 ? -31.284 2.525 34.014 1.00 89.69 347 LEU A O 1
ATOM 2701 N N . VAL A 1 348 ? -29.434 3.387 33.093 1.00 90.88 348 VAL A N 1
ATOM 2702 C CA . VAL A 1 348 ? -29.104 4.281 34.221 1.00 90.88 348 VAL A CA 1
ATOM 2703 C C . VAL A 1 348 ? -30.216 5.311 34.467 1.00 90.88 348 VAL A C 1
ATOM 2705 O O . VAL A 1 348 ? -30.578 5.547 35.622 1.00 90.88 348 VAL A O 1
ATOM 2708 N N . THR A 1 349 ? -30.804 5.887 33.412 1.00 90.88 349 THR A N 1
ATOM 2709 C CA . THR A 1 349 ? -31.961 6.791 33.524 1.00 90.88 349 THR A CA 1
ATOM 2710 C C . THR A 1 349 ? -33.204 6.073 34.057 1.00 90.88 349 THR A C 1
ATOM 2712 O O . THR A 1 349 ? -33.829 6.586 34.983 1.00 90.88 349 THR A O 1
ATOM 2715 N N . LEU A 1 350 ? -33.535 4.881 33.548 1.00 88.88 350 LEU A N 1
ATOM 2716 C CA . LEU A 1 350 ? -34.681 4.087 34.017 1.00 88.88 350 LEU A CA 1
ATOM 2717 C C . LEU A 1 350 ? -34.532 3.666 35.488 1.00 88.88 350 LEU A C 1
ATOM 2719 O O . LEU A 1 350 ? -35.501 3.731 36.240 1.00 88.88 350 LEU A O 1
ATOM 2723 N N . CYS A 1 351 ? -33.327 3.292 35.928 1.00 89.19 351 CYS A N 1
ATOM 2724 C CA . CYS A 1 351 ? -33.061 2.987 37.335 1.00 89.19 351 CYS A CA 1
ATOM 2725 C C . CYS A 1 351 ? -33.196 4.223 38.240 1.00 89.19 351 CYS A C 1
ATOM 2727 O O . CYS A 1 351 ? -33.725 4.098 39.343 1.00 89.19 351 CYS A O 1
ATOM 2729 N N . SER A 1 352 ? -32.788 5.417 37.781 1.00 88.19 352 SER A N 1
ATOM 2730 C CA . SER A 1 352 ? -33.057 6.667 38.514 1.00 88.19 352 SER A CA 1
ATOM 2731 C C . SER A 1 352 ? -34.560 6.921 38.619 1.00 88.19 352 SER A C 1
ATOM 2733 O O . SER A 1 352 ? -35.067 7.079 39.721 1.00 88.19 352 SER A O 1
ATOM 2735 N N . GLN A 1 353 ? -35.290 6.849 37.501 1.00 87.00 353 GLN A N 1
ATOM 2736 C CA . GLN A 1 353 ? -36.744 7.044 37.465 1.00 87.00 353 GLN A CA 1
ATOM 2737 C C . GLN A 1 353 ? -37.488 6.058 38.379 1.00 87.00 353 GLN A C 1
ATOM 2739 O O . GLN A 1 353 ? -38.411 6.455 39.084 1.00 87.00 353 GLN A O 1
ATOM 2744 N N . LEU A 1 354 ? -37.066 4.789 38.431 1.00 85.94 354 LEU A N 1
ATOM 2745 C CA . LEU A 1 354 ? -37.593 3.820 39.395 1.00 85.94 354 LEU A CA 1
ATOM 2746 C C . LEU A 1 354 ? -37.302 4.221 40.844 1.00 85.94 354 LEU A C 1
ATOM 2748 O O . LEU A 1 354 ? -38.201 4.147 41.681 1.00 85.94 354 LEU A O 1
ATOM 2752 N N . LYS A 1 355 ? -36.079 4.663 41.150 1.00 86.88 355 LYS A N 1
ATOM 2753 C CA . LYS A 1 355 ? -35.701 5.103 42.499 1.00 86.88 355 LYS A CA 1
ATOM 2754 C C . LYS A 1 355 ? -36.499 6.331 42.942 1.00 86.88 355 LYS A C 1
ATOM 2756 O O . LYS A 1 355 ? -37.038 6.335 44.046 1.00 86.88 355 LYS A O 1
ATOM 2761 N N . ASP A 1 356 ? -36.649 7.312 42.059 1.00 84.94 356 ASP A N 1
ATOM 2762 C CA . ASP A 1 356 ? -37.438 8.521 42.292 1.00 84.94 356 ASP A CA 1
ATOM 2763 C C . ASP A 1 356 ? -38.928 8.171 42.498 1.00 84.94 356 ASP A C 1
ATOM 2765 O O . ASP A 1 356 ? -39.551 8.646 43.450 1.00 84.94 356 ASP A O 1
ATOM 2769 N N . ASN A 1 357 ? -39.482 7.241 41.706 1.00 84.38 357 ASN A N 1
ATOM 2770 C CA . ASN A 1 357 ? -40.850 6.731 41.870 1.00 84.38 357 ASN A CA 1
ATOM 2771 C C . ASN A 1 357 ? -41.063 5.954 43.188 1.00 84.38 357 ASN A C 1
ATOM 2773 O O . ASN A 1 357 ? -42.126 6.064 43.795 1.00 84.38 357 ASN A O 1
ATOM 2777 N N . LEU A 1 358 ? -40.072 5.204 43.682 1.00 82.19 358 LEU A N 1
ATOM 2778 C CA . LEU A 1 358 ? -40.145 4.505 44.981 1.00 82.19 358 LEU A CA 1
ATOM 2779 C C . LEU A 1 358 ? -40.092 5.465 46.187 1.00 82.19 358 LEU A C 1
ATOM 2781 O O . LEU A 1 358 ? -40.487 5.098 47.305 1.00 82.19 358 LEU A O 1
ATOM 2785 N N . ILE A 1 359 ? -39.609 6.691 45.973 1.00 81.19 359 ILE A N 1
ATOM 2786 C CA . ILE A 1 359 ? -39.560 7.753 46.981 1.00 81.19 359 ILE A CA 1
ATOM 2787 C C . ILE A 1 359 ? -40.838 8.608 46.921 1.00 81.19 359 ILE A C 1
ATOM 2789 O O . ILE A 1 359 ? -41.524 8.710 47.936 1.00 81.19 359 ILE A O 1
ATOM 2793 N N . LEU A 1 360 ? -41.167 9.155 45.744 1.00 74.94 360 LEU A N 1
ATOM 2794 C CA . LEU A 1 360 ? -42.158 10.227 45.528 1.00 74.94 360 LEU A CA 1
ATOM 2795 C C . LEU A 1 360 ? -43.426 9.802 44.755 1.00 74.94 360 LEU A C 1
ATOM 2797 O O . LEU A 1 360 ? -44.327 10.612 44.555 1.00 74.94 360 LEU A O 1
ATOM 2801 N N . GLY A 1 361 ? -43.472 8.579 44.221 1.00 67.31 361 GLY A N 1
ATOM 2802 C CA . GLY A 1 361 ? -44.454 8.184 43.208 1.00 67.31 361 GLY A CA 1
ATOM 2803 C C . GLY A 1 361 ? -45.822 7.732 43.733 1.00 67.31 361 GLY A C 1
ATOM 2804 O O . GLY A 1 361 ? -46.045 7.525 44.930 1.00 67.31 361 GLY A O 1
ATOM 2805 N N . SER A 1 362 ? -46.736 7.504 42.787 1.00 54.62 362 SER A N 1
ATOM 2806 C CA . SER A 1 362 ? -48.108 7.043 43.031 1.00 54.62 362 SER A CA 1
ATOM 2807 C C . SER A 1 362 ? -48.581 6.000 42.001 1.00 54.62 362 SER A C 1
ATOM 2809 O O . SER A 1 362 ? -49.541 6.212 41.266 1.00 54.62 362 SER A O 1
ATOM 2811 N N . GLY A 1 363 ? -47.937 4.827 41.963 1.00 54.25 363 GLY A N 1
ATOM 2812 C CA . GLY A 1 363 ? -48.434 3.689 41.175 1.00 54.25 363 GLY A CA 1
ATOM 2813 C C . GLY A 1 363 ? -47.445 2.530 41.027 1.00 54.25 363 GLY A C 1
ATOM 2814 O O . GLY A 1 363 ? -46.291 2.739 40.671 1.00 54.25 363 GLY A O 1
ATOM 2815 N N . GLY A 1 364 ? -47.910 1.298 41.265 1.00 57.69 364 GLY A N 1
ATOM 2816 C CA . GLY A 1 364 ? -47.115 0.076 41.066 1.00 57.69 364 GLY A CA 1
ATOM 2817 C C . GLY A 1 364 ? -47.183 -0.514 39.649 1.00 57.69 364 GLY A C 1
ATOM 2818 O O . GLY A 1 364 ? -46.284 -1.249 39.254 1.00 57.69 364 GLY A O 1
ATOM 2819 N N . ASP A 1 365 ? -48.214 -0.180 38.867 1.00 60.91 365 ASP A N 1
ATOM 2820 C CA . ASP A 1 365 ? -48.462 -0.768 37.536 1.00 60.91 365 ASP A CA 1
ATOM 2821 C C . ASP A 1 365 ? -47.380 -0.410 36.497 1.00 60.91 365 ASP A C 1
ATOM 2823 O O . ASP A 1 365 ? -47.067 -1.192 35.600 1.00 60.91 365 ASP A O 1
ATOM 2827 N N . ASP A 1 366 ? -46.730 0.747 36.643 1.00 70.12 366 ASP A N 1
ATOM 2828 C CA . ASP A 1 366 ? -45.611 1.113 35.774 1.00 70.12 366 ASP A CA 1
ATOM 2829 C C . ASP A 1 366 ? -44.303 0.397 36.129 1.00 70.12 366 ASP A C 1
ATOM 2831 O O . ASP A 1 366 ? -43.448 0.269 35.250 1.00 70.12 366 ASP A O 1
ATOM 2835 N N . LEU A 1 367 ? -44.128 -0.121 37.353 1.00 73.81 367 LEU A N 1
ATOM 2836 C CA . LEU A 1 367 ? -42.870 -0.760 37.765 1.00 73.81 367 LEU A CA 1
ATOM 2837 C C . LEU A 1 367 ? -42.534 -1.966 36.875 1.00 73.81 367 LEU A C 1
ATOM 2839 O O . LEU A 1 367 ? -41.415 -2.064 36.374 1.00 73.81 367 LEU A O 1
ATOM 2843 N N . VAL A 1 368 ? -43.516 -2.831 36.597 1.00 77.62 368 VAL A N 1
ATOM 2844 C CA . VAL A 1 368 ? -43.345 -4.032 35.756 1.00 77.62 368 VAL A CA 1
ATOM 2845 C C . VAL A 1 368 ? -42.845 -3.657 34.353 1.00 77.62 368 VAL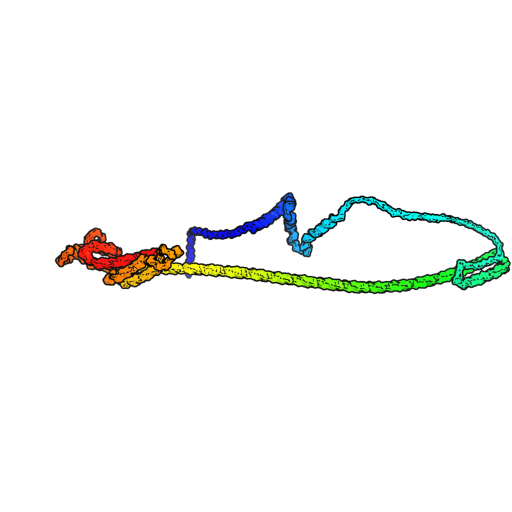 A C 1
ATOM 2847 O O . VAL A 1 368 ? -41.839 -4.187 33.882 1.00 77.62 368 VAL A O 1
ATOM 2850 N N . LYS A 1 369 ? -43.460 -2.640 33.735 1.00 81.50 369 LYS A N 1
ATOM 2851 C CA . LYS A 1 369 ? -43.106 -2.120 32.398 1.00 81.50 369 LYS A CA 1
ATOM 2852 C C . LYS A 1 369 ? -41.699 -1.510 32.345 1.00 81.50 369 LYS A C 1
ATOM 2854 O O . LYS A 1 369 ? -41.120 -1.388 31.265 1.00 81.50 369 LYS A O 1
ATOM 2859 N N . HIS A 1 370 ? -41.152 -1.071 33.480 1.00 80.81 370 HIS A N 1
ATOM 2860 C CA . HIS A 1 370 ? -39.769 -0.597 33.585 1.00 80.81 370 HIS A CA 1
ATOM 2861 C C . HIS A 1 370 ? -38.789 -1.763 33.793 1.00 80.81 370 HIS A C 1
ATOM 2863 O O . HIS A 1 370 ? -37.714 -1.752 33.194 1.00 80.81 370 HIS A O 1
ATOM 2869 N N . VAL A 1 371 ? -39.165 -2.797 34.554 1.00 83.81 371 VAL A N 1
ATOM 2870 C CA . VAL A 1 371 ? -38.347 -4.009 34.757 1.00 83.81 371 VAL A CA 1
ATOM 2871 C C . VAL A 1 371 ? -38.153 -4.785 33.451 1.00 83.81 371 VAL A C 1
ATOM 2873 O O . VAL A 1 371 ? -37.023 -5.155 33.133 1.00 83.81 371 VAL A O 1
ATOM 2876 N N . GLU A 1 372 ? -39.196 -4.935 32.630 1.00 83.94 372 GLU A N 1
ATOM 2877 C CA . GLU A 1 372 ? -39.083 -5.520 31.282 1.00 83.94 372 GLU A CA 1
ATOM 2878 C C . GLU A 1 372 ? -38.061 -4.769 30.407 1.00 83.94 372 GLU A C 1
ATOM 2880 O O . GLU A 1 372 ? -37.197 -5.382 29.774 1.00 83.94 372 GLU A O 1
ATOM 2885 N N . LYS A 1 373 ? -38.100 -3.429 30.413 1.00 85.75 373 LYS A N 1
ATOM 2886 C CA . LYS A 1 373 ? -37.146 -2.582 29.673 1.00 85.75 373 LYS A CA 1
ATOM 2887 C C . LYS A 1 373 ? -35.721 -2.718 30.207 1.00 85.75 373 LYS A C 1
ATOM 2889 O O . LYS A 1 373 ? -34.789 -2.815 29.414 1.00 85.75 373 LYS A O 1
ATOM 2894 N N . ILE A 1 374 ? -35.541 -2.767 31.527 1.00 86.56 374 ILE A N 1
ATOM 2895 C CA . ILE A 1 374 ? -34.230 -2.975 32.162 1.00 86.56 374 ILE A CA 1
ATOM 2896 C C . ILE A 1 374 ? -33.654 -4.342 31.773 1.00 86.56 374 ILE A C 1
ATOM 2898 O O . ILE A 1 374 ? -32.490 -4.417 31.387 1.00 86.56 374 ILE A O 1
ATOM 2902 N N . LYS A 1 375 ? -34.469 -5.403 31.783 1.00 84.81 375 LYS A N 1
ATOM 2903 C CA . LYS A 1 375 ? -34.092 -6.761 31.356 1.00 84.81 375 LYS A CA 1
ATOM 2904 C C . LYS A 1 375 ? -33.665 -6.807 29.881 1.00 84.81 375 LYS A C 1
ATOM 2906 O O . LYS A 1 375 ? -32.641 -7.412 29.559 1.00 84.81 375 LYS A O 1
ATOM 2911 N N . LEU A 1 376 ? -34.383 -6.108 28.995 1.00 85.19 376 LEU A N 1
ATOM 2912 C CA . LEU A 1 376 ? -33.992 -5.944 27.589 1.00 85.19 376 LEU A CA 1
ATOM 2913 C C . LEU A 1 376 ? -32.650 -5.201 27.456 1.00 85.19 376 LEU A C 1
ATOM 2915 O O . LEU A 1 376 ? -31.726 -5.720 26.830 1.00 85.19 376 LEU A O 1
ATOM 2919 N N . LEU A 1 377 ? -32.498 -4.034 28.086 1.00 85.06 377 LEU A N 1
ATOM 2920 C CA . LEU A 1 377 ? -31.284 -3.209 27.990 1.00 85.06 377 LEU A CA 1
ATOM 2921 C C . LEU A 1 377 ? -30.049 -3.888 28.607 1.00 85.06 377 LEU A C 1
ATOM 2923 O O . LEU A 1 377 ? -28.969 -3.852 28.013 1.00 85.06 377 LEU A O 1
ATOM 2927 N N . ALA A 1 378 ? -30.202 -4.581 29.739 1.00 82.94 378 ALA A N 1
ATOM 2928 C CA . ALA A 1 378 ? -29.133 -5.355 30.371 1.00 82.94 378 ALA A CA 1
ATOM 2929 C C . ALA A 1 378 ? -28.562 -6.428 29.426 1.00 82.94 378 ALA A C 1
ATOM 2931 O O . ALA A 1 378 ? -27.340 -6.615 29.383 1.00 82.94 378 ALA A O 1
ATOM 2932 N N . SER A 1 379 ? -29.426 -7.061 28.618 1.00 78.88 379 SER A N 1
ATOM 2933 C CA . SER A 1 379 ? -29.039 -8.077 27.630 1.00 78.88 379 SER A CA 1
ATOM 2934 C C . SER A 1 379 ? -28.301 -7.518 26.401 1.00 78.88 379 SER A C 1
ATOM 2936 O O . SER A 1 379 ? -27.478 -8.222 25.814 1.00 78.88 379 SER A O 1
ATOM 2938 N N . VAL A 1 380 ? -28.546 -6.252 26.033 1.00 80.81 380 VAL A N 1
ATOM 2939 C CA . VAL A 1 380 ? -27.874 -5.563 24.910 1.00 80.81 380 VAL A CA 1
ATOM 2940 C C . VAL A 1 380 ? -26.434 -5.184 25.268 1.00 80.81 380 VAL A C 1
ATOM 2942 O O . VAL A 1 380 ? -25.532 -5.279 24.433 1.00 80.81 380 VAL A O 1
ATOM 2945 N N . ILE A 1 381 ? -26.197 -4.778 26.517 1.00 77.00 381 ILE A N 1
ATOM 2946 C CA . ILE A 1 381 ? -24.866 -4.400 27.004 1.00 77.00 381 ILE A CA 1
ATOM 2947 C C . ILE A 1 381 ? -23.942 -5.644 26.960 1.00 77.00 381 ILE A C 1
ATOM 2949 O O . ILE A 1 381 ? -24.274 -6.673 27.552 1.00 77.00 381 ILE A O 1
ATOM 2953 N N . PRO A 1 382 ? -22.760 -5.606 26.320 1.00 65.75 382 PRO A N 1
ATOM 2954 C CA . PRO A 1 382 ? -21.853 -6.752 26.262 1.00 65.75 382 PRO A CA 1
ATOM 2955 C C . PRO A 1 382 ? -21.250 -7.112 27.633 1.00 65.75 382 PRO A C 1
ATOM 2957 O O . PRO A 1 382 ? -21.200 -6.308 28.560 1.00 65.75 382 PRO A O 1
ATOM 2960 N N . TYR A 1 383 ? -20.750 -8.343 27.758 1.00 61.91 383 TYR A N 1
ATOM 2961 C CA . TYR A 1 383 ? -20.066 -8.824 28.963 1.00 61.91 383 TYR A CA 1
ATOM 2962 C C . TYR A 1 383 ? -18.587 -8.404 28.955 1.00 61.91 383 TYR A C 1
ATOM 2964 O O . TYR A 1 383 ? -17.855 -8.759 28.029 1.00 61.91 383 TYR A O 1
ATOM 2972 N N . ALA A 1 384 ? -18.144 -7.673 29.984 1.00 51.75 384 ALA A N 1
ATOM 2973 C CA . ALA A 1 384 ? -16.777 -7.145 30.087 1.00 51.75 384 ALA A CA 1
ATOM 2974 C C . ALA A 1 384 ? -15.720 -8.190 30.512 1.00 51.75 384 ALA A C 1
ATOM 2976 O O . ALA A 1 384 ? -14.521 -7.952 30.382 1.00 51.75 384 ALA A O 1
ATOM 2977 N N . SER A 1 385 ? -16.143 -9.351 31.021 1.00 49.12 385 SER A N 1
ATOM 2978 C CA . SER A 1 385 ? -15.238 -10.377 31.550 1.00 49.12 385 SER A CA 1
ATOM 2979 C C . SER A 1 385 ? -14.745 -11.344 30.462 1.00 49.12 385 SER A C 1
ATOM 2981 O O . SER A 1 385 ? -15.511 -11.925 29.685 1.00 49.12 385 SER A O 1
ATOM 2983 N N . MET A 1 386 ? -13.423 -11.533 30.418 1.00 47.72 386 MET A N 1
ATOM 2984 C CA . MET A 1 386 ? -12.767 -12.543 29.589 1.00 47.72 386 MET A CA 1
ATOM 2985 C C . MET A 1 386 ? -13.119 -13.944 30.106 1.00 47.72 386 MET A C 1
ATOM 2987 O O . MET A 1 386 ? -12.815 -14.269 31.255 1.00 47.72 386 MET A O 1
ATOM 2991 N N . CYS A 1 387 ? -13.651 -14.843 29.266 1.00 47.38 387 CYS A N 1
ATOM 2992 C CA . CYS A 1 387 ? -13.651 -16.251 29.672 1.00 47.38 387 CYS A CA 1
ATOM 2993 C C . CYS A 1 387 ? -12.195 -16.755 29.730 1.00 47.38 387 CYS A C 1
ATOM 2995 O O . CYS A 1 387 ? -11.432 -16.613 28.775 1.00 47.38 387 CYS A O 1
ATOM 2997 N N . GLY A 1 388 ? -11.834 -17.475 30.794 1.00 50.25 388 GLY A N 1
ATOM 2998 C CA . GLY A 1 388 ? -10.620 -18.308 30.817 1.00 50.25 388 GLY A CA 1
ATOM 2999 C C . GLY A 1 388 ? -10.738 -19.594 29.975 1.00 50.25 388 GLY A C 1
ATOM 3000 O O . GLY A 1 388 ? -9.913 -20.500 30.091 1.00 50.25 388 GLY A O 1
ATOM 3001 N N . CYS A 1 389 ? -11.799 -19.725 29.176 1.00 57.53 389 CYS A N 1
ATOM 3002 C CA . CYS A 1 389 ? -12.148 -20.922 28.423 1.00 57.53 389 CYS A CA 1
ATOM 3003 C C . CYS A 1 389 ? -11.330 -21.042 27.125 1.00 57.53 389 CYS A C 1
ATOM 3005 O O . CYS A 1 389 ? -11.023 -20.049 26.467 1.00 57.53 389 CYS A O 1
ATOM 3007 N N . LYS A 1 390 ? -10.961 -22.281 26.755 1.00 59.53 390 LYS A N 1
ATOM 3008 C CA . LYS A 1 390 ? -9.946 -22.569 25.717 1.00 59.53 390 LYS A CA 1
ATOM 3009 C C . LYS A 1 390 ? -10.199 -21.861 24.374 1.00 59.53 390 LYS A C 1
ATOM 3011 O O . LYS A 1 390 ? -9.234 -21.497 23.712 1.00 59.53 390 LYS A O 1
ATOM 3016 N N . ASN A 1 391 ? -11.464 -21.634 24.008 1.00 52.69 391 ASN A N 1
ATOM 3017 C CA . ASN A 1 391 ? -11.848 -21.100 22.699 1.00 52.69 391 ASN A CA 1
ATOM 3018 C C . ASN A 1 391 ? -11.695 -19.571 22.551 1.00 52.69 391 ASN A C 1
ATOM 3020 O O . ASN A 1 391 ? -11.511 -19.097 21.438 1.00 52.69 391 ASN A O 1
ATOM 3024 N N . CYS A 1 392 ? -11.723 -18.790 23.641 1.00 55.09 392 CYS A N 1
ATOM 3025 C CA . CYS A 1 392 ? -11.604 -17.321 23.573 1.00 55.09 392 CYS A CA 1
ATOM 3026 C C . CYS A 1 392 ? -10.195 -16.806 23.925 1.00 55.09 392 CYS A C 1
ATOM 3028 O O . CYS A 1 392 ? -10.009 -15.621 24.165 1.00 55.09 392 CYS A O 1
ATOM 3030 N N . LYS A 1 393 ? -9.169 -17.672 23.921 1.00 49.47 393 LYS A N 1
ATOM 3031 C CA . LYS A 1 393 ? -7.770 -17.288 24.209 1.00 49.47 393 LYS A CA 1
ATOM 3032 C C . LYS A 1 393 ? -7.059 -16.503 23.088 1.00 49.47 393 LYS A C 1
ATOM 3034 O O . LYS A 1 393 ? -5.881 -16.198 23.239 1.00 49.47 393 LYS A O 1
ATOM 3039 N N . LYS A 1 394 ? -7.727 -16.215 21.962 1.00 50.69 394 LYS A N 1
ATOM 3040 C CA . LYS A 1 394 ? -7.141 -15.498 20.806 1.00 50.69 394 LYS A CA 1
ATOM 3041 C C . LYS A 1 394 ? -7.879 -14.220 20.395 1.00 50.69 394 LYS A C 1
ATOM 3043 O O . LYS A 1 394 ? -7.279 -13.376 19.741 1.00 50.69 394 LYS A O 1
ATOM 3048 N N . SER A 1 395 ? -9.138 -14.050 20.792 1.00 46.69 395 SER A N 1
ATOM 3049 C CA . SER A 1 395 ? -9.902 -12.815 20.604 1.00 46.69 395 SER A CA 1
ATOM 3050 C C . SER A 1 395 ? -10.233 -12.215 21.968 1.00 46.69 395 SER A C 1
ATOM 3052 O O . SER A 1 395 ? -10.823 -12.888 22.807 1.00 46.69 395 SER A O 1
ATOM 3054 N N . GLY A 1 396 ? -9.936 -10.928 22.177 1.00 47.31 396 GLY A N 1
ATOM 3055 C CA . GLY A 1 396 ? -10.286 -10.186 23.405 1.00 47.31 396 GLY A CA 1
ATOM 3056 C C . GLY A 1 396 ? -11.794 -9.976 23.631 1.00 47.31 396 GLY A C 1
ATOM 3057 O O . GLY A 1 396 ? -12.192 -9.168 24.459 1.00 47.31 396 GLY A O 1
ATOM 3058 N N . PHE A 1 397 ? -12.635 -10.685 22.880 1.00 47.09 397 PHE A N 1
ATOM 3059 C CA . PHE A 1 397 ? -14.084 -10.742 22.995 1.00 47.09 397 PHE A CA 1
ATOM 3060 C C . PHE A 1 397 ? -14.521 -12.198 22.791 1.00 47.09 397 PHE A C 1
ATOM 3062 O O . PHE A 1 397 ? -13.960 -12.897 21.941 1.00 47.09 397 PHE A O 1
ATOM 3069 N N . CYS A 1 398 ? -15.497 -12.670 23.572 1.00 47.16 398 CYS A N 1
ATOM 3070 C CA . CYS A 1 398 ? -15.796 -14.097 23.675 1.00 47.16 398 CYS A CA 1
ATOM 3071 C C . CYS A 1 398 ? -17.202 -14.467 23.182 1.00 47.16 398 CYS A C 1
ATOM 3073 O O . CYS A 1 398 ? -18.204 -14.285 23.880 1.00 47.16 398 CYS A O 1
ATOM 3075 N N . SER A 1 399 ? -17.259 -15.046 21.982 1.00 50.97 399 SER A N 1
ATOM 3076 C CA . SER A 1 399 ? -18.489 -15.415 21.270 1.00 50.97 399 SER A CA 1
ATOM 3077 C C . SER A 1 399 ? -19.110 -16.756 21.683 1.00 50.97 399 SER A C 1
ATOM 3079 O O . SER A 1 399 ? -20.256 -17.006 21.325 1.00 50.97 399 SER A O 1
ATOM 3081 N N . CYS A 1 400 ? -18.431 -17.618 22.454 1.00 49.16 400 CYS A N 1
ATOM 3082 C CA . CYS A 1 400 ? -19.030 -18.900 22.853 1.00 49.16 400 CYS A CA 1
ATOM 3083 C C . CYS A 1 400 ? -20.281 -18.709 23.728 1.00 49.16 400 CYS A C 1
ATOM 3085 O O . CYS A 1 400 ? -20.300 -17.850 24.616 1.00 49.16 400 CYS A O 1
ATOM 3087 N N . GLY A 1 401 ? -21.288 -19.569 23.553 1.00 47.53 401 GLY A N 1
ATOM 3088 C CA . GLY A 1 401 ? -22.460 -19.691 24.437 1.00 47.53 401 GLY A CA 1
ATOM 3089 C C . GLY A 1 401 ? -22.135 -20.332 25.794 1.00 47.53 401 GLY A C 1
ATOM 3090 O O . GLY A 1 401 ? -22.873 -21.179 26.279 1.00 47.53 401 GLY A O 1
ATOM 3091 N N . CYS A 1 402 ? -20.982 -20.004 26.377 1.00 52.75 402 CYS A N 1
ATOM 3092 C CA . CYS A 1 402 ? -20.484 -20.620 27.599 1.00 52.75 402 CYS A CA 1
ATOM 3093 C C . CYS A 1 402 ? -21.265 -20.125 28.830 1.00 52.75 402 CYS A C 1
ATOM 3095 O O . CYS A 1 402 ? -21.248 -18.930 29.113 1.00 52.75 402 CYS A O 1
ATOM 3097 N N . SER A 1 403 ? -21.848 -21.035 29.618 1.00 46.09 403 SER A N 1
ATOM 3098 C CA . SER A 1 403 ? -22.804 -20.748 30.710 1.00 46.09 403 SER A CA 1
ATOM 3099 C C . SER A 1 403 ? -22.283 -19.916 31.896 1.00 46.09 403 SER A C 1
ATOM 3101 O O . SER A 1 403 ? -23.043 -19.604 32.805 1.00 46.09 403 SER A O 1
ATOM 3103 N N . ARG A 1 404 ? -21.008 -19.504 31.897 1.00 51.50 404 ARG A N 1
ATOM 3104 C CA . ARG A 1 404 ? -20.457 -18.489 32.819 1.00 51.50 404 ARG A CA 1
ATOM 3105 C C . ARG A 1 404 ? -20.717 -17.075 32.273 1.00 51.50 404 ARG A C 1
ATOM 3107 O O . ARG A 1 404 ? -19.787 -16.298 32.078 1.00 51.50 404 ARG A O 1
ATOM 3114 N N . LYS A 1 405 ? -21.986 -16.804 31.955 1.00 55.00 405 LYS A N 1
ATOM 3115 C CA . LYS A 1 405 ? -22.498 -15.584 31.311 1.00 55.00 405 LYS A CA 1
ATOM 3116 C C . LYS A 1 405 ? -23.874 -15.211 31.881 1.00 55.00 405 LYS A C 1
ATOM 3118 O O . LYS A 1 405 ? -24.884 -15.270 31.190 1.00 55.00 405 LYS A O 1
ATOM 3123 N N . LYS A 1 406 ? -23.885 -14.846 33.160 1.00 61.19 406 LYS A N 1
ATOM 3124 C CA . LYS A 1 406 ? -24.876 -13.937 33.742 1.00 61.19 406 LYS A CA 1
ATOM 3125 C C . LYS A 1 406 ? -24.089 -12.839 34.452 1.00 61.19 406 LYS A C 1
ATOM 3127 O O . LYS A 1 406 ? -23.131 -13.151 35.165 1.00 61.19 406 LYS A O 1
ATOM 3132 N N . LYS A 1 407 ? -24.436 -11.581 34.210 1.00 68.12 407 LYS A N 1
ATOM 3133 C CA . LYS A 1 407 ? -24.014 -10.437 35.026 1.00 68.12 407 LYS A CA 1
ATOM 3134 C C . LYS A 1 407 ? -24.707 -10.481 36.382 1.00 68.12 407 LYS A C 1
ATOM 3136 O O . LYS A 1 407 ? -25.703 -11.191 36.544 1.00 68.12 407 LYS A O 1
ATOM 3141 N N . LEU A 1 408 ? -24.232 -9.667 37.320 1.00 82.12 408 LEU A N 1
ATOM 3142 C CA . LEU A 1 408 ? -24.994 -9.415 38.536 1.00 82.12 408 LEU A CA 1
ATOM 3143 C C . LEU A 1 408 ? -26.276 -8.627 38.192 1.00 82.12 408 LEU A C 1
ATOM 3145 O O . LEU A 1 408 ? -27.321 -8.956 38.738 1.00 82.12 408 LEU A O 1
ATOM 3149 N N . MET A 1 409 ? -26.251 -7.735 37.189 1.00 82.56 409 MET A N 1
ATOM 3150 C CA . MET A 1 409 ? -27.444 -7.107 36.595 1.00 82.56 409 MET A CA 1
ATOM 3151 C C . MET A 1 409 ? -28.447 -8.114 36.033 1.00 82.56 409 MET A C 1
ATOM 3153 O O . MET A 1 409 ? -29.634 -7.984 36.301 1.00 82.56 409 MET A O 1
ATOM 3157 N N . ASP A 1 410 ? -28.002 -9.109 35.256 1.00 82.38 410 ASP A N 1
ATOM 3158 C CA . ASP A 1 410 ? -28.913 -10.079 34.626 1.00 82.38 410 ASP A CA 1
ATOM 3159 C C . ASP A 1 410 ? -29.630 -10.913 35.697 1.00 82.38 410 ASP A C 1
ATOM 3161 O O . ASP A 1 410 ? -30.802 -11.253 35.548 1.00 82.38 410 ASP A O 1
ATOM 3165 N N . TYR A 1 411 ? -28.917 -11.233 36.783 1.00 86.44 411 TYR A N 1
ATOM 3166 C CA . TYR A 1 411 ? -29.472 -11.926 37.939 1.00 86.44 411 TYR A CA 1
ATOM 3167 C C . TYR A 1 411 ? -30.402 -11.018 38.754 1.00 86.44 411 TYR A C 1
ATOM 3169 O O . TYR A 1 411 ? -31.547 -11.390 38.988 1.00 86.44 411 TYR A O 1
ATOM 3177 N N . ALA A 1 412 ? -29.963 -9.809 39.109 1.00 88.00 412 ALA A N 1
ATOM 3178 C CA . ALA A 1 412 ? -30.754 -8.846 39.870 1.00 88.00 412 ALA A CA 1
ATOM 3179 C C . ALA A 1 412 ? -32.028 -8.409 39.127 1.00 88.00 412 ALA A C 1
ATOM 3181 O O . ALA A 1 412 ? -33.064 -8.240 39.758 1.00 88.00 412 ALA A O 1
ATOM 3182 N N . ALA A 1 413 ? -31.990 -8.289 37.796 1.00 86.31 413 ALA A N 1
ATOM 3183 C CA . ALA A 1 413 ? -33.171 -8.015 36.980 1.00 86.31 413 ALA A CA 1
ATOM 3184 C C . ALA A 1 413 ? -34.148 -9.203 36.963 1.00 86.31 413 ALA A C 1
ATOM 3186 O O . ALA A 1 413 ? -35.355 -8.979 37.013 1.00 86.31 413 ALA A O 1
ATOM 3187 N N . SER A 1 414 ? -33.651 -10.451 36.944 1.00 86.25 414 SER A N 1
ATOM 3188 C CA . SER A 1 414 ? -34.522 -11.624 37.105 1.00 86.25 414 SER A CA 1
ATOM 3189 C C . SER A 1 414 ? -35.079 -11.760 38.523 1.00 86.25 414 SER A C 1
ATOM 3191 O O . SER A 1 414 ? -36.246 -12.097 38.659 1.00 86.25 414 SER A O 1
ATOM 3193 N N . GLU A 1 415 ? -34.307 -11.437 39.566 1.00 87.94 415 GLU A N 1
ATOM 3194 C CA . GLU A 1 415 ? -34.812 -11.463 40.946 1.00 87.94 415 GLU A CA 1
ATOM 3195 C C . GLU A 1 415 ? -35.825 -10.345 41.218 1.00 87.94 415 GLU A C 1
ATOM 3197 O O . GLU A 1 415 ? -36.811 -10.551 41.917 1.00 87.94 415 GLU A O 1
ATOM 3202 N N . LEU A 1 416 ? -35.642 -9.172 40.608 1.00 87.31 416 LEU A N 1
ATOM 3203 C CA . LEU A 1 416 ? -36.588 -8.058 40.683 1.00 87.31 416 LEU A CA 1
ATOM 3204 C C . LEU A 1 416 ? -37.939 -8.416 40.037 1.00 87.31 416 LEU A C 1
ATOM 3206 O O . LEU A 1 416 ? -38.993 -8.049 40.554 1.00 87.31 416 LEU A O 1
ATOM 3210 N N . GLU A 1 417 ? -37.911 -9.178 38.944 1.00 85.56 417 GLU A N 1
ATOM 3211 C CA . GLU A 1 417 ? -39.093 -9.776 38.318 1.00 85.56 417 GLU A CA 1
ATOM 3212 C C . GLU A 1 417 ? -39.760 -10.800 39.261 1.00 85.56 417 GLU A C 1
ATOM 3214 O O . GLU A 1 417 ? -40.961 -10.685 39.516 1.00 85.56 417 GLU A O 1
ATOM 3219 N N . THR A 1 418 ? -39.009 -11.724 39.886 1.00 87.75 418 THR A N 1
ATOM 3220 C CA . THR A 1 418 ? -39.585 -12.660 40.874 1.00 87.75 418 THR A CA 1
ATOM 3221 C C . THR A 1 418 ? -40.153 -11.961 42.109 1.00 87.75 418 THR A C 1
ATOM 3223 O O . THR A 1 418 ? -41.233 -12.350 42.550 1.00 87.75 418 THR A O 1
ATOM 3226 N N . VAL A 1 419 ? -39.504 -10.934 42.665 1.00 85.69 419 VAL A N 1
ATOM 3227 C CA . VAL A 1 419 ? -40.004 -10.193 43.843 1.00 85.69 419 VAL A CA 1
ATOM 3228 C C . VAL A 1 419 ? -41.330 -9.489 43.536 1.00 85.69 419 VAL A C 1
ATOM 3230 O O . VAL A 1 419 ? -42.240 -9.488 44.369 1.00 85.69 419 VAL A O 1
ATOM 3233 N N . LEU A 1 420 ? -41.488 -8.937 42.329 1.00 81.81 420 LEU A N 1
ATOM 3234 C CA . LEU A 1 420 ? -42.749 -8.328 41.902 1.00 81.81 420 LEU A CA 1
ATOM 3235 C C . LEU A 1 420 ? -43.849 -9.376 41.674 1.00 81.81 420 LEU A C 1
ATOM 3237 O O . LEU A 1 420 ? -44.956 -9.195 42.182 1.00 81.81 420 LEU A O 1
ATOM 3241 N N . THR A 1 421 ? -43.555 -10.475 40.971 1.00 80.25 421 THR A N 1
ATOM 3242 C CA . THR A 1 421 ? -44.561 -11.480 40.577 1.00 80.25 421 THR A CA 1
ATOM 3243 C C . THR A 1 421 ? -44.935 -12.475 41.687 1.00 80.25 421 THR A C 1
ATOM 3245 O O . THR A 1 421 ? -46.075 -12.929 41.726 1.00 80.25 421 THR A O 1
ATOM 3248 N N . SER A 1 422 ? -44.025 -12.817 42.606 1.00 78.00 422 SER A N 1
ATOM 3249 C CA . SER A 1 422 ? -44.244 -13.904 43.588 1.00 78.00 422 SER A CA 1
ATOM 3250 C C . SER A 1 422 ? -45.178 -13.541 44.746 1.00 78.00 422 SER A C 1
ATOM 3252 O O . SER A 1 422 ? -45.610 -14.425 45.481 1.00 78.00 422 SER A O 1
ATOM 3254 N N . THR A 1 423 ? -45.488 -12.256 44.933 1.00 72.00 423 THR A N 1
ATOM 3255 C CA . THR A 1 423 ? -46.415 -11.770 45.972 1.00 72.00 423 THR A CA 1
ATOM 3256 C C . THR A 1 423 ? -47.391 -10.736 45.390 1.00 72.00 423 THR A C 1
ATOM 3258 O O . THR A 1 423 ? -47.225 -9.540 45.642 1.00 72.00 423 THR A O 1
ATOM 3261 N N . PRO A 1 424 ? -48.399 -11.159 44.597 1.00 67.12 424 PRO A N 1
ATOM 3262 C CA . PRO A 1 424 ? -49.337 -10.242 43.938 1.00 67.12 424 PRO A CA 1
ATOM 3263 C C . PRO A 1 424 ? -50.146 -9.388 44.922 1.00 67.12 424 PRO A C 1
ATOM 3265 O O . PRO A 1 424 ? -50.386 -8.212 44.666 1.00 67.12 424 PRO A O 1
ATOM 3268 N N . ASP A 1 425 ? -50.519 -9.968 46.067 1.00 70.94 425 ASP A N 1
ATOM 3269 C CA . ASP A 1 425 ? -51.381 -9.334 47.074 1.00 70.94 425 ASP A CA 1
ATOM 3270 C C . ASP A 1 425 ? -50.673 -8.240 47.895 1.00 70.94 425 ASP A C 1
ATOM 3272 O O . ASP A 1 425 ? -51.328 -7.456 48.582 1.00 70.94 425 ASP A O 1
ATOM 3276 N N . VAL A 1 426 ? -49.336 -8.168 47.826 1.00 77.44 426 VAL A N 1
ATOM 3277 C CA . VAL A 1 426 ? -48.518 -7.170 48.531 1.00 77.44 426 VAL A CA 1
ATOM 3278 C C . VAL A 1 426 ? -48.005 -6.139 47.516 1.00 77.44 426 VAL A C 1
ATOM 3280 O O . VAL A 1 426 ? -47.016 -6.410 46.823 1.00 77.44 426 VAL A O 1
ATOM 3283 N N . PRO A 1 427 ? -48.631 -4.953 47.393 1.00 80.06 427 PRO A N 1
ATOM 3284 C CA . PRO A 1 427 ? -48.123 -3.903 46.517 1.00 80.06 427 PRO A CA 1
ATOM 3285 C C . PRO A 1 427 ? -46.762 -3.383 47.003 1.00 80.06 427 PRO A C 1
ATOM 3287 O O . PRO A 1 427 ? -46.438 -3.434 48.188 1.00 80.06 427 PRO A O 1
ATOM 3290 N N . VAL A 1 428 ? -45.958 -2.836 46.088 1.00 83.06 428 VAL A N 1
ATOM 3291 C CA . VAL A 1 428 ? -44.747 -2.088 46.461 1.00 83.06 428 VAL A CA 1
ATOM 3292 C C . VAL A 1 428 ? -45.170 -0.672 46.845 1.00 83.06 428 VAL A C 1
ATOM 3294 O O . VAL A 1 428 ? -45.505 0.131 45.975 1.00 83.06 428 VAL A O 1
ATOM 3297 N N . LEU A 1 429 ? -45.193 -0.380 48.147 1.00 85.00 429 LEU A N 1
ATOM 3298 C CA . LEU A 1 429 ? -45.553 0.943 48.661 1.00 85.00 429 LEU A CA 1
ATOM 3299 C C . LEU A 1 429 ? -44.458 1.972 48.348 1.00 85.00 429 LEU A C 1
ATOM 3301 O O . LEU A 1 429 ? -43.265 1.667 48.398 1.00 85.00 429 LEU A O 1
ATOM 3305 N N . THR A 1 430 ? -44.848 3.222 48.106 1.00 86.25 430 THR A N 1
ATOM 3306 C CA . THR A 1 430 ? -43.905 4.353 48.057 1.00 86.25 430 THR A CA 1
ATOM 3307 C C . THR A 1 430 ? -43.612 4.890 49.461 1.00 86.25 430 THR A C 1
ATOM 3309 O O . THR A 1 430 ? -44.202 4.453 50.452 1.00 86.25 430 THR A O 1
ATOM 3312 N N . ASN A 1 431 ? -42.627 5.785 49.599 1.00 87.75 431 ASN A N 1
ATOM 3313 C CA . ASN A 1 431 ? -42.139 6.199 50.921 1.00 87.75 431 ASN A CA 1
ATOM 3314 C C . ASN A 1 431 ? -43.215 6.897 51.765 1.00 87.75 431 ASN A C 1
ATOM 3316 O O . ASN A 1 431 ? -43.356 6.611 52.952 1.00 87.75 431 ASN A O 1
ATOM 3320 N N . GLU A 1 432 ? -44.025 7.740 51.129 1.00 86.75 432 GLU A N 1
ATOM 3321 C CA . GLU A 1 432 ? -45.145 8.432 51.769 1.00 86.75 432 GLU A CA 1
ATOM 3322 C C . GLU A 1 432 ? -46.270 7.469 52.170 1.00 86.75 432 GLU A C 1
ATOM 3324 O O . GLU A 1 432 ? -46.827 7.583 53.260 1.00 86.75 432 GLU A O 1
ATOM 3329 N N . GLN A 1 433 ? -46.581 6.472 51.334 1.00 88.56 433 GLN A N 1
ATOM 3330 C CA . GLN A 1 433 ? -47.585 5.447 51.647 1.00 88.56 433 GLN A CA 1
ATOM 3331 C C . GLN A 1 433 ? -47.177 4.621 52.872 1.00 8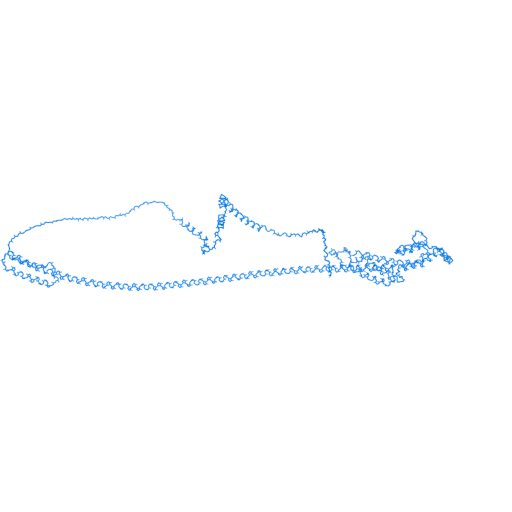8.56 433 GLN A C 1
ATOM 3333 O O . GLN A 1 433 ? -47.985 4.396 53.774 1.00 88.56 433 GLN A O 1
ATOM 3338 N N . LEU A 1 434 ? -45.906 4.220 52.928 1.00 89.88 434 LEU A N 1
ATOM 3339 C CA . LEU A 1 434 ? -45.333 3.436 54.018 1.00 89.88 434 LEU A CA 1
ATOM 3340 C C . LEU A 1 434 ? -45.210 4.253 55.320 1.00 89.88 434 LEU A C 1
ATOM 3342 O O . LEU A 1 434 ? -45.464 3.714 56.399 1.00 89.88 434 LEU A O 1
ATOM 3346 N N . TYR A 1 435 ? -44.926 5.558 55.222 1.00 90.56 435 TYR A N 1
ATOM 3347 C CA . TYR A 1 435 ? -44.992 6.505 56.343 1.00 90.56 435 TYR A CA 1
ATOM 3348 C C . TYR A 1 435 ? -46.424 6.684 56.869 1.00 90.56 435 TYR A C 1
ATOM 3350 O O . TYR A 1 435 ? -46.672 6.582 58.069 1.00 90.56 435 TYR A O 1
ATOM 3358 N N . ASN A 1 436 ? -47.400 6.883 55.980 1.00 90.31 436 ASN A N 1
ATOM 3359 C CA . ASN A 1 436 ? -48.806 7.020 56.360 1.00 90.31 436 ASN A CA 1
ATOM 3360 C C . ASN A 1 436 ? -49.345 5.741 57.022 1.00 90.31 436 ASN A C 1
ATOM 3362 O O . ASN A 1 436 ? -50.068 5.816 58.017 1.00 90.31 436 ASN A O 1
ATOM 3366 N N . ARG A 1 437 ? -48.945 4.562 56.532 1.00 90.38 437 ARG A N 1
ATOM 3367 C CA . ARG A 1 437 ? -49.288 3.269 57.142 1.00 90.38 437 ARG A CA 1
ATOM 3368 C C . ARG A 1 437 ? -48.590 3.056 58.491 1.00 90.38 437 ARG A C 1
ATOM 3370 O O . ARG A 1 437 ? -49.227 2.525 59.395 1.00 90.38 437 ARG A O 1
ATOM 3377 N N . TRP A 1 438 ? -47.360 3.552 58.670 1.00 92.44 438 TRP A N 1
ATOM 3378 C CA . TRP A 1 438 ? -46.693 3.597 59.980 1.00 92.44 438 TRP A CA 1
ATOM 3379 C C . TRP A 1 438 ? -47.443 4.483 60.986 1.00 92.44 438 TRP A C 1
ATOM 3381 O O . TRP A 1 438 ? -47.732 4.046 62.098 1.00 92.44 438 TRP A O 1
ATOM 3391 N N . ASN A 1 439 ? -47.866 5.686 60.585 1.00 89.62 439 ASN A N 1
ATOM 3392 C CA . ASN A 1 439 ? -48.633 6.593 61.449 1.00 89.62 439 ASN A CA 1
ATOM 3393 C C . ASN A 1 439 ? -49.972 5.981 61.911 1.00 89.62 439 ASN A C 1
ATOM 3395 O O . ASN A 1 439 ? -50.392 6.200 63.045 1.00 89.62 439 ASN A O 1
ATOM 3399 N N . LEU A 1 440 ? -50.620 5.162 61.073 1.00 89.62 440 LEU A N 1
ATOM 3400 C CA . LEU A 1 440 ? -51.835 4.411 61.431 1.00 89.62 440 LEU A CA 1
ATOM 3401 C C . LEU A 1 440 ? -51.577 3.205 62.360 1.00 89.62 440 LEU A C 1
ATOM 3403 O O . LEU A 1 440 ? -52.523 2.682 62.959 1.00 89.62 440 LEU A O 1
ATOM 3407 N N . LEU A 1 441 ? -50.325 2.752 62.481 1.00 90.19 441 LEU A N 1
ATOM 3408 C CA . LEU A 1 441 ? -49.896 1.714 63.425 1.00 90.19 441 LEU A CA 1
ATOM 3409 C C . LEU A 1 441 ? -49.382 2.307 64.744 1.00 90.19 441 LEU A C 1
ATOM 3411 O O . LEU A 1 441 ? -49.663 1.729 65.787 1.00 90.19 441 LEU A O 1
ATOM 3415 N N . SER A 1 442 ? -48.727 3.473 64.721 1.00 86.69 442 SER A N 1
ATOM 3416 C CA . SER A 1 442 ? -48.210 4.210 65.892 1.00 86.69 442 SER A CA 1
ATOM 3417 C C . SER A 1 442 ? -49.179 4.223 67.086 1.00 86.69 442 SER A C 1
ATOM 3419 O O . SER A 1 442 ? -48.832 3.787 68.183 1.00 86.69 442 SER A O 1
ATOM 3421 N N . ASP A 1 443 ? -50.435 4.616 66.867 1.00 82.81 443 ASP A N 1
ATOM 3422 C CA . ASP A 1 443 ? -51.455 4.665 67.925 1.00 82.81 443 ASP A CA 1
ATOM 3423 C C . ASP A 1 443 ? -51.832 3.280 68.491 1.00 82.81 443 ASP A C 1
ATOM 3425 O O . ASP A 1 443 ? -52.175 3.162 69.667 1.00 82.81 443 ASP A O 1
ATOM 3429 N N . LYS A 1 444 ? -51.730 2.217 67.682 1.00 86.88 444 LYS A N 1
ATOM 3430 C CA . LYS A 1 444 ? -51.933 0.825 68.124 1.00 86.88 444 LYS A CA 1
ATOM 3431 C C . LYS A 1 444 ? -50.702 0.260 68.828 1.00 86.88 444 LYS A C 1
ATOM 3433 O O . LYS A 1 444 ? -50.846 -0.614 69.674 1.00 86.88 444 LYS A O 1
ATOM 3438 N N . LEU A 1 445 ? -49.506 0.752 68.507 1.00 87.19 445 LEU A N 1
ATOM 3439 C CA . LEU A 1 445 ? -48.260 0.358 69.166 1.00 87.19 445 LEU A CA 1
ATOM 3440 C C . LEU A 1 445 ? -48.164 0.947 70.580 1.00 87.19 445 LEU A C 1
ATOM 3442 O O . LEU A 1 445 ? -47.774 0.232 71.499 1.00 87.19 445 LEU A O 1
ATOM 3446 N N . LYS A 1 446 ? -48.660 2.176 70.788 1.00 85.88 446 LYS A N 1
ATOM 3447 C CA . LYS A 1 446 ? -48.896 2.766 72.125 1.00 85.88 446 LYS A CA 1
ATOM 3448 C C . LYS A 1 446 ? -49.842 1.915 72.978 1.00 85.88 446 LYS A C 1
ATOM 3450 O O . LYS A 1 446 ? -49.592 1.711 74.159 1.00 85.88 446 LYS A O 1
ATOM 3455 N N . GLU A 1 447 ? -50.911 1.377 72.385 1.00 86.75 447 GLU A N 1
ATOM 3456 C CA . GLU A 1 447 ? -51.790 0.405 73.057 1.00 86.75 447 GLU A CA 1
ATOM 3457 C C . GLU A 1 447 ? -51.054 -0.922 73.325 1.00 86.75 447 GLU A C 1
ATOM 3459 O O . GLU A 1 447 ? -51.106 -1.445 74.435 1.00 86.75 447 GLU A O 1
ATOM 3464 N N . ALA A 1 448 ? -50.296 -1.441 72.357 1.00 86.62 448 ALA A N 1
ATOM 3465 C CA . ALA A 1 448 ? -49.601 -2.721 72.484 1.00 86.62 448 ALA A CA 1
ATOM 3466 C C . ALA A 1 448 ? -48.442 -2.725 73.493 1.00 86.62 448 ALA A C 1
ATOM 3468 O O . ALA A 1 448 ? -48.212 -3.749 74.135 1.00 86.62 448 ALA A O 1
ATOM 3469 N N . SER A 1 449 ? -47.748 -1.598 73.678 1.00 85.75 449 SER A N 1
ATOM 3470 C CA . SER A 1 449 ? -46.662 -1.455 74.660 1.00 85.75 449 SER A CA 1
ATOM 3471 C C . SER A 1 449 ? -47.134 -1.556 76.115 1.00 85.75 449 SER A C 1
ATOM 3473 O O . SER A 1 449 ? -46.320 -1.749 77.016 1.00 85.75 449 SER A O 1
ATOM 3475 N N . LEU A 1 450 ? -48.441 -1.419 76.352 1.00 85.50 450 LEU A N 1
ATOM 3476 C CA . LEU A 1 450 ? -49.070 -1.501 77.671 1.00 85.50 450 LEU A CA 1
ATOM 3477 C C . LEU A 1 450 ? -49.702 -2.882 77.941 1.00 85.50 450 LEU A C 1
ATOM 3479 O O . LEU A 1 450 ? -50.299 -3.089 79.000 1.00 85.50 450 LEU A O 1
ATOM 3483 N N . LEU A 1 451 ? -49.590 -3.834 77.005 1.00 83.31 451 LEU A N 1
ATOM 3484 C CA . LEU A 1 451 ? -50.153 -5.177 77.144 1.00 83.31 451 LEU A CA 1
ATOM 3485 C C . LEU A 1 451 ? -49.156 -6.147 77.805 1.00 83.31 451 LEU A C 1
ATOM 3487 O O . LEU A 1 451 ? -48.070 -6.365 77.264 1.00 83.31 451 LEU A O 1
ATOM 3491 N N . PRO A 1 452 ? -49.523 -6.834 78.906 1.00 77.38 452 PRO A N 1
ATOM 3492 C CA . PRO A 1 452 ? -48.787 -8.020 79.335 1.00 77.38 452 PRO A CA 1
ATOM 3493 C C . PRO A 1 452 ? -48.906 -9.130 78.268 1.00 77.38 452 PRO A C 1
ATOM 3495 O O . PRO A 1 452 ? -49.902 -9.174 77.541 1.00 77.38 452 PRO A O 1
ATOM 3498 N N . PRO A 1 453 ? -47.950 -10.077 78.181 1.00 75.19 453 PRO A N 1
ATOM 3499 C CA . PRO A 1 453 ? -47.889 -11.049 77.081 1.00 75.19 453 PRO A CA 1
ATOM 3500 C C . PRO A 1 453 ? -49.176 -11.873 76.907 1.00 75.19 453 PRO A C 1
ATOM 3502 O O . PRO A 1 453 ? -49.604 -12.110 75.780 1.00 75.19 453 PRO A O 1
ATOM 3505 N N . ASN A 1 454 ? -49.842 -12.223 78.013 1.00 74.88 454 ASN A N 1
ATOM 3506 C CA . ASN A 1 454 ? -51.117 -12.950 78.036 1.00 74.88 454 ASN A CA 1
ATOM 3507 C C . ASN A 1 454 ? -52.295 -12.032 78.430 1.00 74.88 454 ASN A C 1
ATOM 3509 O O . ASN A 1 454 ? -53.053 -12.341 79.351 1.00 74.88 454 ASN A O 1
ATOM 3513 N N . ALA A 1 455 ? -52.422 -10.864 77.792 1.00 73.00 455 ALA A N 1
ATOM 3514 C CA . ALA A 1 455 ? -53.501 -9.917 78.068 1.00 73.00 455 ALA A CA 1
ATOM 3515 C C . ALA A 1 455 ? -54.895 -10.504 77.763 1.00 73.00 455 ALA A C 1
ATOM 3517 O O . ALA A 1 455 ? -55.209 -10.871 76.635 1.00 73.00 455 ALA A O 1
ATOM 3518 N N . GLY A 1 456 ? -55.767 -10.543 78.775 1.00 80.31 456 GLY A N 1
ATOM 3519 C CA . GLY A 1 456 ? -57.202 -10.762 78.575 1.00 80.31 456 GLY A CA 1
ATOM 3520 C C . GLY A 1 456 ? -57.915 -9.499 78.074 1.00 80.31 456 GLY A C 1
ATOM 3521 O O . GLY A 1 456 ? -57.327 -8.421 78.007 1.00 80.31 456 GLY A O 1
ATOM 3522 N N . ILE A 1 457 ? -59.222 -9.602 77.805 1.00 83.75 457 ILE A N 1
ATOM 3523 C CA . ILE A 1 457 ? -60.065 -8.502 77.281 1.00 83.75 457 ILE A CA 1
ATOM 3524 C C . ILE A 1 457 ? -59.944 -7.214 78.127 1.00 83.75 457 ILE A C 1
ATOM 3526 O O . ILE A 1 457 ? -59.860 -6.114 77.584 1.00 83.75 457 ILE A O 1
ATOM 3530 N N . LEU A 1 458 ? -59.865 -7.347 79.458 1.00 84.06 458 LEU A N 1
ATOM 3531 C CA . LEU A 1 458 ? -59.666 -6.221 80.382 1.00 84.06 458 LEU A CA 1
ATOM 3532 C C . LEU A 1 458 ? -58.292 -5.544 80.231 1.00 84.06 458 LEU A C 1
ATOM 3534 O O . LEU A 1 458 ? -58.188 -4.338 80.439 1.00 84.06 458 LEU A O 1
ATOM 3538 N N . GLY A 1 459 ? -57.256 -6.294 79.843 1.00 82.50 459 GLY A N 1
ATOM 3539 C CA . GLY A 1 459 ? -55.920 -5.764 79.565 1.00 82.50 459 GLY A CA 1
ATOM 3540 C C . GLY A 1 459 ? -55.922 -4.853 78.340 1.00 82.50 459 GLY A C 1
ATOM 3541 O O . GLY A 1 459 ? -55.435 -3.732 78.424 1.00 82.50 459 GLY A O 1
ATOM 3542 N N . HIS A 1 460 ? -56.571 -5.278 77.250 1.00 84.31 460 HIS A N 1
ATOM 3543 C CA . HIS A 1 460 ? -56.784 -4.431 76.070 1.00 84.31 460 HIS A CA 1
ATOM 3544 C C . HIS A 1 460 ? -57.616 -3.182 76.393 1.00 84.31 460 HIS A C 1
ATOM 3546 O O . HIS A 1 460 ? -57.257 -2.080 75.989 1.00 84.31 460 HIS A O 1
ATOM 3552 N N . PHE A 1 461 ? -58.691 -3.318 77.178 1.00 85.38 461 PHE A N 1
ATOM 3553 C CA . PHE A 1 461 ? -59.499 -2.167 77.590 1.00 85.38 461 PHE A CA 1
ATOM 3554 C C . PHE A 1 461 ? -58.701 -1.152 78.430 1.00 85.38 461 PHE A C 1
ATOM 3556 O O . PHE A 1 461 ? -58.787 0.049 78.181 1.00 85.38 461 PHE A O 1
ATOM 3563 N N . GLY A 1 462 ? -57.887 -1.622 79.382 1.00 85.19 462 GLY A N 1
ATOM 3564 C CA . GLY A 1 462 ? -57.000 -0.768 80.176 1.00 85.19 462 GLY A CA 1
ATOM 3565 C C . GLY A 1 462 ? -55.917 -0.097 79.328 1.00 85.19 462 GLY A C 1
ATOM 3566 O O . GLY A 1 462 ? -55.777 1.125 79.366 1.00 85.19 462 GLY A O 1
ATOM 3567 N N . ALA A 1 463 ? -55.203 -0.874 78.510 1.00 85.88 463 ALA A N 1
ATOM 3568 C CA . ALA A 1 463 ? -54.170 -0.378 77.603 1.00 85.88 463 ALA A CA 1
ATOM 3569 C C . ALA A 1 463 ? -54.697 0.720 76.666 1.00 85.88 463 ALA A C 1
ATOM 3571 O O . ALA A 1 463 ? -54.034 1.736 76.482 1.00 85.88 463 ALA A O 1
ATOM 3572 N N . LYS A 1 464 ? -55.922 0.574 76.151 1.00 84.81 464 LYS A N 1
ATOM 3573 C CA . LYS A 1 464 ? -56.581 1.558 75.281 1.00 84.81 464 LYS A CA 1
ATOM 3574 C C . LYS A 1 464 ? -56.956 2.874 75.973 1.00 84.81 464 LYS A C 1
ATOM 3576 O O . LYS A 1 464 ? -57.073 3.904 75.311 1.00 84.81 464 LYS A O 1
ATOM 3581 N N . ILE A 1 465 ? -57.165 2.855 77.290 1.00 86.31 465 ILE A N 1
ATOM 3582 C CA . ILE A 1 465 ? -57.385 4.070 78.089 1.00 86.31 465 ILE A CA 1
ATOM 3583 C C . ILE A 1 465 ? -56.042 4.753 78.370 1.00 86.31 465 ILE A C 1
ATOM 3585 O O . ILE A 1 465 ? -55.901 5.954 78.146 1.00 86.31 465 ILE A O 1
ATOM 3589 N N . PHE A 1 466 ? -55.043 3.990 78.819 1.00 83.31 466 PHE A N 1
ATOM 3590 C CA . PHE A 1 466 ? -53.735 4.535 79.186 1.00 83.31 466 PHE A CA 1
ATOM 3591 C C . PHE A 1 466 ? -52.882 4.959 77.977 1.00 83.31 466 PHE A C 1
ATOM 3593 O O . PHE A 1 466 ? -52.104 5.902 78.099 1.00 83.31 466 PHE A O 1
ATOM 3600 N N . SER A 1 467 ? -53.069 4.368 76.791 1.00 81.69 467 SER A N 1
ATOM 3601 C CA . SER A 1 467 ? -52.331 4.750 75.575 1.00 81.69 467 SER A CA 1
ATOM 3602 C C . SER A 1 467 ? -52.623 6.176 75.102 1.00 81.69 467 SER A C 1
ATOM 3604 O O . SER A 1 467 ? -51.785 6.787 74.443 1.00 81.69 467 SER A O 1
ATOM 3606 N N . LYS A 1 468 ? -53.775 6.745 75.485 1.00 83.31 468 LYS A N 1
ATOM 3607 C CA . LYS A 1 468 ? -54.130 8.155 75.244 1.00 83.31 468 LYS A CA 1
ATOM 3608 C C . LYS A 1 468 ? -53.575 9.137 76.282 1.00 83.31 468 LYS A C 1
ATOM 3610 O O . LYS A 1 468 ? -53.824 10.332 76.156 1.00 83.31 468 LYS A O 1
ATOM 3615 N N . LEU A 1 469 ? -52.811 8.653 77.264 1.00 84.56 469 LEU A N 1
ATOM 3616 C CA . LEU A 1 469 ? -52.076 9.464 78.241 1.00 84.56 469 LEU A CA 1
ATOM 3617 C C . LEU A 1 469 ? -50.554 9.487 77.977 1.00 84.56 469 LEU A C 1
ATOM 3619 O O . LEU A 1 469 ? -49.834 10.247 78.621 1.00 84.56 469 LEU A O 1
ATOM 3623 N N . LEU A 1 470 ? -50.058 8.672 77.039 1.00 79.62 470 LEU A N 1
ATOM 3624 C CA . LEU A 1 470 ? -48.650 8.655 76.630 1.00 79.62 470 LEU A CA 1
ATOM 3625 C C . LEU A 1 470 ? -48.300 9.897 75.793 1.00 79.62 470 LEU A C 1
ATOM 3627 O O . LEU A 1 470 ? -49.104 10.365 74.987 1.00 79.62 470 LEU A O 1
ATOM 3631 N N . PHE A 1 471 ? -47.086 10.419 75.978 1.00 79.88 471 PHE A N 1
ATOM 3632 C CA . PHE A 1 471 ? -46.582 11.580 75.240 1.00 79.88 471 PHE A CA 1
ATOM 3633 C C . PHE A 1 471 ? -45.886 11.159 73.942 1.00 79.88 471 PHE A C 1
ATOM 3635 O O . PHE A 1 471 ? -45.028 10.276 73.948 1.00 79.88 471 PHE A O 1
ATOM 3642 N N . ASP A 1 472 ? -46.189 11.849 72.843 1.00 77.81 472 ASP A N 1
ATOM 3643 C CA . ASP A 1 472 ? -45.512 11.639 71.563 1.00 77.81 472 ASP A CA 1
ATOM 3644 C C . ASP A 1 472 ? -44.066 12.173 71.616 1.00 77.81 472 ASP A C 1
ATOM 3646 O O . ASP A 1 472 ? -43.825 13.384 71.586 1.00 77.81 472 ASP A O 1
ATOM 3650 N N . LYS A 1 473 ? -43.082 11.263 71.671 1.00 82.06 473 LYS A N 1
ATOM 3651 C CA . LYS A 1 473 ? -41.673 11.593 71.400 1.00 82.06 473 LYS A CA 1
ATOM 3652 C C . LYS A 1 473 ? -41.491 11.905 69.905 1.00 82.06 473 LYS A C 1
ATOM 3654 O O . LYS A 1 473 ? -42.205 11.380 69.054 1.00 82.06 473 LYS A O 1
ATOM 3659 N N . THR A 1 474 ? -40.513 12.749 69.573 1.00 79.62 474 THR A N 1
ATOM 3660 C CA . THR A 1 474 ? -40.131 13.074 68.184 1.00 79.62 474 THR A CA 1
ATOM 3661 C C . THR A 1 474 ? -38.611 13.176 68.058 1.00 79.62 474 THR A C 1
ATOM 3663 O O . THR A 1 474 ? -37.931 13.511 69.029 1.00 79.62 474 THR A O 1
ATOM 3666 N N . GLY A 1 475 ? -38.074 12.891 66.868 1.00 77.50 475 GLY A N 1
ATOM 3667 C CA . GLY A 1 475 ? -36.629 12.808 66.635 1.00 77.50 475 GLY A CA 1
ATOM 3668 C C . GLY A 1 475 ? -36.072 11.386 66.772 1.00 77.50 475 GLY A C 1
ATOM 3669 O O . GLY A 1 475 ? -36.821 10.416 66.832 1.00 77.50 475 GLY A O 1
ATOM 3670 N N . ILE A 1 476 ? -34.741 11.280 66.804 1.00 81.12 476 ILE A N 1
ATOM 3671 C CA . ILE A 1 476 ? -34.004 10.021 66.978 1.00 81.12 476 ILE A CA 1
ATOM 3672 C C . ILE A 1 476 ? -33.294 10.073 68.338 1.00 81.12 476 ILE A C 1
ATOM 3674 O O . ILE A 1 476 ? -32.407 10.905 68.535 1.00 81.12 476 ILE A O 1
ATOM 3678 N N . SER A 1 477 ? -33.672 9.191 69.265 1.00 81.62 477 SER A N 1
ATOM 3679 C CA . SER A 1 477 ? -33.000 8.974 70.557 1.00 81.62 477 SER A CA 1
ATOM 3680 C C . SER A 1 477 ? -32.536 7.510 70.678 1.00 81.62 477 SER A C 1
ATOM 3682 O O . SER A 1 477 ? -32.879 6.668 69.849 1.00 81.62 477 SER A O 1
ATOM 3684 N N . LYS A 1 478 ? -31.720 7.201 71.694 1.00 76.50 478 LYS A N 1
ATOM 3685 C CA . LYS A 1 478 ? -31.218 5.849 71.995 1.00 76.50 478 LYS A CA 1
ATOM 3686 C C . LYS A 1 478 ? -31.994 5.150 73.130 1.00 76.50 478 LYS A C 1
ATOM 3688 O O . LYS A 1 478 ? -31.539 4.129 73.642 1.00 76.50 478 LYS A O 1
ATOM 3693 N N . ASP A 1 479 ? -33.127 5.704 73.557 1.00 79.69 479 ASP A N 1
ATOM 3694 C CA . ASP A 1 479 ? -33.968 5.099 74.595 1.00 79.69 479 ASP A CA 1
ATOM 3695 C C . ASP A 1 479 ? -34.688 3.861 74.039 1.00 79.69 479 ASP A C 1
ATOM 3697 O O . ASP A 1 479 ? -35.263 3.919 72.954 1.00 79.69 479 ASP A O 1
ATOM 3701 N N . ASN A 1 480 ? -34.746 2.763 74.795 1.00 75.06 480 ASN A N 1
ATOM 3702 C CA . ASN A 1 480 ? -35.469 1.549 74.382 1.00 75.06 480 ASN A CA 1
ATOM 3703 C C . ASN A 1 480 ? -36.985 1.615 74.690 1.00 75.06 480 ASN A C 1
ATOM 3705 O O . ASN A 1 480 ? -37.644 0.586 74.838 1.00 75.06 480 ASN A O 1
ATOM 3709 N N . ASP A 1 481 ? -37.523 2.830 74.832 1.00 82.88 481 ASP A N 1
ATOM 3710 C CA . ASP A 1 481 ? -38.949 3.091 75.032 1.00 82.88 481 ASP A CA 1
ATOM 3711 C C . ASP A 1 481 ? -39.686 2.958 73.694 1.00 82.88 481 ASP A C 1
ATOM 3713 O O . ASP A 1 481 ? -39.203 3.428 72.660 1.00 82.88 481 ASP A O 1
ATOM 3717 N N . MET A 1 482 ? -40.888 2.384 73.697 1.00 83.12 482 MET A N 1
ATOM 3718 C CA . MET A 1 482 ? -41.643 2.140 72.465 1.00 83.12 482 MET A CA 1
ATOM 3719 C C . MET A 1 482 ? -42.002 3.452 71.741 1.00 83.12 482 MET A C 1
ATOM 3721 O O . MET A 1 482 ? -41.928 3.527 70.515 1.00 83.12 482 MET A O 1
ATOM 3725 N N . GLU A 1 483 ? -42.274 4.531 72.480 1.00 82.94 483 GLU A N 1
ATOM 3726 C CA . GLU A 1 483 ? -42.520 5.867 71.920 1.00 82.94 483 GLU A CA 1
ATOM 3727 C C . GLU A 1 483 ? -41.277 6.411 71.201 1.00 82.94 483 GLU A C 1
ATOM 3729 O O . GLU A 1 483 ? -41.407 7.142 70.219 1.00 82.94 483 GLU A O 1
ATOM 3734 N N . ASN A 1 484 ? -40.073 6.037 71.656 1.00 87.75 484 ASN A N 1
ATOM 3735 C CA . ASN A 1 484 ? -38.841 6.371 70.951 1.00 87.75 484 ASN A CA 1
ATOM 3736 C C . ASN A 1 484 ? -38.663 5.509 69.696 1.00 87.75 484 ASN A C 1
ATOM 3738 O O . ASN A 1 484 ? -38.344 6.060 68.652 1.00 87.75 484 ASN A O 1
ATOM 3742 N N . VAL A 1 485 ? -38.941 4.201 69.746 1.00 87.56 485 VAL A N 1
ATOM 3743 C CA . VAL A 1 485 ? -38.914 3.345 68.541 1.00 87.56 485 VAL A CA 1
ATOM 3744 C C . VAL A 1 485 ? -39.862 3.897 67.468 1.00 87.56 485 VAL A C 1
ATOM 3746 O O . VAL A 1 485 ? -39.470 4.070 66.315 1.00 87.56 485 VAL A O 1
ATOM 3749 N N . VAL A 1 486 ? -41.084 4.280 67.848 1.00 88.88 486 VAL A N 1
ATOM 3750 C CA . VAL A 1 486 ? -42.062 4.915 66.950 1.00 88.88 486 VAL A CA 1
ATOM 3751 C C . VAL A 1 486 ? -41.553 6.238 66.368 1.00 88.88 486 VAL A C 1
ATOM 3753 O O . VAL A 1 486 ? -41.760 6.479 65.173 1.00 88.88 486 VAL A O 1
ATOM 3756 N N . ALA A 1 487 ? -40.866 7.068 67.159 1.00 88.62 487 ALA A N 1
ATOM 3757 C CA . ALA A 1 487 ? -40.251 8.314 66.700 1.00 88.62 487 ALA A CA 1
ATOM 3758 C C . ALA A 1 487 ? -39.068 8.066 65.743 1.00 88.62 487 ALA A C 1
ATOM 3760 O O . ALA A 1 487 ? -39.071 8.582 64.624 1.00 88.62 487 ALA A O 1
ATOM 3761 N N . CYS A 1 488 ? -38.116 7.212 66.129 1.00 90.00 488 CYS A N 1
ATOM 3762 C CA . CYS A 1 488 ? -36.956 6.820 65.331 1.00 90.00 488 CYS A CA 1
ATOM 3763 C C . CYS A 1 488 ? -37.371 6.265 63.968 1.00 90.00 488 CYS A C 1
ATOM 3765 O O . CYS A 1 488 ? -36.897 6.748 62.944 1.00 90.00 488 CYS A O 1
ATOM 3767 N N . VAL A 1 489 ? -38.307 5.310 63.933 1.00 91.56 489 VAL A N 1
ATOM 3768 C CA . VAL A 1 489 ? -38.830 4.729 62.687 1.00 91.56 489 VAL A CA 1
ATOM 3769 C C . VAL A 1 489 ? -39.506 5.800 61.826 1.00 91.56 489 VAL A C 1
ATOM 3771 O O . VAL A 1 489 ? -39.253 5.865 60.623 1.00 91.56 489 VAL A O 1
ATOM 3774 N N . SER A 1 490 ? -40.287 6.702 62.430 1.00 90.44 490 SER A N 1
ATOM 3775 C CA . SER A 1 490 ? -40.917 7.824 61.718 1.00 90.44 490 SER A CA 1
ATOM 3776 C C . SER A 1 490 ? -39.890 8.746 61.049 1.00 90.44 490 SER A C 1
ATOM 3778 O O . SER A 1 490 ? -40.077 9.134 59.895 1.00 90.44 490 SER A O 1
ATOM 3780 N N . GLU A 1 491 ? -38.790 9.077 61.731 1.00 90.62 491 GLU A N 1
ATOM 3781 C CA . GLU A 1 491 ? -37.710 9.893 61.163 1.00 90.62 491 GLU A CA 1
ATOM 3782 C C . GLU A 1 491 ? -36.850 9.124 60.150 1.00 90.62 491 GLU A C 1
ATOM 3784 O O . GLU A 1 491 ? -36.493 9.675 59.109 1.00 90.62 491 GLU A O 1
ATOM 3789 N N . TYR A 1 492 ? -36.557 7.841 60.379 1.00 91.81 492 TYR A N 1
ATOM 3790 C CA . TYR A 1 492 ? -35.816 7.015 59.424 1.00 91.81 492 TYR A CA 1
ATOM 3791 C C . TYR A 1 492 ? -36.565 6.864 58.093 1.00 91.81 492 TYR A C 1
ATOM 3793 O O . TYR A 1 492 ? -35.939 6.987 57.037 1.00 91.81 492 TYR A O 1
ATOM 3801 N N . ILE A 1 493 ? -37.898 6.714 58.109 1.00 90.81 493 ILE A N 1
ATOM 3802 C CA . ILE A 1 493 ? -38.706 6.725 56.878 1.00 90.81 493 ILE A CA 1
ATOM 3803 C C . ILE A 1 493 ? -38.596 8.089 56.176 1.00 90.81 493 ILE A C 1
ATOM 3805 O O . ILE A 1 493 ? -38.305 8.120 54.980 1.00 90.81 493 ILE A O 1
ATOM 3809 N N . LYS A 1 494 ? -38.753 9.220 56.887 1.00 88.31 494 LYS A N 1
ATOM 3810 C CA . LYS A 1 494 ? -38.597 10.575 56.302 1.00 88.31 494 LYS A CA 1
ATOM 3811 C C . LYS A 1 494 ? -37.218 10.792 55.671 1.00 88.31 494 LYS A C 1
ATOM 3813 O O . LYS A 1 494 ? -37.119 11.402 54.612 1.00 88.31 494 LYS A O 1
ATOM 3818 N N . LEU A 1 495 ? -36.166 10.261 56.294 1.00 89.38 495 LEU A N 1
ATOM 3819 C CA . LEU A 1 495 ? -34.783 10.310 55.808 1.00 89.38 495 LEU A CA 1
ATOM 3820 C C . LEU A 1 495 ? -34.475 9.276 54.703 1.00 89.38 495 LEU A C 1
ATOM 3822 O O . LEU A 1 495 ? -33.318 9.157 54.299 1.00 89.38 495 LEU A O 1
ATOM 3826 N N . ALA A 1 496 ? -35.480 8.528 54.229 1.00 87.31 496 ALA A N 1
ATOM 3827 C CA . ALA A 1 496 ? -35.374 7.435 53.254 1.00 87.31 496 ALA A CA 1
ATOM 3828 C C . ALA A 1 496 ? -34.419 6.287 53.662 1.00 87.31 496 ALA A C 1
ATOM 3830 O O . ALA A 1 496 ? -33.936 5.537 52.812 1.00 87.31 496 ALA A O 1
ATOM 3831 N N . LYS A 1 497 ? -34.183 6.116 54.970 1.00 90.38 497 LYS A N 1
ATOM 3832 C CA . LYS A 1 497 ? -33.372 5.047 55.581 1.00 90.38 497 LYS A CA 1
ATOM 3833 C C . LYS A 1 497 ? -34.259 3.891 56.033 1.00 90.38 497 LYS A C 1
ATOM 3835 O O . LYS A 1 497 ? -34.465 3.647 57.222 1.00 90.38 497 LYS A O 1
ATOM 3840 N N . LEU A 1 498 ? -34.867 3.229 55.052 1.00 91.44 498 LEU A N 1
ATOM 3841 C CA . LEU A 1 498 ? -35.816 2.139 55.287 1.00 91.44 498 LEU A CA 1
ATOM 3842 C C . LEU A 1 498 ? -35.161 0.909 55.936 1.00 91.44 498 LEU A C 1
ATOM 3844 O O . LEU A 1 498 ? -35.827 0.168 56.646 1.00 91.44 498 LEU A O 1
ATOM 3848 N N . ASP A 1 499 ? -33.864 0.720 55.715 1.00 91.50 499 ASP A N 1
ATOM 3849 C CA . ASP A 1 499 ? -33.015 -0.270 56.373 1.00 91.50 499 ASP A CA 1
ATOM 3850 C C . ASP A 1 499 ? -33.046 -0.130 57.901 1.00 91.50 499 ASP A C 1
ATOM 3852 O O . ASP A 1 499 ? -33.475 -1.055 58.591 1.00 91.50 499 ASP A O 1
ATOM 3856 N N . LEU A 1 500 ? -32.702 1.053 58.417 1.00 91.25 500 LEU A N 1
ATOM 3857 C CA . LEU A 1 500 ? -32.726 1.344 59.855 1.00 91.25 500 LEU A CA 1
ATOM 3858 C C . LEU A 1 500 ? -34.157 1.322 60.415 1.00 91.25 500 LEU A C 1
ATOM 3860 O O . LEU A 1 500 ? -34.394 0.832 61.516 1.00 91.25 500 LEU A O 1
ATOM 3864 N N . ALA A 1 501 ? -35.132 1.804 59.636 1.00 91.75 501 ALA A N 1
ATOM 3865 C CA . ALA A 1 501 ? -36.544 1.742 60.009 1.00 91.75 501 ALA A CA 1
ATOM 3866 C C . ALA A 1 501 ? -37.043 0.291 60.159 1.00 91.75 501 ALA A C 1
ATOM 3868 O O . ALA A 1 501 ? -37.799 -0.003 61.079 1.00 91.75 501 ALA A O 1
ATOM 3869 N N . VAL A 1 502 ? -36.627 -0.627 59.281 1.00 92.69 502 VAL A N 1
ATOM 3870 C CA . VAL A 1 502 ? -36.985 -2.049 59.387 1.00 92.69 502 VAL A CA 1
ATOM 3871 C C . VAL A 1 502 ? -36.246 -2.718 60.542 1.00 92.69 502 VAL A C 1
ATOM 3873 O O . VAL A 1 502 ? -36.861 -3.534 61.220 1.00 92.69 502 VAL A O 1
ATOM 3876 N N . GLU A 1 503 ? -34.981 -2.377 60.804 1.00 91.31 503 GLU A N 1
ATOM 3877 C CA . GLU A 1 503 ? -34.213 -2.921 61.935 1.00 91.31 503 GLU A CA 1
ATOM 3878 C C . GLU A 1 503 ? -34.889 -2.620 63.284 1.00 91.31 503 GLU A C 1
ATOM 3880 O O . GLU A 1 503 ? -35.161 -3.549 64.045 1.00 91.31 503 GLU A O 1
ATOM 3885 N N . GLU A 1 504 ? -35.285 -1.368 63.531 1.00 89.94 504 GLU A N 1
ATOM 3886 C CA . GLU A 1 504 ? -35.969 -0.952 64.770 1.00 89.94 504 GLU A CA 1
ATOM 3887 C C . GLU A 1 504 ? -37.380 -1.548 64.937 1.00 89.94 504 GLU A C 1
ATOM 3889 O O . GLU A 1 504 ? -37.854 -1.755 66.050 1.00 89.94 504 GLU A O 1
ATOM 3894 N N . VAL A 1 505 ? -38.080 -1.881 63.848 1.00 90.31 505 VAL A N 1
ATOM 3895 C CA . VAL A 1 505 ? -39.370 -2.600 63.933 1.00 90.31 505 VAL A CA 1
ATOM 3896 C C . VAL A 1 505 ? -39.162 -4.121 64.044 1.00 90.31 505 VAL A C 1
ATOM 3898 O O . VAL A 1 505 ? -40.047 -4.858 64.487 1.00 90.31 505 VAL A O 1
ATOM 3901 N N . VAL A 1 506 ? -37.971 -4.610 63.689 1.00 91.31 506 VAL A N 1
ATOM 3902 C CA . VAL A 1 506 ? -37.539 -6.011 63.807 1.00 91.31 506 VAL A CA 1
ATOM 3903 C C . VAL A 1 506 ? -36.859 -6.307 65.154 1.00 91.31 506 VAL A C 1
ATOM 3905 O O . VAL A 1 506 ? -36.760 -7.485 65.509 1.00 91.31 506 VAL A O 1
ATOM 3908 N N . SER A 1 507 ? -36.490 -5.289 65.938 1.00 89.06 507 SER A N 1
ATOM 3909 C CA . SER A 1 507 ? -36.087 -5.414 67.349 1.00 89.06 507 SER A CA 1
ATOM 3910 C C . SER A 1 507 ? -37.280 -5.499 68.318 1.00 89.06 507 SER A C 1
ATOM 3912 O O . SER A 1 507 ? -37.124 -6.010 69.424 1.00 89.06 507 SER A O 1
ATOM 3914 N N . LEU A 1 508 ? -38.480 -5.062 67.905 1.00 87.56 508 LEU A N 1
ATOM 3915 C CA . LEU A 1 508 ? -39.700 -5.142 68.719 1.00 87.56 508 LEU A CA 1
ATOM 3916 C C . LEU A 1 508 ? -40.130 -6.587 69.016 1.00 87.56 508 LEU A C 1
ATOM 3918 O O . LEU A 1 508 ? -40.148 -7.441 68.125 1.00 87.56 508 LEU A O 1
ATOM 3922 N N . ASP A 1 509 ? -40.611 -6.799 70.242 1.00 85.50 509 ASP A N 1
ATOM 3923 C CA . ASP A 1 509 ? -41.146 -8.060 70.765 1.00 85.50 509 ASP A CA 1
ATOM 3924 C C . ASP A 1 509 ? -42.672 -8.013 71.016 1.00 85.50 509 ASP A C 1
ATOM 3926 O O . ASP A 1 509 ? -43.325 -6.965 70.963 1.00 85.50 509 ASP A O 1
ATOM 3930 N N . GLY A 1 510 ? -43.259 -9.178 71.312 1.00 84.69 510 GLY A N 1
ATOM 3931 C CA . GLY A 1 510 ? -44.629 -9.304 71.828 1.00 84.69 510 GLY A CA 1
ATOM 3932 C C . GLY A 1 510 ? -45.733 -8.801 70.886 1.00 84.69 510 GLY A C 1
ATOM 3933 O O . GLY A 1 510 ? -45.649 -8.920 69.664 1.00 84.69 510 GLY A O 1
ATOM 3934 N N . TRP A 1 511 ? -46.808 -8.247 71.458 1.00 84.56 511 TRP A N 1
ATOM 3935 C CA . TRP A 1 511 ? -47.978 -7.783 70.696 1.00 84.56 511 TRP A CA 1
ATOM 3936 C C . TRP A 1 511 ? -47.657 -6.643 69.721 1.00 84.56 511 TRP A C 1
ATOM 3938 O O . TRP A 1 511 ? -48.220 -6.609 68.626 1.00 84.56 511 TRP A O 1
ATOM 3948 N N . ALA A 1 512 ? -46.721 -5.755 70.074 1.00 86.56 512 ALA A N 1
ATOM 3949 C CA . ALA A 1 512 ? -46.258 -4.689 69.187 1.00 86.56 512 ALA A CA 1
ATOM 3950 C C . ALA A 1 512 ? -45.659 -5.268 67.894 1.00 86.56 512 ALA A C 1
ATOM 3952 O O . ALA A 1 512 ? -45.981 -4.819 66.793 1.00 86.56 512 ALA A O 1
ATOM 3953 N N . ARG A 1 513 ? -44.871 -6.344 68.013 1.00 89.06 513 ARG A N 1
ATOM 3954 C CA . ARG A 1 513 ? -44.291 -7.040 66.863 1.00 89.06 513 ARG A CA 1
ATOM 3955 C C . ARG A 1 513 ? -45.331 -7.692 65.958 1.00 89.06 513 ARG A C 1
ATOM 3957 O O . ARG A 1 513 ? -45.223 -7.579 64.738 1.00 89.06 513 ARG A O 1
ATOM 3964 N N . VAL A 1 514 ? -46.335 -8.351 66.538 1.00 87.81 514 VAL A N 1
ATOM 3965 C CA . VAL A 1 514 ? -47.410 -9.007 65.771 1.00 87.81 514 VAL A CA 1
ATOM 3966 C C . VAL A 1 514 ? -48.192 -7.980 64.946 1.00 87.81 514 VAL A C 1
ATOM 3968 O O . VAL A 1 514 ? -48.450 -8.217 63.769 1.00 87.81 514 VAL A O 1
ATOM 3971 N N . LEU A 1 515 ? -48.499 -6.810 65.519 1.00 87.88 515 LEU A N 1
ATOM 3972 C CA . LEU A 1 515 ? -49.192 -5.719 64.818 1.00 87.88 515 LEU A CA 1
ATOM 3973 C C . LEU A 1 515 ? -48.370 -5.099 63.678 1.00 87.88 515 LEU A C 1
ATOM 3975 O O . LEU A 1 515 ? -48.946 -4.634 62.696 1.00 87.88 515 LEU A O 1
ATOM 3979 N N . CYS A 1 516 ? -47.042 -5.093 63.793 1.00 91.06 516 CYS A N 1
ATOM 3980 C CA . CYS A 1 516 ? -46.146 -4.589 62.753 1.00 91.06 516 CYS A CA 1
ATOM 3981 C C . CYS A 1 516 ? -45.882 -5.577 61.611 1.00 91.06 516 CYS A C 1
ATOM 3983 O O . CYS A 1 516 ? -45.293 -5.173 60.612 1.00 91.06 516 CYS A O 1
ATOM 3985 N N . ASN A 1 517 ? -46.266 -6.852 61.726 1.00 90.56 517 ASN A N 1
ATOM 3986 C CA . ASN A 1 517 ? -45.798 -7.898 60.812 1.00 90.56 517 ASN A CA 1
ATOM 3987 C C . ASN A 1 517 ? -46.108 -7.610 59.328 1.00 90.56 517 ASN A C 1
ATOM 3989 O O . ASN A 1 517 ? -45.219 -7.740 58.487 1.00 90.56 517 ASN A O 1
ATOM 3993 N N . ASP A 1 518 ? -47.315 -7.134 59.015 1.00 90.06 518 ASP A N 1
ATOM 3994 C CA . ASP A 1 518 ? -47.717 -6.774 57.646 1.00 90.06 518 ASP A CA 1
ATOM 3995 C C . ASP A 1 518 ? -46.870 -5.615 57.088 1.00 90.06 518 ASP A C 1
ATOM 3997 O O . ASP A 1 518 ? -46.380 -5.667 55.960 1.00 90.06 518 ASP A O 1
ATOM 4001 N N . TRP A 1 519 ? -46.622 -4.592 57.914 1.00 92.50 519 TRP A N 1
ATOM 4002 C CA . TRP A 1 519 ? -45.772 -3.451 57.560 1.00 92.50 519 TRP A CA 1
ATOM 4003 C C . TRP A 1 519 ? -44.308 -3.873 57.371 1.00 92.50 519 TRP A C 1
ATOM 4005 O O . TRP A 1 519 ? -43.651 -3.390 56.454 1.00 92.50 519 TRP A O 1
ATOM 4015 N N . ILE A 1 520 ? -43.800 -4.821 58.171 1.00 92.06 520 ILE A N 1
ATOM 4016 C CA . ILE A 1 520 ? -42.452 -5.389 57.997 1.00 92.06 520 ILE A CA 1
ATOM 4017 C C . ILE A 1 520 ? -42.345 -6.115 56.646 1.00 92.06 520 ILE A C 1
ATOM 4019 O O . ILE A 1 520 ? -41.316 -6.000 55.982 1.00 92.06 520 ILE A O 1
ATOM 4023 N N . ILE A 1 521 ? -43.382 -6.845 56.222 1.00 90.25 521 ILE A N 1
ATOM 4024 C CA . ILE A 1 521 ? -43.410 -7.543 54.925 1.00 90.25 521 ILE A CA 1
ATOM 4025 C C . ILE A 1 521 ? -43.388 -6.532 53.768 1.00 90.25 521 ILE A C 1
ATOM 4027 O O . ILE A 1 521 ? -42.558 -6.649 52.866 1.00 90.25 521 ILE A O 1
ATOM 4031 N N . GLU A 1 522 ? -44.233 -5.502 53.819 1.00 89.25 522 GLU A N 1
ATOM 4032 C CA . GLU A 1 522 ? -44.270 -4.418 52.824 1.00 89.25 522 GLU A CA 1
ATOM 4033 C C . GLU A 1 522 ? -42.945 -3.640 52.753 1.00 89.25 522 GLU A C 1
ATOM 4035 O O . GLU A 1 522 ? -42.418 -3.386 51.666 1.00 89.25 522 GLU A O 1
ATOM 4040 N N . ALA A 1 523 ? -42.375 -3.296 53.911 1.00 91.19 523 ALA A N 1
ATOM 4041 C CA . ALA A 1 523 ? -41.113 -2.574 54.016 1.00 91.19 523 ALA A CA 1
ATOM 4042 C C . ALA A 1 523 ? -39.928 -3.397 53.493 1.00 91.19 523 ALA A C 1
ATOM 4044 O O . ALA A 1 523 ? -39.083 -2.862 52.773 1.00 91.19 523 ALA A O 1
ATOM 4045 N N . ARG A 1 524 ? -39.889 -4.706 53.779 1.00 91.00 524 ARG A N 1
ATOM 4046 C CA . ARG A 1 524 ? -38.883 -5.625 53.222 1.00 91.00 524 ARG A CA 1
ATOM 4047 C C . ARG A 1 524 ? -39.019 -5.767 51.712 1.00 91.00 524 ARG A C 1
ATOM 4049 O O . ARG A 1 524 ? -38.022 -5.575 51.026 1.00 91.00 524 ARG A O 1
ATOM 4056 N N . LYS A 1 525 ? -40.232 -5.970 51.178 1.00 88.69 525 LYS A N 1
ATOM 4057 C CA . LYS A 1 525 ? -40.457 -6.030 49.722 1.00 88.69 525 LYS A CA 1
ATOM 4058 C C . LYS A 1 525 ? -39.990 -4.747 49.023 1.00 88.69 525 LYS A C 1
ATOM 4060 O O . LYS A 1 525 ? -39.343 -4.811 47.979 1.00 88.69 525 LYS A O 1
ATOM 4065 N N . LYS A 1 526 ? -40.251 -3.571 49.611 1.00 89.00 526 LYS A N 1
ATOM 4066 C CA . LYS A 1 526 ? -39.719 -2.294 49.106 1.00 89.00 526 LYS A CA 1
ATOM 4067 C C . LYS A 1 526 ? -38.183 -2.243 49.158 1.00 89.00 526 LYS A C 1
ATOM 4069 O O . LYS A 1 526 ? -37.567 -1.797 48.192 1.00 89.00 526 LYS A O 1
ATOM 4074 N N . LEU A 1 527 ? -37.567 -2.684 50.256 1.00 90.31 527 LEU A N 1
ATOM 4075 C CA . LEU A 1 527 ? -36.110 -2.691 50.436 1.00 90.31 527 LEU A CA 1
ATOM 4076 C C . LEU A 1 527 ? -35.415 -3.649 49.453 1.00 90.31 527 LEU A C 1
ATOM 4078 O O . LEU A 1 527 ? -34.400 -3.286 48.860 1.00 90.31 527 LEU A O 1
ATOM 4082 N N . GLU A 1 528 ? -35.979 -4.832 49.219 1.00 89.75 528 GLU A N 1
ATOM 4083 C CA . GLU A 1 528 ? -35.525 -5.796 48.208 1.00 89.75 528 GLU A CA 1
ATOM 4084 C C . GLU A 1 528 ? -35.570 -5.176 46.802 1.00 89.75 528 GLU A C 1
ATOM 4086 O O . GLU A 1 528 ? -34.558 -5.148 46.104 1.00 89.75 528 GLU A O 1
ATOM 4091 N N . VAL A 1 529 ? -36.697 -4.566 46.418 1.00 89.38 529 VAL A N 1
ATOM 4092 C CA . VAL A 1 529 ? -36.828 -3.837 45.143 1.00 89.38 529 VAL A CA 1
ATOM 4093 C C . VAL A 1 529 ? -35.793 -2.707 45.024 1.00 89.38 529 VAL A C 1
ATOM 4095 O O . VAL A 1 529 ? -35.121 -2.594 43.998 1.00 89.38 529 VAL A O 1
ATOM 4098 N N . GLN A 1 530 ? -35.620 -1.889 46.066 1.00 89.38 530 GLN A N 1
ATOM 4099 C CA . GLN A 1 530 ? -34.671 -0.772 46.062 1.00 89.38 530 GLN A CA 1
ATOM 4100 C C . GLN A 1 530 ? -33.213 -1.247 45.951 1.00 89.38 530 GLN A C 1
ATOM 4102 O O . GLN A 1 530 ? -32.449 -0.694 45.161 1.00 89.38 530 GLN A O 1
ATOM 4107 N N . THR A 1 531 ? -32.824 -2.279 46.704 1.00 91.00 531 THR A N 1
ATOM 4108 C CA . THR A 1 531 ? -31.453 -2.814 46.680 1.00 91.00 531 THR A CA 1
ATOM 4109 C C . THR A 1 531 ? -31.126 -3.508 45.359 1.00 91.00 531 THR A C 1
ATOM 4111 O O . THR A 1 531 ? -30.024 -3.324 44.846 1.00 91.00 531 THR A O 1
ATOM 4114 N N . LEU A 1 532 ? -32.078 -4.218 44.745 1.00 91.25 532 LEU A N 1
ATOM 4115 C CA . LEU A 1 532 ? -31.911 -4.793 43.406 1.00 91.25 532 LEU A CA 1
ATOM 4116 C C . LEU A 1 532 ? -31.738 -3.703 42.332 1.00 91.25 532 LEU A C 1
ATOM 4118 O O . LEU A 1 532 ? -30.842 -3.812 41.493 1.00 91.25 532 LEU A O 1
ATOM 4122 N N . VAL A 1 533 ? -32.521 -2.617 42.385 1.00 90.19 533 VAL A N 1
ATOM 4123 C CA . VAL A 1 533 ? -32.361 -1.463 41.476 1.00 90.19 533 VAL A CA 1
ATOM 4124 C C . VAL A 1 533 ? -31.016 -0.754 41.688 1.00 90.19 533 VAL A C 1
ATOM 4126 O O . VAL A 1 533 ? -30.348 -0.426 40.705 1.00 90.19 533 VAL A O 1
ATOM 4129 N N . ASP A 1 534 ? -30.570 -0.569 42.934 1.00 90.06 534 ASP A N 1
ATOM 4130 C CA . ASP A 1 534 ? -29.267 0.042 43.239 1.00 90.06 534 ASP A CA 1
ATOM 4131 C C . ASP A 1 534 ? -28.078 -0.840 42.804 1.00 90.06 534 ASP A C 1
ATOM 4133 O O . ASP A 1 534 ? -27.072 -0.317 42.319 1.00 90.06 534 ASP A O 1
ATOM 4137 N N . VAL A 1 535 ? -28.199 -2.172 42.878 1.00 91.12 535 VAL A N 1
ATOM 4138 C CA . VAL A 1 535 ? -27.214 -3.119 42.318 1.00 91.12 535 VAL A CA 1
ATOM 4139 C C . VAL A 1 535 ? -27.133 -3.004 40.793 1.00 91.12 535 VAL A C 1
ATOM 4141 O O . VAL A 1 535 ? -26.031 -2.926 40.242 1.00 91.12 535 VAL A O 1
ATOM 4144 N N . ILE A 1 536 ? -28.281 -2.943 40.107 1.00 89.38 536 ILE A N 1
ATOM 4145 C CA . ILE A 1 536 ? -28.343 -2.781 38.646 1.00 89.38 536 ILE A CA 1
ATOM 4146 C C . ILE A 1 536 ? -27.728 -1.437 38.227 1.00 89.38 536 ILE A C 1
ATOM 4148 O O . ILE A 1 536 ? -26.868 -1.396 37.348 1.00 89.38 536 ILE A O 1
ATOM 4152 N N . TYR A 1 537 ? -28.112 -0.342 38.891 1.00 89.94 537 TYR A N 1
ATOM 4153 C CA . TYR A 1 537 ? -27.546 0.993 38.671 1.00 89.94 537 TYR A CA 1
ATOM 4154 C C . TYR A 1 537 ? -26.024 1.026 38.902 1.00 89.94 537 TYR A C 1
ATOM 4156 O O . TYR A 1 537 ? -25.286 1.640 38.126 1.00 89.94 537 TYR A O 1
ATOM 4164 N N . GLY A 1 538 ? -25.551 0.343 39.950 1.00 87.31 538 GLY A N 1
ATOM 4165 C CA . GLY A 1 538 ? -24.138 0.238 40.304 1.00 87.31 538 GLY A CA 1
ATOM 4166 C C . GLY A 1 538 ? -23.298 -0.442 39.222 1.00 87.31 538 GLY A C 1
ATOM 4167 O O . GLY A 1 538 ? -22.341 0.161 38.735 1.00 87.31 538 GLY A O 1
ATOM 4168 N N . GLU A 1 539 ? -23.658 -1.663 38.805 1.00 85.00 539 GLU A N 1
ATOM 4169 C CA . GLU A 1 539 ? -22.899 -2.377 37.763 1.00 85.00 539 GLU A CA 1
ATOM 4170 C C . GLU A 1 539 ? -22.987 -1.648 36.410 1.00 85.00 539 GLU A C 1
ATOM 4172 O O . GLU A 1 539 ? -21.953 -1.465 35.762 1.00 85.00 539 GLU A O 1
ATOM 4177 N N . ALA A 1 540 ? -24.161 -1.136 36.018 1.00 85.69 540 ALA A N 1
ATOM 4178 C CA . ALA A 1 540 ? -24.338 -0.377 34.774 1.00 85.69 540 ALA A CA 1
ATOM 4179 C C . ALA A 1 540 ? -23.401 0.833 34.659 1.00 85.69 540 ALA A C 1
ATOM 4181 O O . ALA A 1 540 ? -22.883 1.128 33.584 1.00 85.69 540 ALA A O 1
ATOM 4182 N N . ARG A 1 541 ? -23.144 1.526 35.775 1.00 83.06 541 ARG A N 1
ATOM 4183 C CA . ARG A 1 541 ? -22.225 2.671 35.826 1.00 83.06 541 ARG A CA 1
ATOM 4184 C C . ARG A 1 541 ? -20.744 2.270 35.717 1.00 83.06 541 ARG A C 1
ATOM 4186 O O . ARG A 1 541 ? -19.903 3.134 35.475 1.00 83.06 541 ARG A O 1
ATOM 4193 N N . THR A 1 542 ? -20.419 0.987 35.893 1.00 77.88 542 THR A N 1
ATOM 4194 C CA . THR A 1 542 ? -19.050 0.442 35.783 1.00 77.88 542 THR A CA 1
ATOM 4195 C C . THR A 1 542 ? -18.732 -0.214 34.433 1.00 77.88 542 THR A C 1
ATOM 4197 O O . THR A 1 542 ? -17.566 -0.522 34.184 1.00 77.88 542 THR A O 1
ATOM 4200 N N . THR A 1 543 ? -19.726 -0.390 33.552 1.00 67.00 543 THR A N 1
ATOM 4201 C CA . THR A 1 543 ? -19.562 -0.864 32.158 1.00 67.00 543 THR A CA 1
ATOM 4202 C C . THR A 1 543 ? -19.428 0.294 31.168 1.00 67.00 543 THR A C 1
ATOM 4204 O O . THR A 1 543 ? -18.489 0.332 30.339 1.00 67.00 543 THR A O 1
#

Organism: NCBI:txid36035

Radius of gyration: 87.53 Å; chains: 1; bounding box: 176×68×232 Å

Foldseek 3Di:
DDDDDPDDDDDDDDDDDPPDDDDDDPDDPVVVVVVVVVVVVVVCVLVVQLVVCVVDVVSVVVCPVPPPCSVVSNVVVVCVVVPVVPPDDPDDDDPDDDPPPVPVVVVVVVVPPDDDDDDDDDDDDDDDDDDDDYDDYDDYYDDDDDDDWDAAQ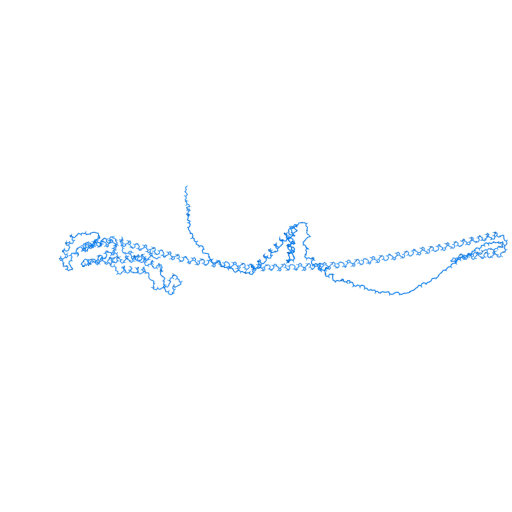ADQQDQPDPCPPVVLVVVSVVRNVVSVVVRVVRDGDTRVVSVVNNVVSVVVSVVSNVVSVVVVVVVVVVVVVVVVVVVVVVVVVVVVVVVVVVVVVVVVVVVVVVVVVVVVVVVVVVVVVVVVVVVVVVVVVVVVVVVVVVVVVVVVVVVVVVVVVVVVVVVVVVVVVVVVVVVVVVVVVVVLVVLQVVLLVVLLVLLVVVLCCLAPNDDQPVVLVSLVSLLVSQVSHFDCDDDPDPPCPPPSHDDDPDPVDDDLSNVLSVVLVCLCPVCVPQGQHHLVRLLVVLVVLLLVLLLFLQADQPDDPVSSVVSNVCSVVDDQDADADPDPDSSNLSRNLSVCSVVVVLVVNLVSLVPDDGPSNVSCVSSNVSSVSNVSNNVSSVSNSVVSVVD

InterPro domains:
  IPR019133 MICOS complex subunit MIC60 [PF09731] (96-541)
  IPR019133 MICOS complex subunit MIC60 [PTHR15415] (232-540)

Secondary structure (DSSP, 8-state):
-------------------PPPPP-----HHHHHHHHHHHHHHHHHHHHHHHHTT-HHHHHHHHHHSTTHHHHHHHHHHHHTTTTT---S----SS-STTGGGHHHHHHHTTS----------------------------------------PPPP--SS---SHHHHHHHHHHHHHHHHHHTT-----HHHHHHHHHHHHHHHHHHHHHHHHHHHHHHHHHHHHHHHHHHHHHHHHHHHHHHHHHHHHHHHHHHHHHHHHHHHHHHHHHHHHHHHHHHHHHHHHHHHHHHHHHHHHHHHHHHHHHHHHHHHHHHHHHHHHHHHHHHHHHHHHHHHHHHHHHHHHHHHHHHHHHHHHHH---SHHHHHHHHHHHHHHHHSPP-SPP-SGGGSSSSS--S--S----HHHHHHHHHHHHHHS-TTS----HHHHHHHHHHHHHHHHHHTT--TT--HHHHHHHHHHGGGS----S------HHHHHHHHHHHHHTT-HHHHHHHHHS--HHHHHHHHHHHHHHHHHHHHHHHHHHHHHHHHH-